Protein AF-A0AAV5Q2H0-F1 (afdb_monomer)

Mean predicted aligned error: 12.39 Å

pLDDT: mean 82.2, std 18.51, range [32.97, 98.5]

Secondary structure (DSSP, 8-state):
--------SSSSSSSSSS--S-------PPP-EEEEEESS----S---EEEE--SSSPEEEE---------------HHHHHHHHHHHHHHHHHHHHHHHHHT-EEEEEETTEEEEEETTTEEEEEEEEPPS-TT----S-TTSS-EEEEEEEEEE--TT-EEEEEE-TTS-EEEEEEE---PBPTTTSSB-EEEEEEEE-TT-SS-EEEEEEEEETTEEEEEEEEGGGGGSTTT---S-PPPEEEEEEESS--SS--GGGSEEEE-SSSEEEEE-SSSS-EEEEESS--HHHHS---HHHHHHHHHHHHHHHHHHHHHHHTT--B-TTSPBPPTT-EEEEEEEEEETTEEEEEEEEEEETTEEEEEE-TT---TT-SEEEEE--GGGTT--

Structure (mmCIF, N/CA/C/O backbone):
data_AF-A0AAV5Q2H0-F1
#
_entry.id   AF-A0AAV5Q2H0-F1
#
loop_
_atom_site.group_PDB
_atom_site.id
_atom_site.type_symbol
_atom_site.label_atom_id
_atom_site.label_alt_id
_atom_site.label_comp_id
_atom_site.label_asym_id
_atom_site.label_entity_id
_atom_site.label_seq_id
_atom_site.pdbx_PDB_ins_code
_atom_site.Cartn_x
_atom_site.Cartn_y
_atom_site.Cartn_z
_atom_site.occupancy
_atom_site.B_iso_or_equiv
_atom_site.auth_seq_id
_atom_site.auth_comp_id
_atom_site.auth_asym_id
_atom_site.auth_atom_id
_atom_site.pdbx_PDB_model_num
ATOM 1 N N . MET A 1 1 ? -82.695 -29.902 -20.146 1.00 38.31 1 MET A N 1
ATOM 2 C CA . MET A 1 1 ? -81.467 -30.359 -20.836 1.00 38.31 1 MET A CA 1
ATOM 3 C C . MET A 1 1 ? -80.341 -29.454 -20.355 1.00 38.31 1 MET A C 1
ATOM 5 O O . MET A 1 1 ? -80.233 -28.351 -20.852 1.00 38.31 1 MET A O 1
ATOM 9 N N . GLN A 1 2 ? -79.700 -29.672 -19.209 1.00 39.88 2 GLN A N 1
ATOM 10 C CA . GLN A 1 2 ? -78.881 -30.815 -18.787 1.00 39.88 2 GLN A CA 1
ATOM 11 C C . GLN A 1 2 ? -77.688 -31.047 -19.725 1.00 39.88 2 GLN A C 1
ATOM 13 O O . GLN A 1 2 ? -77.847 -31.720 -20.741 1.00 39.88 2 GLN A O 1
ATOM 18 N N . ARG A 1 3 ? -76.539 -30.446 -19.373 1.00 32.97 3 ARG A N 1
ATOM 19 C CA . ARG A 1 3 ? -75.188 -31.044 -19.364 1.00 32.97 3 ARG A CA 1
ATOM 20 C C . ARG A 1 3 ? -74.132 -30.029 -18.889 1.00 32.97 3 ARG A C 1
ATOM 22 O O . ARG A 1 3 ? -73.845 -29.056 -19.571 1.00 32.97 3 ARG A O 1
ATOM 29 N N . ASP A 1 4 ? -73.648 -30.282 -17.677 1.00 38.47 4 ASP A N 1
ATOM 30 C CA . ASP A 1 4 ? -72.245 -30.389 -17.260 1.00 38.47 4 ASP A CA 1
ATOM 31 C C . ASP A 1 4 ? -71.232 -29.308 -17.679 1.00 38.47 4 ASP A C 1
ATOM 33 O O . ASP A 1 4 ? -70.681 -29.323 -18.775 1.00 38.47 4 ASP A O 1
ATOM 37 N N . ALA A 1 5 ? -70.875 -28.461 -16.708 1.00 35.53 5 ALA A N 1
ATOM 38 C CA . ALA A 1 5 ? -69.599 -27.748 -16.648 1.00 35.53 5 ALA A CA 1
ATOM 39 C C . ALA A 1 5 ? -69.154 -27.643 -15.178 1.00 35.53 5 ALA A C 1
ATOM 41 O O . ALA A 1 5 ? -69.260 -26.601 -14.538 1.00 35.53 5 ALA A O 1
ATOM 42 N N . ALA A 1 6 ? -68.698 -28.764 -14.623 1.00 44.22 6 ALA A N 1
ATOM 43 C CA . ALA A 1 6 ? -68.029 -28.827 -13.332 1.00 44.22 6 ALA A CA 1
ATOM 44 C C . ALA A 1 6 ? -66.737 -29.627 -13.505 1.00 44.22 6 ALA A C 1
ATOM 46 O O . ALA A 1 6 ? -66.799 -30.841 -13.626 1.00 44.22 6 ALA A O 1
ATOM 47 N N . SER A 1 7 ? -65.606 -28.916 -13.551 1.00 45.00 7 SER A N 1
ATOM 48 C CA . SER A 1 7 ? -64.242 -29.345 -13.191 1.00 45.00 7 SER A CA 1
ATOM 49 C C . SER A 1 7 ? -63.236 -28.641 -14.101 1.00 45.00 7 SER A C 1
ATOM 51 O O . SER A 1 7 ? -62.989 -29.114 -15.202 1.00 45.00 7 SER A O 1
ATOM 53 N N . LEU A 1 8 ? -62.685 -27.504 -13.666 1.00 37.00 8 LEU A N 1
ATOM 54 C CA . LEU A 1 8 ? -61.387 -26.955 -14.117 1.00 37.00 8 LEU A CA 1
ATOM 55 C C . LEU A 1 8 ? -61.075 -25.656 -13.353 1.00 37.00 8 LEU A C 1
ATOM 57 O O . LEU A 1 8 ? -60.770 -24.616 -13.922 1.00 37.00 8 LEU A O 1
ATOM 61 N N . GLY A 1 9 ? -61.196 -25.700 -12.027 1.00 40.38 9 GLY A N 1
ATOM 62 C CA . GLY A 1 9 ? -61.001 -24.518 -11.190 1.00 40.38 9 GLY A CA 1
ATOM 63 C C . GLY A 1 9 ? -60.514 -24.867 -9.797 1.00 40.38 9 GLY A C 1
ATOM 64 O O . GLY A 1 9 ? -61.170 -24.479 -8.846 1.00 40.38 9 GLY A O 1
ATOM 65 N N . LEU A 1 10 ? -59.438 -25.659 -9.673 1.00 38.78 10 LEU A N 1
ATOM 66 C CA . LEU A 1 10 ? -58.724 -25.881 -8.399 1.00 38.78 10 LEU A CA 1
ATOM 67 C C . LEU A 1 10 ? -57.399 -26.657 -8.570 1.00 38.78 10 LEU A C 1
ATOM 69 O O . LEU A 1 10 ? -57.083 -27.553 -7.797 1.00 38.78 10 LEU A O 1
ATOM 73 N N . LEU A 1 11 ? -56.604 -26.325 -9.594 1.00 36.06 11 LEU A N 1
ATOM 74 C CA . LEU A 1 11 ? -55.283 -26.950 -9.806 1.00 36.06 11 LEU A CA 1
ATOM 75 C C . LEU A 1 11 ? -54.179 -25.958 -10.206 1.00 36.06 11 LEU A C 1
ATOM 77 O O . LEU A 1 11 ? -53.155 -26.347 -10.752 1.00 36.06 11 LEU A O 1
ATOM 81 N N . TRP A 1 12 ? -54.373 -24.673 -9.895 1.00 38.41 12 TRP A N 1
ATOM 82 C CA . TRP A 1 12 ? -53.403 -23.601 -10.167 1.00 38.41 12 TRP A CA 1
ATOM 83 C C . TRP A 1 12 ? -52.982 -22.800 -8.923 1.00 38.41 12 TRP A C 1
ATOM 85 O O . TRP A 1 12 ? -52.380 -21.741 -9.047 1.00 38.41 12 TRP A O 1
ATOM 95 N N . LEU A 1 13 ? -53.256 -23.310 -7.714 1.00 37.78 13 LEU A N 1
ATOM 96 C CA . LEU A 1 13 ? -52.905 -22.624 -6.458 1.00 37.78 13 LEU A CA 1
ATOM 97 C C . LEU A 1 13 ? -52.074 -23.447 -5.455 1.00 37.78 13 LEU A C 1
ATOM 99 O O . LEU A 1 13 ? -51.809 -22.965 -4.361 1.00 37.78 13 LEU A O 1
ATOM 103 N N . CYS A 1 14 ? -51.578 -24.630 -5.835 1.00 33.56 14 CYS A N 1
ATOM 104 C CA . CYS A 1 14 ? -50.672 -25.430 -4.988 1.00 33.56 14 CYS A CA 1
ATOM 105 C C . CYS A 1 14 ? -49.268 -25.655 -5.581 1.00 33.56 14 CYS A C 1
ATOM 107 O O . CYS A 1 14 ? -48.497 -26.418 -5.015 1.00 33.56 14 CYS A O 1
ATOM 109 N N . LEU A 1 15 ? -48.902 -24.979 -6.677 1.00 33.38 15 LEU A N 1
ATOM 110 C CA . LEU A 1 15 ? -47.577 -25.116 -7.314 1.00 33.38 15 LEU A CA 1
ATOM 111 C C . LEU A 1 15 ? -46.706 -23.848 -7.269 1.00 33.38 15 LEU A C 1
ATOM 113 O O . LEU A 1 15 ? -45.596 -23.857 -7.787 1.00 33.38 15 LEU A O 1
ATOM 117 N N . LEU A 1 16 ? -47.161 -22.785 -6.596 1.00 34.94 16 LEU A N 1
ATOM 118 C CA . LEU A 1 16 ? -46.382 -21.549 -6.399 1.00 34.94 16 LEU A CA 1
ATOM 119 C C . LEU A 1 16 ? -46.038 -21.242 -4.931 1.00 34.94 16 LEU A C 1
ATOM 121 O O . LEU A 1 16 ? -45.439 -20.211 -4.656 1.00 34.94 16 LEU A O 1
ATOM 125 N N . PHE A 1 17 ? -46.348 -22.141 -3.989 1.00 37.56 17 PHE A N 1
ATOM 126 C CA . PHE A 1 17 ? -46.071 -21.938 -2.555 1.00 37.56 17 PHE A CA 1
ATOM 127 C C . PHE A 1 17 ? -45.126 -22.979 -1.927 1.00 37.56 17 PHE A C 1
ATOM 129 O O . PHE A 1 17 ? -45.075 -23.114 -0.707 1.00 37.56 17 PHE A O 1
ATOM 136 N N . SER A 1 18 ? -44.342 -23.709 -2.732 1.00 33.00 18 SER A N 1
ATOM 137 C CA . SER A 1 18 ? -43.415 -24.737 -2.211 1.00 33.00 18 SER A CA 1
ATOM 138 C C . SER A 1 18 ? -41.997 -24.710 -2.798 1.00 33.00 18 SER A C 1
ATOM 140 O O . SER A 1 18 ? -41.218 -25.615 -2.526 1.00 33.00 18 SER A O 1
ATOM 142 N N . ILE A 1 19 ? -41.614 -23.656 -3.530 1.00 38.66 19 ILE A N 1
ATOM 143 C CA . ILE A 1 19 ? -40.219 -23.423 -3.965 1.00 38.66 19 ILE A CA 1
ATOM 144 C C . ILE A 1 19 ? -39.753 -22.028 -3.514 1.00 38.66 19 ILE A C 1
ATOM 146 O O . ILE A 1 19 ? -39.203 -21.240 -4.267 1.00 38.66 19 ILE A O 1
ATOM 150 N N . PHE A 1 20 ? -40.005 -21.715 -2.248 1.00 37.38 20 PHE A N 1
ATOM 151 C CA . PHE A 1 20 ? -39.123 -20.856 -1.453 1.00 37.38 20 PHE A CA 1
ATOM 152 C C . PHE A 1 20 ? -38.649 -21.682 -0.251 1.00 37.38 20 PHE A C 1
ATOM 154 O O . PHE A 1 20 ? -38.693 -21.260 0.899 1.00 37.38 20 PHE A O 1
ATOM 161 N N . SER A 1 21 ? -38.215 -22.918 -0.522 1.00 35.88 21 SER A N 1
ATOM 162 C CA . SER A 1 21 ? -37.155 -23.477 0.307 1.00 35.88 21 SER A CA 1
ATOM 163 C C . SER A 1 21 ? -35.962 -22.558 0.092 1.00 35.88 21 SER A C 1
ATOM 165 O O . SER A 1 21 ? -35.614 -22.276 -1.056 1.00 35.88 21 SER A O 1
ATOM 167 N N . MET A 1 22 ? -35.422 -22.024 1.184 1.00 39.94 22 MET A N 1
ATOM 168 C CA . MET A 1 22 ? -34.175 -21.273 1.239 1.00 39.94 22 MET A CA 1
ATOM 169 C C . MET A 1 22 ? -33.043 -22.174 0.728 1.00 39.94 22 MET A C 1
ATOM 171 O O . MET A 1 22 ? -32.268 -22.731 1.498 1.00 39.94 22 MET A O 1
ATOM 175 N N . GLY A 1 23 ? -32.999 -22.376 -0.586 1.00 37.09 23 GLY A N 1
ATOM 176 C CA . GLY A 1 23 ? -31.897 -23.002 -1.277 1.00 37.09 23 GLY A CA 1
ATOM 177 C C . GLY A 1 23 ? -30.731 -22.056 -1.118 1.00 37.09 23 GLY A C 1
ATOM 178 O O . GLY A 1 23 ? -30.707 -20.984 -1.722 1.00 37.09 23 GLY A O 1
ATOM 179 N N . THR A 1 24 ? -29.805 -22.431 -0.247 1.00 46.66 24 THR A N 1
ATOM 180 C CA . THR A 1 24 ? -28.475 -21.854 -0.175 1.00 46.66 24 THR A CA 1
ATOM 181 C C . THR A 1 24 ? -27.900 -21.895 -1.586 1.00 46.66 24 THR A C 1
ATOM 183 O O . THR A 1 24 ? -27.488 -22.947 -2.071 1.00 46.66 24 THR A O 1
ATOM 186 N N . MET A 1 25 ? -27.940 -20.762 -2.297 1.00 42.50 25 MET A N 1
ATOM 187 C CA . MET A 1 25 ? -27.210 -20.623 -3.548 1.00 42.50 25 MET A CA 1
ATOM 188 C C . MET A 1 25 ? -25.742 -20.801 -3.189 1.00 42.50 25 MET A C 1
ATOM 190 O O . MET A 1 25 ? -25.124 -19.897 -2.632 1.00 42.50 25 MET A O 1
ATOM 194 N N . ALA A 1 26 ? -25.216 -21.998 -3.440 1.00 46.41 26 ALA A N 1
ATOM 195 C CA . ALA A 1 26 ? -23.796 -22.255 -3.362 1.00 46.41 26 ALA A CA 1
ATOM 196 C C . ALA A 1 26 ? -23.140 -21.334 -4.390 1.00 46.41 26 ALA A C 1
ATOM 198 O O . ALA A 1 26 ? -23.215 -21.564 -5.597 1.00 46.41 26 ALA A O 1
ATOM 199 N N . THR A 1 27 ? -22.557 -20.237 -3.919 1.00 49.00 27 THR A N 1
ATOM 200 C CA . THR A 1 27 ? -21.659 -19.432 -4.734 1.00 49.00 27 THR A CA 1
ATOM 201 C C . THR A 1 27 ? -20.446 -20.297 -5.026 1.00 49.00 27 THR A C 1
ATOM 203 O O . THR A 1 27 ? -19.581 -20.464 -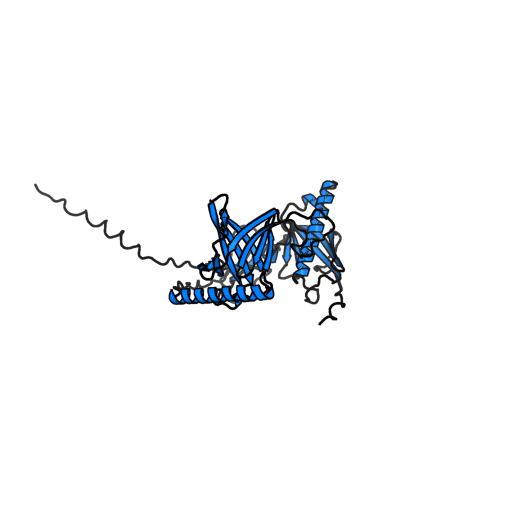4.166 1.00 49.00 27 THR A O 1
ATOM 206 N N . LEU A 1 28 ? -20.403 -20.874 -6.228 1.00 51.84 28 LEU A N 1
ATOM 207 C CA . LEU A 1 28 ? -19.180 -21.429 -6.789 1.00 51.84 28 LEU A CA 1
ATOM 208 C C . LEU A 1 28 ? -18.159 -20.295 -6.778 1.00 51.84 28 LEU A C 1
ATOM 210 O O . LEU A 1 28 ? -18.356 -19.281 -7.448 1.00 51.84 28 LEU A O 1
ATOM 214 N N . LEU A 1 29 ? -17.106 -20.412 -5.967 1.00 56.78 29 LEU A N 1
ATOM 215 C CA . LEU A 1 29 ? -16.009 -19.483 -6.140 1.00 56.78 29 LEU A CA 1
ATOM 216 C C . LEU A 1 29 ? -15.243 -19.930 -7.373 1.00 56.78 29 LEU A C 1
ATOM 218 O O . LEU A 1 29 ? -14.708 -21.035 -7.412 1.00 56.78 29 LEU A O 1
ATOM 222 N N . GLU A 1 30 ? -15.162 -19.037 -8.342 1.00 63.97 30 GLU A N 1
ATOM 223 C CA . GLU A 1 30 ? -14.378 -19.263 -9.541 1.00 63.97 30 GLU A CA 1
ATOM 224 C C . GLU A 1 30 ? -12.899 -19.499 -9.153 1.00 63.97 30 GLU A C 1
ATOM 226 O O . GLU A 1 30 ? -12.381 -18.843 -8.224 1.00 63.97 30 GLU A O 1
ATOM 231 N N . PRO A 1 31 ? -12.227 -20.483 -9.781 1.00 70.81 31 PRO A N 1
ATOM 232 C CA . PRO A 1 31 ? -10.781 -20.626 -9.673 1.00 70.81 31 PRO A CA 1
ATOM 233 C C . PRO A 1 31 ? -10.098 -19.339 -10.146 1.00 70.81 31 PRO A C 1
ATOM 235 O O . PRO A 1 31 ? -10.564 -18.662 -11.061 1.00 70.81 31 PRO A O 1
ATOM 238 N N . ILE A 1 32 ? -8.998 -18.977 -9.483 1.00 75.75 32 ILE A N 1
ATOM 239 C CA . ILE A 1 32 ? -8.187 -17.827 -9.886 1.00 75.75 32 ILE A CA 1
ATOM 240 C C . ILE A 1 32 ? -7.139 -18.354 -10.858 1.00 75.75 32 ILE A C 1
ATOM 242 O O . ILE A 1 32 ? -6.215 -19.056 -10.446 1.00 75.75 32 ILE A O 1
ATOM 246 N N . TYR A 1 33 ? -7.304 -18.020 -12.133 1.00 80.94 33 TYR A N 1
ATOM 247 C CA . TYR A 1 33 ? -6.324 -18.335 -13.163 1.00 80.94 33 TYR A CA 1
ATOM 248 C C . TYR A 1 33 ? -5.255 -17.245 -13.256 1.00 80.94 33 TYR A C 1
ATOM 250 O O . TYR A 1 33 ? -5.562 -16.059 -13.113 1.00 80.94 33 TYR A O 1
ATOM 258 N N . ASP A 1 34 ? -4.012 -17.646 -13.505 1.00 80.06 34 ASP A N 1
ATOM 259 C CA . ASP A 1 34 ? -2.889 -16.744 -13.774 1.00 80.06 34 ASP A CA 1
ATOM 260 C C . ASP A 1 34 ? -2.343 -17.049 -15.172 1.00 80.06 34 ASP A C 1
ATOM 262 O O . ASP A 1 34 ? -1.899 -18.164 -15.433 1.00 80.06 34 ASP A O 1
ATOM 266 N N . ILE A 1 35 ? -2.442 -16.104 -16.109 1.00 80.69 35 ILE A N 1
ATOM 267 C CA . ILE A 1 35 ? -2.055 -16.352 -17.504 1.00 80.69 35 ILE A CA 1
ATOM 268 C C . ILE A 1 35 ? -0.575 -16.025 -17.671 1.00 80.69 35 ILE A C 1
ATOM 270 O O . ILE A 1 35 ? -0.166 -14.873 -17.545 1.00 80.69 35 ILE A O 1
ATOM 274 N N . ARG A 1 36 ? 0.218 -17.034 -18.019 1.00 80.19 36 ARG A N 1
ATOM 275 C CA . ARG A 1 36 ? 1.644 -16.927 -18.313 1.00 80.19 36 ARG A CA 1
ATOM 276 C C . ARG A 1 36 ? 1.881 -17.179 -19.784 1.00 80.19 36 ARG A C 1
ATOM 278 O O . ARG A 1 36 ? 1.333 -18.120 -20.341 1.00 80.19 36 ARG A O 1
ATOM 285 N N . TYR A 1 37 ? 2.737 -16.381 -20.402 1.00 76.50 37 TYR A N 1
ATOM 286 C CA . TYR A 1 37 ? 3.090 -16.570 -21.803 1.00 76.50 37 TYR A CA 1
ATOM 287 C C . TYR A 1 37 ? 4.517 -17.095 -21.886 1.00 76.50 37 TYR A C 1
ATOM 289 O O . TYR A 1 37 ? 5.414 -16.525 -21.268 1.00 76.50 37 TYR A O 1
ATOM 297 N N . LEU A 1 38 ? 4.710 -18.170 -22.637 1.00 77.69 38 LEU A N 1
ATOM 298 C CA . LEU A 1 38 ? 5.975 -18.861 -22.829 1.00 77.69 38 LEU A CA 1
ATOM 299 C C . LEU A 1 38 ? 6.418 -18.746 -24.289 1.00 77.69 38 LEU A C 1
ATOM 301 O O . LEU A 1 38 ? 5.605 -18.587 -25.200 1.00 77.69 38 LEU A O 1
ATOM 305 N N . THR A 1 39 ? 7.723 -18.876 -24.515 1.00 73.81 39 THR A N 1
ATOM 306 C CA . THR A 1 39 ? 8.303 -18.972 -25.866 1.00 73.81 39 THR A CA 1
ATOM 307 C C . THR A 1 39 ? 8.063 -20.338 -26.510 1.00 73.81 39 THR A C 1
ATOM 309 O O . THR A 1 39 ? 8.035 -20.458 -27.731 1.00 73.81 39 THR A O 1
ATOM 312 N N . SER A 1 40 ? 7.878 -21.373 -25.692 1.00 77.75 40 SER A N 1
ATOM 313 C CA . SER A 1 40 ? 7.517 -22.730 -26.101 1.00 77.75 40 SER A CA 1
ATOM 314 C C . SER A 1 40 ? 6.837 -23.451 -24.938 1.00 77.75 40 SER A C 1
ATOM 316 O O . SER A 1 40 ? 7.037 -23.085 -23.777 1.00 77.75 40 SER A O 1
ATOM 318 N N . PHE A 1 41 ? 6.013 -24.458 -25.231 1.00 76.00 41 PHE A N 1
ATOM 319 C CA . PHE A 1 41 ? 5.400 -25.257 -24.176 1.00 76.00 41 PHE A CA 1
ATOM 320 C C . PHE A 1 41 ? 6.455 -26.128 -23.479 1.00 76.00 41 PHE A C 1
ATOM 322 O O . PHE A 1 41 ? 7.288 -26.727 -24.164 1.00 76.00 41 PHE A O 1
ATOM 329 N N . PRO A 1 42 ? 6.427 -26.239 -22.139 1.00 69.88 42 PRO A N 1
ATOM 330 C CA . PRO A 1 42 ? 7.220 -27.242 -21.450 1.00 69.88 42 PRO A CA 1
ATOM 331 C C . PRO A 1 42 ? 6.705 -28.634 -21.843 1.00 69.88 42 PRO A C 1
ATOM 333 O O . PRO A 1 42 ? 5.508 -28.796 -22.082 1.00 69.88 42 PRO A O 1
ATOM 336 N N . GLU A 1 43 ? 7.584 -29.641 -21.885 1.00 70.19 43 GLU A N 1
ATOM 337 C CA . GLU A 1 43 ? 7.175 -31.049 -21.996 1.00 70.19 43 GLU A CA 1
ATOM 338 C C . GLU A 1 43 ? 6.336 -31.423 -20.761 1.00 70.19 43 GLU A C 1
ATOM 340 O O . GLU A 1 43 ? 6.863 -31.825 -19.725 1.00 70.19 43 GLU A O 1
ATOM 345 N N . LEU A 1 44 ? 5.023 -31.219 -20.837 1.00 60.19 44 LEU A N 1
ATOM 346 C CA . LEU A 1 44 ? 4.064 -31.592 -19.805 1.00 60.19 44 LEU A CA 1
ATOM 347 C C . LEU A 1 44 ? 3.278 -32.827 -20.261 1.00 60.19 44 LEU A C 1
ATOM 349 O O . LEU A 1 44 ? 2.947 -32.968 -21.439 1.00 60.19 44 LEU A O 1
ATOM 353 N N . ASP A 1 45 ? 2.986 -33.712 -19.302 1.00 57.03 45 ASP A N 1
ATOM 354 C CA . ASP A 1 45 ? 2.043 -34.838 -19.434 1.00 57.03 45 ASP A CA 1
ATOM 355 C C . ASP A 1 45 ? 0.684 -34.315 -19.960 1.00 57.03 45 ASP A C 1
ATOM 357 O O . ASP A 1 45 ? 0.399 -33.132 -19.758 1.00 57.03 45 ASP A O 1
ATOM 361 N N . PRO A 1 46 ? -0.159 -35.125 -20.633 1.00 51.66 46 PRO A N 1
ATOM 362 C CA . PRO A 1 46 ? -1.194 -34.666 -21.561 1.00 51.66 46 PRO A CA 1
ATOM 363 C C . PRO A 1 46 ? -2.319 -33.887 -20.863 1.00 51.66 46 PRO A C 1
ATOM 365 O O . PRO A 1 46 ? -3.405 -34.404 -20.599 1.00 51.66 46 PRO A O 1
ATOM 368 N N . ALA A 1 47 ? -2.064 -32.614 -20.579 1.00 54.56 47 ALA A N 1
ATOM 369 C CA . ALA A 1 47 ? -3.078 -31.620 -20.311 1.00 54.56 47 ALA A CA 1
ATOM 370 C C . ALA A 1 47 ? -3.846 -31.366 -21.613 1.00 54.56 47 ALA A C 1
ATOM 372 O O . ALA A 1 47 ? -3.290 -31.431 -22.710 1.00 54.56 47 ALA A O 1
ATOM 373 N N . ILE A 1 48 ? -5.145 -31.107 -21.495 1.00 58.53 48 ILE A N 1
ATOM 374 C CA . ILE A 1 48 ? -5.996 -30.855 -22.654 1.00 58.53 48 ILE A CA 1
ATOM 375 C C . ILE A 1 48 ? -5.529 -29.554 -23.315 1.00 58.53 48 ILE A C 1
ATOM 377 O O . ILE A 1 48 ?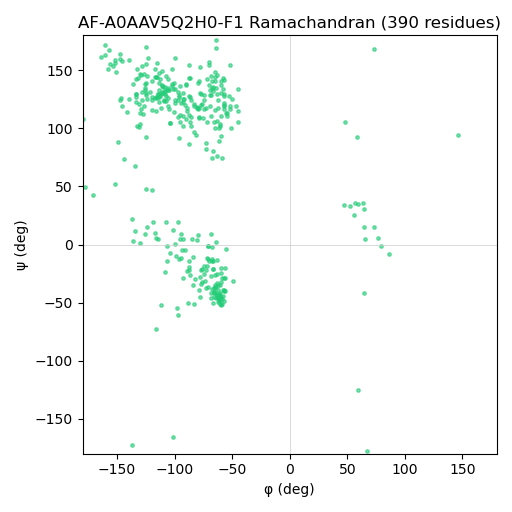 -5.586 -28.478 -22.719 1.00 58.53 48 ILE A O 1
ATOM 381 N N . GLU A 1 49 ? -5.037 -29.671 -24.544 1.00 56.94 49 GLU A N 1
ATOM 382 C CA . GLU A 1 49 ? -4.617 -28.539 -25.358 1.00 56.94 49 GLU A CA 1
ATOM 383 C C . GLU A 1 49 ? -5.858 -27.849 -25.932 1.00 56.94 49 GLU A C 1
ATOM 385 O O . GLU A 1 49 ? -6.655 -28.462 -26.647 1.00 56.94 49 GLU A O 1
ATOM 390 N N . TYR A 1 50 ? -6.041 -26.570 -25.608 1.00 59.66 50 TYR A N 1
ATOM 391 C CA . TYR A 1 50 ? -7.106 -25.756 -26.177 1.00 59.66 50 TYR A CA 1
ATOM 392 C C . TYR A 1 50 ? -6.483 -24.692 -27.079 1.00 59.66 50 TYR A C 1
ATOM 394 O O . TYR A 1 50 ? -5.742 -23.816 -26.638 1.00 59.66 50 TYR A O 1
ATOM 402 N N . THR A 1 51 ? -6.803 -24.729 -28.370 1.00 57.41 51 THR A N 1
ATOM 403 C CA . THR A 1 51 ? -6.482 -23.607 -29.257 1.00 57.41 51 THR A CA 1
ATOM 404 C C . THR A 1 51 ? -7.622 -22.597 -29.200 1.00 57.41 51 THR A C 1
ATOM 406 O O . THR A 1 51 ? -8.732 -22.878 -29.653 1.00 57.41 51 THR A O 1
ATOM 409 N N . VAL A 1 52 ? -7.360 -21.426 -28.620 1.00 56.62 52 VAL A N 1
ATOM 410 C CA . VAL A 1 52 ? -8.320 -20.319 -28.584 1.00 56.62 52 VAL A CA 1
ATOM 411 C C . VAL A 1 52 ? -8.043 -19.420 -29.787 1.00 56.62 52 VAL A C 1
ATOM 413 O O . VAL A 1 52 ? -7.010 -18.764 -29.856 1.00 56.62 52 VAL A O 1
ATOM 416 N N . TYR A 1 53 ? -8.959 -19.401 -30.756 1.00 52.59 53 TYR A N 1
ATOM 417 C CA . TYR A 1 53 ? -8.857 -18.539 -31.934 1.00 52.59 53 TYR A CA 1
ATOM 418 C C . TYR A 1 53 ? -9.661 -17.250 -31.719 1.00 52.59 53 TYR A C 1
ATOM 420 O O . TYR A 1 53 ? -10.842 -17.201 -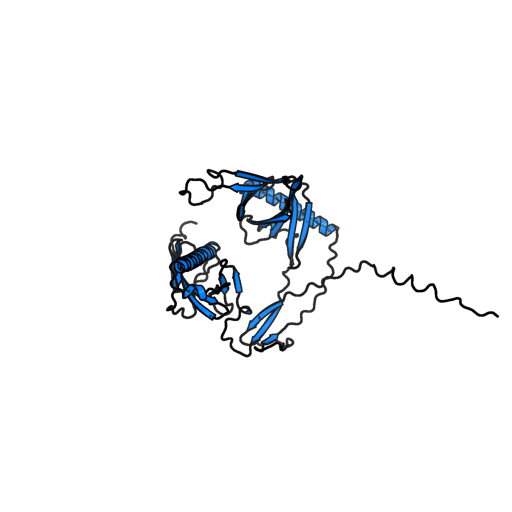32.055 1.00 52.59 53 TYR A O 1
ATOM 428 N N . GLU A 1 54 ? -9.030 -16.192 -31.208 1.00 44.50 54 GLU A N 1
ATOM 429 C CA . GLU A 1 54 ? -9.590 -14.834 -31.267 1.00 44.50 54 GLU A CA 1
ATOM 430 C C . GLU A 1 54 ? -8.547 -13.840 -31.792 1.00 44.50 54 GLU A C 1
ATOM 432 O O . GLU A 1 54 ? -7.673 -13.385 -31.063 1.00 44.50 54 GLU A O 1
ATOM 437 N N . GLY A 1 55 ? -8.666 -13.477 -33.074 1.00 52.47 55 GLY A N 1
ATOM 438 C CA . GLY A 1 55 ? -7.837 -12.445 -33.704 1.00 52.47 55 GLY A CA 1
ATOM 439 C C . GLY A 1 55 ? -6.386 -12.854 -33.990 1.00 52.47 55 GLY A C 1
ATOM 440 O O . GLY A 1 55 ? -5.908 -13.908 -33.588 1.00 52.47 55 GLY A O 1
ATOM 441 N N . ILE A 1 56 ? -5.700 -12.020 -34.774 1.00 51.00 56 ILE A N 1
ATOM 442 C CA . ILE A 1 56 ? -4.243 -12.061 -34.961 1.00 51.00 56 ILE A CA 1
ATOM 443 C C . ILE A 1 56 ? -3.663 -11.195 -33.833 1.00 51.00 56 ILE A C 1
ATOM 445 O O . ILE A 1 56 ? -4.109 -10.048 -33.716 1.00 51.00 56 ILE A O 1
ATOM 449 N N . PRO A 1 57 ? -2.705 -11.673 -33.018 1.00 57.00 57 PRO A N 1
ATOM 450 C CA . PRO A 1 57 ? -1.897 -12.893 -33.168 1.00 57.00 57 PRO A CA 1
ATOM 451 C C . PRO A 1 57 ? -2.525 -14.178 -32.590 1.00 57.00 57 PRO A C 1
ATOM 453 O O . PRO A 1 57 ? -3.334 -14.139 -31.666 1.00 57.00 57 PRO A O 1
ATOM 456 N N . GLN A 1 58 ? -2.127 -15.331 -33.146 1.00 69.69 58 GLN A N 1
ATOM 457 C CA . GLN A 1 58 ? -2.599 -16.655 -32.725 1.00 69.69 58 GLN A CA 1
ATOM 458 C C . GLN A 1 58 ? -1.859 -17.115 -31.461 1.00 69.69 58 GLN A C 1
ATOM 460 O O . GLN A 1 58 ? -0.647 -17.336 -31.491 1.00 69.69 58 GLN A O 1
ATOM 465 N N . TYR A 1 59 ? -2.601 -17.295 -30.367 1.00 73.12 59 TYR A N 1
ATOM 466 C CA . TYR A 1 59 ? -2.095 -17.902 -29.139 1.00 73.12 59 TYR A CA 1
ATOM 467 C C . TYR A 1 59 ? -2.614 -19.336 -29.003 1.00 73.12 59 TYR A C 1
ATOM 469 O O . TYR A 1 59 ? -3.805 -19.604 -29.155 1.00 73.12 59 TYR A O 1
ATOM 477 N N . GLN A 1 60 ? -1.724 -20.266 -28.677 1.00 80.00 60 GLN A N 1
ATOM 478 C CA . GLN A 1 60 ? -2.098 -21.589 -28.179 1.00 80.00 60 GLN A CA 1
ATOM 479 C C . GLN A 1 60 ? -2.021 -21.546 -26.658 1.00 80.00 60 GLN A C 1
ATOM 481 O O . GLN A 1 60 ? -1.014 -21.071 -26.145 1.00 80.00 60 GLN A O 1
ATOM 486 N N . CYS A 1 61 ? -3.041 -22.014 -25.930 1.00 82.06 61 CYS A N 1
ATOM 487 C CA . CYS A 1 61 ? -3.030 -21.983 -24.467 1.00 82.06 61 CYS A CA 1
ATOM 488 C C . CYS A 1 61 ? -3.349 -23.356 -23.855 1.00 82.06 61 CYS A C 1
ATOM 490 O O . CYS A 1 61 ? -4.343 -23.999 -24.185 1.00 82.06 61 CYS A O 1
ATOM 492 N N . LEU A 1 62 ? -2.534 -23.784 -22.898 1.00 82.44 62 LEU A N 1
ATOM 493 C CA . LEU A 1 62 ? -2.804 -24.913 -22.019 1.00 82.44 62 LEU A CA 1
ATOM 494 C C . LEU A 1 62 ? -3.607 -24.407 -20.821 1.00 82.44 62 LEU A C 1
ATOM 496 O O . LEU A 1 62 ? -3.069 -23.740 -19.935 1.00 82.44 62 LEU A O 1
ATOM 500 N N . ILE A 1 63 ? -4.904 -24.716 -20.817 1.00 82.19 63 ILE A N 1
ATOM 501 C CA . ILE A 1 63 ? -5.819 -24.397 -19.719 1.00 82.19 63 ILE A CA 1
ATOM 502 C C . ILE A 1 63 ? -6.062 -25.694 -18.942 1.00 82.19 63 ILE A C 1
ATOM 504 O O . ILE A 1 63 ? -6.796 -26.561 -19.424 1.00 82.19 63 ILE A O 1
ATOM 508 N N . PRO A 1 64 ? -5.460 -25.871 -17.757 1.00 79.44 64 PRO A N 1
ATOM 509 C CA . PRO A 1 64 ? -5.701 -27.066 -16.963 1.00 79.44 64 PRO A CA 1
ATOM 510 C C . PRO A 1 64 ? -7.169 -27.126 -16.524 1.00 79.44 64 PRO A C 1
ATOM 512 O O . PRO A 1 64 ? -7.752 -26.146 -16.049 1.00 79.44 64 PRO A O 1
ATOM 515 N N . THR A 1 65 ? -7.775 -28.304 -16.663 1.00 77.94 65 THR A N 1
ATOM 516 C CA . THR A 1 65 ? -9.104 -28.569 -16.117 1.00 77.94 65 THR A CA 1
ATOM 517 C C . THR A 1 65 ? -8.995 -28.677 -14.607 1.00 77.94 65 THR A C 1
ATOM 519 O O . THR A 1 65 ? -8.499 -29.667 -14.074 1.00 77.94 65 THR A O 1
ATOM 522 N N . VAL A 1 66 ? -9.454 -27.644 -13.914 1.00 75.25 66 VAL A N 1
ATOM 523 C CA . VAL A 1 66 ? -9.601 -27.681 -12.463 1.00 75.25 66 VAL A CA 1
ATOM 524 C C . VAL A 1 66 ? -10.935 -28.351 -12.196 1.00 75.25 66 VAL A C 1
ATOM 526 O O . VAL A 1 66 ? -11.972 -27.844 -12.629 1.00 75.25 66 VAL A O 1
ATOM 529 N N . GLU A 1 67 ? -10.935 -29.485 -11.500 1.00 73.56 67 GLU A N 1
ATOM 530 C CA . GLU A 1 67 ? -12.176 -29.949 -10.895 1.00 73.56 67 GLU A CA 1
ATOM 531 C C . GLU A 1 67 ? -12.619 -28.840 -9.945 1.00 73.56 67 GLU A C 1
ATOM 533 O O . GLU A 1 67 ? -11.940 -28.552 -8.958 1.00 73.56 67 GLU A O 1
ATOM 538 N N . CYS A 1 68 ? -13.712 -28.153 -10.291 1.00 57.56 68 CYS A N 1
ATOM 539 C CA . CYS A 1 68 ? -14.336 -27.191 -9.402 1.00 57.56 68 CYS A CA 1
ATOM 540 C C . CYS A 1 68 ? -14.729 -27.966 -8.152 1.00 57.56 68 CYS A C 1
ATOM 542 O O . CYS A 1 68 ? -15.801 -28.571 -8.113 1.00 57.56 68 CYS A O 1
ATOM 544 N N . ALA A 1 69 ? -13.848 -27.978 -7.150 1.00 55.97 69 ALA A N 1
ATOM 545 C CA . ALA A 1 69 ? -14.186 -28.465 -5.836 1.00 55.97 69 ALA A CA 1
ATOM 546 C C . ALA A 1 69 ? -15.418 -27.662 -5.445 1.00 55.97 69 ALA A C 1
ATOM 548 O O . ALA A 1 69 ? -15.351 -26.435 -5.305 1.00 55.97 69 ALA A O 1
ATOM 549 N N . SER A 1 70 ? -16.568 -28.337 -5.378 1.00 48.78 70 SER A N 1
ATOM 550 C CA . SER A 1 70 ? -17.757 -27.730 -4.820 1.00 48.78 70 SER A CA 1
ATOM 551 C C . SER A 1 70 ? -17.317 -27.272 -3.450 1.00 48.78 70 SER A C 1
ATOM 553 O O . SER A 1 70 ? -16.941 -28.098 -2.616 1.00 48.78 70 SER A O 1
ATOM 555 N N . ILE A 1 71 ? -17.276 -25.961 -3.247 1.00 51.66 71 ILE A N 1
ATOM 556 C CA . ILE A 1 71 ? -17.155 -25.429 -1.907 1.00 51.66 71 ILE A CA 1
ATOM 557 C C . ILE A 1 71 ? -18.398 -25.977 -1.250 1.00 51.66 71 ILE A C 1
ATOM 559 O O . ILE A 1 71 ? -19.506 -25.536 -1.564 1.00 51.66 71 ILE A O 1
ATOM 563 N N . GLU A 1 72 ? -18.226 -27.016 -0.434 1.00 47.06 72 GLU A N 1
ATOM 564 C CA . GLU A 1 72 ? -19.212 -27.345 0.570 1.00 47.06 72 GLU A CA 1
ATOM 565 C C . GLU A 1 72 ? -19.540 -25.994 1.172 1.00 47.06 72 GLU A C 1
ATOM 567 O O . GLU A 1 72 ? -18.622 -25.319 1.644 1.00 47.06 72 GLU A O 1
ATOM 572 N N . ASN A 1 73 ? -20.785 -25.528 0.992 1.00 49.41 73 ASN A N 1
ATOM 573 C CA . ASN A 1 73 ? -21.270 -24.335 1.665 1.00 49.41 73 ASN A CA 1
ATOM 574 C C . ASN A 1 73 ? -20.793 -24.524 3.090 1.00 49.41 73 ASN A C 1
ATOM 576 O O . ASN A 1 73 ? -21.298 -25.430 3.758 1.00 49.41 73 ASN A O 1
ATOM 580 N N . ILE A 1 74 ? -19.754 -23.784 3.491 1.00 56.06 74 ILE A N 1
ATOM 581 C CA . ILE A 1 74 ? -19.195 -23.941 4.817 1.00 56.06 74 ILE A CA 1
ATOM 582 C C . ILE A 1 74 ? -20.282 -23.306 5.659 1.00 56.06 74 ILE A C 1
ATOM 584 O O . ILE A 1 74 ? -20.310 -22.094 5.865 1.00 56.06 74 ILE A O 1
ATOM 588 N N . ASN A 1 75 ? -21.261 -24.124 6.032 1.00 66.00 75 ASN A N 1
ATOM 589 C CA . ASN A 1 75 ? -22.218 -23.862 7.074 1.00 66.00 75 ASN A CA 1
ATOM 590 C C . ASN A 1 75 ? -21.349 -23.889 8.322 1.00 66.00 75 ASN A C 1
ATOM 592 O O . ASN A 1 75 ? -21.266 -24.895 9.019 1.00 66.00 75 ASN A O 1
ATOM 596 N N . VAL A 1 76 ? -20.579 -22.811 8.495 1.00 74.94 76 VAL A N 1
ATOM 597 C CA . VAL A 1 76 ? -19.795 -22.581 9.692 1.00 74.94 76 VAL A CA 1
ATOM 598 C C . VAL A 1 76 ? -20.828 -22.620 10.797 1.00 74.94 76 VAL A C 1
ATOM 600 O O . VAL A 1 76 ? -21.801 -21.860 10.756 1.00 74.94 76 VAL A O 1
ATOM 603 N N . ASP A 1 77 ? -20.654 -23.556 11.722 1.00 89.19 77 ASP A N 1
ATOM 604 C CA . ASP A 1 77 ? -21.520 -23.668 12.881 1.00 89.19 77 ASP A CA 1
ATOM 605 C C . ASP A 1 77 ? -21.629 -22.272 13.522 1.00 89.19 77 ASP A C 1
ATOM 607 O O . ASP A 1 77 ? -20.594 -21.653 13.798 1.00 89.19 77 ASP A O 1
ATOM 611 N N . PRO A 1 78 ? -22.840 -21.722 13.734 1.00 91.31 78 PRO A N 1
ATOM 612 C CA . PRO A 1 78 ? -23.006 -20.434 14.395 1.00 91.31 78 PRO A CA 1
ATOM 613 C C . PRO A 1 78 ? -22.221 -20.321 15.710 1.00 91.31 78 PRO A C 1
ATOM 615 O O . PRO A 1 78 ? -21.746 -19.234 16.037 1.00 91.31 78 PRO A O 1
ATOM 618 N N . GLN A 1 79 ? -22.036 -21.430 16.438 1.00 93.62 79 GLN A N 1
ATOM 619 C CA . GLN A 1 79 ? -21.212 -21.457 17.650 1.00 93.62 79 GLN A CA 1
ATOM 620 C C . GLN A 1 79 ? -19.721 -21.259 17.352 1.00 93.62 79 GLN A C 1
ATOM 622 O O . GLN A 1 79 ? -19.048 -20.506 18.055 1.00 93.62 79 GLN A O 1
ATOM 627 N N . GLU A 1 80 ? -19.207 -21.884 16.293 1.00 90.75 80 GLU A N 1
ATOM 628 C CA . GLU A 1 80 ? -17.828 -21.697 15.839 1.00 90.75 80 GLU A CA 1
ATOM 629 C C . GLU A 1 80 ? -17.599 -20.261 15.353 1.00 90.75 80 GLU A C 1
ATOM 631 O O . GLU A 1 80 ? -16.579 -19.647 15.675 1.00 90.75 80 GLU A O 1
ATOM 636 N N . LEU A 1 81 ? -18.563 -19.688 14.626 1.00 89.94 81 LEU A N 1
ATOM 637 C CA . LEU A 1 81 ? -18.485 -18.302 14.170 1.00 89.94 81 LEU A CA 1
ATOM 638 C C . LEU A 1 81 ? -18.414 -17.323 15.350 1.00 89.94 81 LEU A C 1
ATOM 640 O O . LEU A 1 81 ? -17.582 -16.415 15.345 1.00 89.94 81 LEU A O 1
ATOM 644 N N . GLU A 1 82 ? -19.256 -17.516 16.364 1.00 92.50 82 GLU A N 1
ATOM 645 C CA . GLU A 1 82 ? -19.264 -16.669 17.558 1.00 92.50 82 GLU A CA 1
ATOM 646 C C . GLU A 1 82 ? -17.983 -16.838 18.387 1.00 92.50 82 GLU A C 1
ATOM 648 O O . GLU A 1 82 ? -17.400 -15.854 18.847 1.00 92.50 82 GLU A O 1
ATOM 653 N N . HIS A 1 83 ? -17.467 -18.066 18.498 1.00 93.88 83 HIS A N 1
ATOM 654 C CA . HIS A 1 83 ? -16.168 -18.324 19.119 1.00 93.88 83 HIS A CA 1
ATOM 655 C C . HIS A 1 83 ? -15.038 -17.569 18.399 1.00 93.88 83 HIS A C 1
ATOM 657 O O . HIS A 1 83 ? -14.242 -16.883 19.043 1.00 93.88 83 HIS A O 1
ATOM 663 N N . ARG A 1 84 ? -14.995 -17.618 17.060 1.00 92.62 84 ARG A N 1
ATOM 664 C CA . ARG A 1 84 ? -13.994 -16.890 16.258 1.00 92.62 84 ARG A CA 1
ATOM 665 C C . ARG A 1 84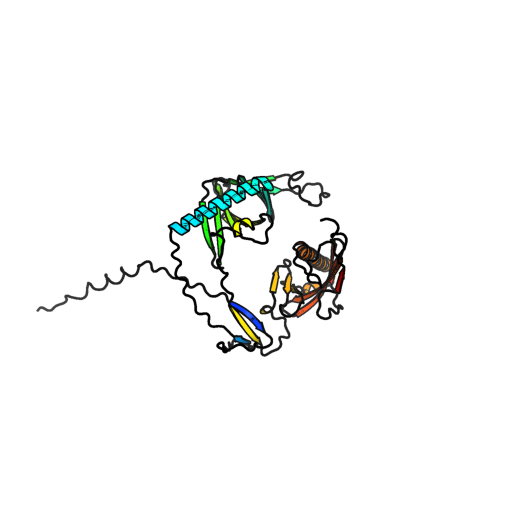 ? -14.126 -15.373 16.395 1.00 92.62 84 ARG A C 1
ATOM 667 O O . ARG A 1 84 ? -13.109 -14.682 16.433 1.00 92.62 84 ARG A O 1
ATOM 674 N N . LYS A 1 85 ? -15.350 -14.840 16.502 1.00 94.38 85 LYS A N 1
ATOM 675 C CA . LYS A 1 85 ? -15.581 -13.414 16.796 1.00 94.38 85 LYS A CA 1
ATOM 676 C C . LYS A 1 85 ? -15.023 -13.025 18.161 1.00 94.38 85 LYS A C 1
ATOM 678 O O . LYS A 1 85 ? -14.314 -12.026 18.259 1.00 94.38 85 LYS A O 1
ATOM 683 N N . SER A 1 86 ? -15.290 -13.829 19.190 1.00 95.06 86 SER A N 1
ATOM 684 C CA . SER A 1 86 ? -14.778 -13.599 20.544 1.00 95.06 86 SER A CA 1
ATOM 685 C C . SER A 1 86 ? -13.244 -13.638 20.593 1.00 95.06 86 SER A C 1
ATOM 687 O O . SER A 1 86 ? -12.613 -12.761 21.189 1.00 95.06 86 SER A O 1
ATOM 689 N N . GLU A 1 87 ? -12.627 -14.596 19.896 1.00 95.50 87 GLU A N 1
ATOM 690 C CA . GLU A 1 87 ? -11.170 -14.686 19.752 1.00 95.50 87 GLU A CA 1
ATOM 691 C C . GLU A 1 87 ? -10.596 -13.438 19.060 1.00 95.50 87 GLU A C 1
ATOM 693 O O . GLU A 1 87 ? -9.647 -12.827 19.560 1.00 95.50 87 GLU A O 1
ATOM 698 N N . ALA A 1 88 ? -11.204 -13.014 17.946 1.00 96.06 88 ALA A N 1
ATOM 699 C CA . ALA A 1 88 ? -10.795 -11.822 17.209 1.00 96.06 88 ALA A CA 1
ATOM 700 C C . ALA A 1 88 ? -10.908 -10.552 18.064 1.00 96.06 88 ALA A C 1
ATOM 702 O O . ALA A 1 88 ? -9.974 -9.749 18.097 1.00 96.06 88 ALA A O 1
ATOM 703 N N . GLN A 1 89 ? -12.007 -10.399 18.806 1.00 96.31 89 GLN A N 1
ATOM 704 C CA . GLN A 1 89 ? -12.215 -9.284 19.727 1.00 96.31 89 GLN A CA 1
ATOM 705 C C . GLN A 1 89 ? -11.138 -9.254 20.821 1.00 96.31 89 GLN A C 1
ATOM 707 O O . GLN A 1 89 ? -10.544 -8.208 21.083 1.00 96.31 89 GLN A O 1
ATOM 712 N N . SER A 1 90 ? -10.833 -10.406 21.427 1.00 96.31 90 SER A N 1
ATOM 713 C CA . SER A 1 90 ? -9.766 -10.523 22.427 1.00 96.31 90 SER A CA 1
ATOM 714 C C . SER A 1 90 ? -8.396 -10.150 21.849 1.00 96.31 90 SER A C 1
ATOM 716 O O . SER A 1 90 ? -7.617 -9.433 22.485 1.00 96.31 90 SER A O 1
ATOM 718 N N . LEU A 1 91 ? -8.097 -10.588 20.622 1.00 97.00 91 LEU A N 1
ATOM 719 C CA . LEU A 1 91 ? -6.840 -10.268 19.951 1.00 97.00 91 LEU A CA 1
ATOM 720 C C . LEU A 1 91 ? -6.711 -8.768 19.644 1.00 97.00 91 LEU A C 1
ATOM 722 O O . LEU A 1 91 ? -5.634 -8.212 19.864 1.00 97.00 91 LEU A O 1
ATOM 726 N N . ILE A 1 92 ? -7.794 -8.119 19.200 1.00 97.62 92 ILE A N 1
ATOM 727 C CA . ILE A 1 92 ? -7.853 -6.672 18.935 1.00 97.62 92 ILE A CA 1
ATOM 728 C C . ILE A 1 92 ? -7.689 -5.864 20.228 1.00 97.62 92 ILE A C 1
ATOM 730 O O . ILE A 1 92 ? -6.938 -4.891 20.246 1.00 97.62 92 ILE A O 1
ATOM 734 N N . HIS A 1 93 ? -8.320 -6.268 21.334 1.00 97.06 93 HIS A N 1
ATOM 735 C CA . HIS A 1 93 ? -8.110 -5.597 22.620 1.00 97.06 93 HIS A CA 1
ATOM 736 C C . HIS A 1 93 ? -6.647 -5.686 23.073 1.00 97.06 93 HIS A C 1
ATOM 738 O O . HIS A 1 93 ? -6.034 -4.659 23.358 1.00 97.06 93 HIS A O 1
ATOM 744 N N . ARG A 1 94 ? -6.041 -6.883 23.035 1.00 97.25 94 ARG A N 1
ATOM 745 C CA . ARG A 1 94 ? -4.619 -7.052 23.390 1.00 97.25 94 ARG A CA 1
ATOM 746 C C . ARG A 1 94 ? -3.683 -6.271 22.470 1.00 97.25 94 ARG A C 1
ATOM 748 O O . ARG A 1 94 ? -2.668 -5.765 22.938 1.00 97.25 94 ARG A O 1
ATOM 755 N N . PHE A 1 95 ? -4.023 -6.163 21.186 1.00 97.62 95 PHE A N 1
ATOM 756 C CA . PHE A 1 95 ? -3.308 -5.322 20.228 1.00 97.62 95 PHE A CA 1
ATOM 757 C C . PHE A 1 95 ? -3.309 -3.856 20.679 1.00 97.62 95 PHE A C 1
ATOM 759 O O . PHE A 1 95 ? -2.248 -3.241 20.778 1.00 97.62 95 PHE A O 1
ATOM 766 N N . HIS A 1 96 ? -4.483 -3.308 21.004 1.00 97.81 96 HIS A N 1
ATOM 767 C CA . HIS A 1 96 ? -4.593 -1.928 21.475 1.00 97.81 96 HIS A CA 1
ATOM 768 C C . HIS A 1 96 ? -3.852 -1.711 22.797 1.00 97.81 96 HIS A C 1
ATOM 770 O O . HIS A 1 96 ? -3.116 -0.737 22.902 1.00 97.81 96 HIS A O 1
ATOM 776 N N . ASP A 1 97 ? -3.967 -2.620 23.767 1.00 97.44 97 ASP A N 1
ATOM 777 C CA . ASP A 1 97 ? -3.263 -2.512 25.054 1.00 97.44 97 ASP A CA 1
ATOM 778 C C . ASP A 1 97 ? -1.738 -2.548 24.880 1.00 97.44 97 ASP A C 1
ATOM 780 O O . ASP A 1 97 ? -1.009 -1.714 25.431 1.00 97.44 97 ASP A O 1
ATOM 784 N N . HIS A 1 98 ? -1.243 -3.489 24.068 1.00 97.06 98 HIS A N 1
ATOM 785 C CA . HIS A 1 98 ? 0.178 -3.613 23.771 1.00 97.06 98 HIS A CA 1
ATOM 786 C C . HIS A 1 98 ? 0.716 -2.334 23.124 1.00 97.06 98 HIS A C 1
ATOM 788 O O . HIS A 1 98 ? 1.685 -1.750 23.619 1.00 97.06 98 HIS A O 1
ATOM 794 N N . TYR A 1 99 ? 0.068 -1.846 22.063 1.00 97.12 99 TYR A N 1
ATOM 795 C CA . TYR A 1 99 ? 0.559 -0.675 21.340 1.00 97.12 99 TYR A CA 1
ATOM 796 C C . TYR A 1 99 ? 0.277 0.652 22.037 1.00 97.12 99 TYR A C 1
ATOM 798 O O . TYR A 1 99 ? 1.037 1.596 21.837 1.00 97.12 99 TYR A O 1
ATOM 806 N N . ALA A 1 100 ? -0.713 0.728 22.928 1.00 96.75 100 ALA A N 1
ATOM 807 C CA . ALA A 1 100 ? -0.902 1.879 23.807 1.00 96.75 100 ALA A CA 1
ATOM 808 C C . ALA A 1 100 ? 0.287 2.077 24.763 1.00 96.75 100 ALA A C 1
ATOM 810 O O . ALA A 1 100 ? 0.624 3.216 25.084 1.00 96.75 100 ALA A O 1
ATOM 811 N N . SER A 1 101 ? 0.934 0.989 25.201 1.00 95.19 101 SER A N 1
ATOM 812 C CA . SER A 1 101 ? 2.081 1.049 26.120 1.00 95.19 101 SER A CA 1
ATOM 813 C C . SER A 1 101 ? 3.440 1.238 25.434 1.00 95.19 101 SER A C 1
ATOM 815 O O . SER A 1 101 ? 4.350 1.787 26.051 1.00 95.19 101 SER A O 1
ATOM 817 N N . THR A 1 102 ? 3.584 0.809 24.176 1.00 94.31 102 THR A N 1
ATOM 818 C CA . THR A 1 102 ? 4.874 0.813 23.461 1.00 94.31 102 THR A CA 1
ATOM 819 C C . THR A 1 102 ? 5.042 2.019 22.539 1.00 94.31 102 THR A C 1
ATOM 821 O O . THR A 1 102 ? 6.018 2.752 22.661 1.00 94.31 102 THR A O 1
ATOM 824 N N . ILE A 1 103 ? 4.090 2.244 21.629 1.00 91.38 103 ILE A N 1
ATOM 825 C CA . ILE A 1 103 ? 4.153 3.301 20.601 1.00 91.38 103 ILE A CA 1
ATOM 826 C C . ILE A 1 103 ? 3.156 4.433 20.908 1.00 91.38 103 ILE A C 1
ATOM 828 O O . ILE A 1 103 ? 3.352 5.577 20.502 1.00 91.38 103 ILE A O 1
ATOM 832 N N . ASN A 1 104 ? 2.098 4.133 21.670 1.00 93.12 104 ASN A N 1
ATOM 833 C CA . ASN A 1 104 ? 0.977 4.991 22.066 1.00 93.12 104 ASN A CA 1
ATOM 834 C C . ASN A 1 104 ? 0.082 5.473 20.903 1.00 93.12 104 ASN A C 1
ATOM 836 O O . ASN A 1 104 ? -1.145 5.442 21.036 1.00 93.12 104 ASN A O 1
ATOM 840 N N . MET A 1 105 ? 0.643 5.873 19.756 1.00 95.19 105 MET A N 1
ATOM 841 C CA . MET A 1 105 ? -0.136 6.313 18.593 1.00 95.19 105 MET A CA 1
ATOM 842 C C . MET A 1 105 ? 0.554 6.080 17.244 1.00 95.19 105 MET A C 1
ATOM 844 O O . MET A 1 105 ? 1.776 6.068 17.157 1.00 95.19 105 MET A O 1
ATOM 848 N N . ILE A 1 106 ? -0.240 5.986 16.177 1.00 95.00 106 ILE A N 1
ATOM 849 C CA . ILE A 1 106 ? 0.226 6.020 14.781 1.00 95.00 106 ILE A CA 1
ATOM 850 C C . ILE A 1 106 ? -0.496 7.122 14.004 1.00 95.00 106 ILE A C 1
ATOM 852 O O . ILE A 1 106 ? -1.607 7.521 14.364 1.00 95.00 106 ILE A O 1
ATOM 856 N N . THR A 1 107 ? 0.135 7.619 12.938 1.00 94.31 107 THR A N 1
ATOM 857 C CA . THR A 1 107 ? -0.408 8.712 12.121 1.00 94.31 107 THR A CA 1
ATOM 858 C C . THR A 1 107 ? -0.423 8.376 10.632 1.00 94.31 107 THR A C 1
ATOM 860 O O . THR A 1 107 ? 0.370 7.560 10.163 1.00 94.31 107 THR A O 1
ATOM 863 N N . LEU A 1 108 ? -1.338 9.001 9.891 1.00 93.94 108 LEU A N 1
ATOM 864 C CA . LEU A 1 108 ? -1.400 8.958 8.430 1.00 93.94 108 LEU A CA 1
ATOM 865 C C . LEU A 1 108 ? -1.763 10.343 7.903 1.00 93.94 108 LEU A C 1
ATOM 867 O O . LEU A 1 108 ? -2.805 10.885 8.260 1.00 93.94 108 LEU A O 1
ATOM 871 N N . GLN A 1 109 ? -0.949 10.888 7.006 1.00 91.38 109 GLN A N 1
ATOM 872 C CA . GLN A 1 109 ? -1.300 12.083 6.246 1.00 91.38 109 GLN A CA 1
ATOM 873 C C . GLN A 1 109 ? -1.864 11.677 4.883 1.00 91.38 109 GLN A C 1
ATOM 875 O O . GLN A 1 109 ? -1.222 10.939 4.134 1.00 91.38 109 GLN A O 1
ATOM 880 N N . THR A 1 110 ? -3.053 12.171 4.541 1.00 90.44 110 THR A N 1
ATOM 881 C CA . THR A 1 110 ? -3.642 11.994 3.209 1.00 90.44 110 THR A CA 1
ATOM 882 C C . THR A 1 110 ? -4.367 13.264 2.768 1.00 90.44 110 THR A C 1
ATOM 884 O O . THR A 1 110 ? -5.362 13.692 3.355 1.00 90.44 110 THR A O 1
ATOM 887 N N . GLY A 1 111 ? -3.835 13.894 1.718 1.00 91.06 111 GLY A N 1
ATOM 888 C CA . GLY A 1 111 ? -4.333 15.171 1.214 1.00 91.06 111 GLY A CA 1
ATOM 889 C C . GLY A 1 111 ? -4.273 16.272 2.277 1.00 91.06 111 GLY A C 1
ATOM 890 O O . GLY A 1 111 ? -3.218 16.537 2.846 1.00 91.06 111 GLY A O 1
ATOM 891 N N . TYR A 1 112 ? -5.421 16.903 2.522 1.00 91.75 112 TYR A N 1
ATOM 892 C CA . TYR A 1 112 ? -5.593 17.996 3.486 1.00 91.75 112 TYR A CA 1
ATOM 893 C C . TYR A 1 112 ? -5.540 17.533 4.955 1.00 91.75 112 TYR A C 1
ATOM 895 O O . TYR A 1 112 ? -5.266 18.333 5.851 1.00 91.75 112 TYR A O 1
ATOM 903 N N . TRP A 1 113 ? -5.791 16.247 5.217 1.00 95.81 113 TRP A N 1
ATOM 904 C CA . TRP A 1 113 ? -6.031 15.729 6.560 1.00 95.81 113 TRP A CA 1
ATOM 905 C C . TRP A 1 113 ? -4.865 14.906 7.104 1.00 95.81 113 TRP A C 1
ATOM 907 O O . TRP A 1 113 ? -4.218 14.136 6.391 1.00 95.81 113 TRP A O 1
ATOM 917 N N . HIS A 1 114 ? -4.665 15.025 8.413 1.00 94.81 114 HIS A N 1
ATOM 918 C CA . HIS A 1 114 ? -3.837 14.139 9.215 1.00 94.81 114 HIS A CA 1
ATOM 919 C C . HIS A 1 114 ? -4.740 13.313 10.124 1.00 94.81 114 HIS A C 1
ATOM 921 O O . HIS A 1 114 ? -5.600 13.846 10.824 1.00 94.81 114 HIS A O 1
ATOM 927 N N . TYR A 1 115 ? -4.525 12.009 10.132 1.00 97.19 115 TYR A N 1
ATOM 928 C CA . TYR A 1 115 ? -5.255 11.061 10.953 1.00 97.19 115 TYR A CA 1
ATOM 929 C C . TYR A 1 115 ? -4.353 10.545 12.058 1.00 97.19 115 TYR A C 1
ATOM 931 O O . TYR A 1 115 ? -3.193 10.216 11.809 1.00 97.19 115 TYR A O 1
ATOM 939 N N . ILE A 1 116 ? -4.886 10.472 13.273 1.00 96.75 116 ILE A N 1
ATOM 940 C CA . ILE A 1 116 ? -4.149 10.053 14.463 1.00 96.75 116 ILE A CA 1
ATOM 941 C C . ILE A 1 116 ? -4.957 8.973 15.161 1.00 96.75 116 ILE A C 1
ATOM 943 O O . ILE A 1 116 ? -6.059 9.231 15.652 1.00 96.75 116 ILE A O 1
ATOM 947 N N . LEU A 1 117 ? -4.389 7.774 15.234 1.00 97.75 117 LEU A N 1
ATOM 948 C CA . LEU A 1 117 ? -4.924 6.674 16.019 1.00 97.75 117 LEU A CA 1
ATOM 949 C C . LEU A 1 117 ? -4.162 6.570 17.331 1.00 97.75 117 LEU A C 1
ATOM 951 O O . LEU A 1 117 ? -2.986 6.223 17.336 1.00 97.75 117 LEU A O 1
ATOM 955 N N . GLN A 1 118 ? -4.851 6.835 18.438 1.00 97.44 118 GLN A N 1
ATOM 956 C CA . GLN A 1 118 ? -4.365 6.550 19.782 1.00 97.44 118 GLN A CA 1
ATOM 957 C C . GLN A 1 118 ? -4.919 5.191 20.208 1.00 97.44 118 GLN A C 1
ATOM 959 O O . GLN A 1 118 ? -6.132 5.050 20.399 1.00 97.44 118 GLN A O 1
ATOM 964 N N . PHE A 1 119 ? -4.045 4.193 20.337 1.00 97.44 119 PHE A N 1
ATOM 965 C CA . PHE A 1 119 ? -4.458 2.808 20.576 1.00 97.44 119 PHE A CA 1
ATOM 966 C C . PHE A 1 119 ? -5.318 2.686 21.840 1.00 97.44 119 PHE A C 1
ATOM 968 O O . PHE A 1 119 ? -4.985 3.235 22.891 1.00 97.44 119 PHE A O 1
ATOM 975 N N . GLY A 1 120 ? -6.473 2.026 21.707 1.00 96.00 120 GLY A N 1
ATOM 976 C CA . GLY A 1 120 ? -7.455 1.830 22.779 1.00 96.00 120 GLY A CA 1
ATOM 977 C C . GLY A 1 120 ? -8.132 3.103 23.302 1.00 96.00 120 GLY A C 1
ATOM 978 O O . GLY A 1 120 ? -8.886 3.035 24.270 1.00 96.00 120 GLY A O 1
ATOM 979 N N . ARG A 1 121 ? -7.880 4.277 22.704 1.00 97.31 121 ARG A N 1
ATOM 980 C CA . ARG A 1 121 ? -8.389 5.568 23.199 1.00 97.31 121 ARG A CA 1
ATOM 981 C C . ARG A 1 121 ? -9.336 6.225 22.213 1.00 97.31 121 ARG A C 1
ATOM 983 O O . ARG A 1 121 ? -10.545 6.257 22.445 1.00 97.31 121 ARG A O 1
ATOM 990 N N . SER A 1 122 ? -8.810 6.751 21.116 1.00 97.88 122 SER A N 1
ATOM 991 C CA . SER A 1 122 ? -9.594 7.523 20.156 1.00 97.88 122 SER A CA 1
ATOM 992 C C . SER A 1 122 ? -8.923 7.599 18.794 1.00 97.88 122 SER A C 1
ATOM 994 O O . SER A 1 122 ? -7.725 7.356 18.638 1.00 97.88 122 SER A O 1
ATOM 996 N N . PHE A 1 123 ? -9.727 7.974 17.806 1.00 98.31 123 PHE A N 1
ATOM 997 C CA . PHE A 1 123 ? -9.270 8.268 16.459 1.00 98.31 123 PHE A CA 1
ATOM 998 C C . PHE A 1 123 ? -9.643 9.700 16.098 1.00 98.31 123 PHE A C 1
ATOM 1000 O O . PHE A 1 123 ? -10.775 10.130 16.336 1.00 98.31 123 PHE A O 1
ATOM 1007 N N . HIS A 1 124 ? -8.681 10.451 15.575 1.00 98.06 124 HIS A N 1
ATOM 1008 C CA . HIS A 1 124 ? -8.821 11.873 15.291 1.00 98.06 124 HIS A CA 1
ATOM 1009 C C . HIS A 1 124 ? -8.458 12.182 13.845 1.00 98.06 124 HIS A C 1
ATOM 1011 O O . HIS A 1 124 ? -7.545 11.581 13.285 1.00 98.06 124 HIS A O 1
ATOM 1017 N N . GLN A 1 125 ? -9.150 13.168 13.288 1.00 97.31 125 GLN A N 1
ATOM 1018 C CA . GLN A 1 125 ? -8.814 13.831 12.037 1.00 97.31 125 GLN A CA 1
ATOM 1019 C C . GLN A 1 125 ? -8.483 15.285 12.355 1.00 97.31 125 GLN A C 1
ATOM 1021 O O . GLN A 1 125 ? -9.290 15.974 12.978 1.00 97.31 125 GLN A O 1
ATOM 1026 N N . ILE A 1 126 ? -7.315 15.755 11.931 1.00 96.38 126 ILE A N 1
ATOM 1027 C CA . ILE A 1 126 ? -6.870 17.129 12.150 1.00 96.38 126 ILE A CA 1
ATOM 1028 C C . ILE A 1 126 ? -6.330 17.750 10.864 1.00 96.38 126 ILE A C 1
ATOM 1030 O O . ILE A 1 126 ? -5.789 17.052 10.004 1.00 96.38 126 ILE A O 1
ATOM 1034 N N . HIS A 1 127 ? -6.454 19.066 10.744 1.00 93.06 127 HIS A N 1
ATOM 1035 C CA . HIS A 1 127 ? -5.732 19.843 9.745 1.00 93.06 127 HIS A CA 1
ATOM 1036 C C . HIS A 1 127 ? -4.599 20.615 10.425 1.00 93.06 127 HIS A C 1
ATOM 1038 O O . HIS A 1 127 ? -4.801 21.224 11.479 1.00 93.06 127 HIS A O 1
ATOM 1044 N N . LEU A 1 128 ? -3.414 20.551 9.819 1.00 88.69 128 LEU A N 1
ATOM 1045 C CA . LEU A 1 128 ? -2.220 21.267 10.249 1.00 88.69 128 LEU A CA 1
ATOM 1046 C C . LEU A 1 128 ? -1.884 22.295 9.175 1.00 88.69 128 LEU A C 1
ATOM 1048 O O . LEU A 1 128 ? -1.675 21.918 8.019 1.00 88.69 128 LEU A O 1
ATOM 1052 N N . GLU A 1 129 ? -1.810 23.566 9.556 1.00 83.88 129 GLU A N 1
ATOM 1053 C CA . GLU A 1 129 ? -1.241 24.580 8.674 1.00 83.88 129 GLU A CA 1
ATOM 1054 C C . GLU A 1 129 ? 0.292 24.512 8.727 1.00 83.88 129 GLU A C 1
ATOM 1056 O O . GLU A 1 129 ? 0.864 24.310 9.807 1.00 83.88 129 GLU A O 1
ATOM 1061 N N . PRO A 1 130 ? 0.981 24.650 7.579 1.00 73.44 130 PRO A N 1
ATOM 1062 C CA . PRO A 1 130 ? 2.432 24.740 7.568 1.00 73.44 130 PRO A CA 1
ATOM 1063 C C . PRO A 1 130 ? 2.863 25.949 8.401 1.00 73.44 130 PRO A C 1
ATOM 1065 O O . PRO A 1 130 ? 2.344 27.052 8.237 1.00 73.44 130 PRO A O 1
ATOM 1068 N N . SER A 1 131 ? 3.814 25.735 9.309 1.00 68.00 131 SER A N 1
ATOM 1069 C CA . SER A 1 131 ? 4.388 26.831 10.085 1.00 68.00 131 SER A CA 1
ATOM 1070 C C . SER A 1 131 ? 5.027 27.852 9.138 1.00 68.00 131 SER A C 1
ATOM 1072 O O . SER A 1 131 ? 5.690 27.478 8.170 1.00 68.00 131 SER A O 1
ATOM 1074 N N . ASN A 1 132 ? 4.875 29.146 9.434 1.00 67.19 132 ASN A N 1
ATOM 1075 C CA . ASN A 1 132 ? 5.467 30.244 8.656 1.00 67.19 132 ASN A CA 1
ATOM 1076 C C . ASN A 1 132 ? 7.013 30.258 8.675 1.00 67.19 132 ASN A C 1
ATOM 1078 O O . ASN A 1 132 ? 7.614 31.162 8.099 1.00 67.19 132 ASN A O 1
ATOM 1082 N N . ASN A 1 133 ? 7.661 29.289 9.332 1.00 64.44 133 ASN A N 1
ATOM 1083 C CA . ASN A 1 133 ? 9.105 29.088 9.295 1.00 64.44 133 ASN A CA 1
ATOM 1084 C C . ASN A 1 133 ? 9.485 28.085 8.185 1.00 64.44 133 ASN A C 1
ATOM 1086 O O . ASN A 1 133 ? 9.372 26.876 8.390 1.00 64.44 133 ASN A O 1
ATOM 1090 N N . PRO A 1 134 ? 9.986 28.551 7.023 1.00 55.12 134 PRO A N 1
ATOM 1091 C CA . PRO A 1 134 ? 10.329 27.694 5.882 1.00 55.12 134 PRO A CA 1
ATOM 1092 C C . PRO A 1 134 ? 11.576 26.814 6.097 1.00 55.12 134 PRO A C 1
ATOM 1094 O O . PRO A 1 134 ? 11.953 26.061 5.205 1.00 55.12 134 PRO A O 1
ATOM 1097 N N . THR A 1 135 ? 12.246 26.909 7.247 1.00 54.09 135 THR A N 1
ATOM 1098 C CA . THR A 1 135 ? 13.509 26.210 7.541 1.00 54.09 135 THR A CA 1
ATOM 1099 C C . THR A 1 135 ? 13.349 24.840 8.199 1.00 54.09 135 THR A C 1
ATOM 1101 O O . THR A 1 135 ? 14.341 24.131 8.355 1.00 54.09 135 THR A O 1
ATOM 1104 N N . SER A 1 136 ? 12.133 24.422 8.545 1.00 46.19 136 SER A N 1
ATOM 1105 C CA . SER A 1 136 ? 11.893 23.113 9.158 1.00 46.19 136 SER A CA 1
ATOM 1106 C C . SER A 1 136 ? 11.690 22.056 8.073 1.00 46.19 136 SER A C 1
ATOM 1108 O O . SER A 1 136 ? 10.566 21.776 7.657 1.00 46.19 136 SER A O 1
ATOM 1110 N N . GLN A 1 137 ? 12.786 21.468 7.587 1.00 42.72 137 GLN A N 1
ATOM 1111 C CA . GLN A 1 137 ? 12.693 20.209 6.851 1.00 42.72 137 GLN A CA 1
ATOM 1112 C C . GLN A 1 137 ? 12.018 19.167 7.752 1.00 42.72 137 GLN A C 1
ATOM 1114 O O . GLN A 1 137 ? 12.372 18.999 8.917 1.00 42.72 137 GLN A O 1
ATOM 1119 N N . VAL A 1 138 ? 10.980 18.543 7.200 1.00 42.56 138 VAL A N 1
ATOM 1120 C CA . VAL A 1 138 ? 10.017 17.679 7.883 1.00 42.56 138 VAL A CA 1
ATOM 1121 C C . VAL A 1 138 ? 10.674 16.345 8.239 1.00 42.56 138 VAL A C 1
ATOM 1123 O O . VAL A 1 138 ? 10.522 15.347 7.540 1.00 42.56 138 VAL A O 1
ATOM 1126 N N . GLU A 1 139 ? 11.405 16.324 9.345 1.00 42.41 139 GLU A N 1
ATOM 1127 C CA . GLU A 1 139 ? 11.591 15.121 10.152 1.00 42.41 139 GLU A CA 1
ATOM 1128 C C . GLU A 1 139 ? 10.627 15.212 11.340 1.00 42.41 139 GLU A C 1
ATOM 1130 O O . GLU A 1 139 ? 10.445 16.278 11.919 1.00 42.41 139 GLU A O 1
ATOM 1135 N N . LEU A 1 140 ? 9.916 14.123 11.638 1.00 49.31 140 LEU A N 1
ATOM 1136 C CA . LEU A 1 140 ? 8.760 14.092 12.540 1.00 49.31 140 LEU A CA 1
ATOM 1137 C C . LEU A 1 140 ? 9.167 14.345 14.013 1.00 49.31 140 LEU A C 1
ATOM 1139 O O . LEU A 1 140 ? 9.685 13.440 14.666 1.00 49.31 140 LEU A O 1
ATOM 1143 N N . PRO A 1 141 ? 8.797 15.509 14.585 1.00 47.62 141 PRO A N 1
ATOM 1144 C CA . PRO A 1 141 ? 8.003 15.524 15.811 1.00 47.62 141 PRO A CA 1
ATOM 1145 C C . PRO A 1 141 ? 6.740 16.369 15.564 1.00 47.62 141 PRO A C 1
ATOM 1147 O O . PRO A 1 141 ? 6.737 17.586 15.728 1.00 47.62 141 PRO A O 1
ATOM 1150 N N . ILE A 1 142 ? 5.657 15.696 15.155 1.00 53.25 142 ILE A N 1
ATOM 1151 C CA . ILE A 1 142 ? 4.451 16.206 14.450 1.00 53.25 142 ILE A CA 1
ATOM 1152 C C . ILE A 1 142 ? 3.693 17.375 15.133 1.00 53.25 142 ILE A C 1
ATOM 1154 O O . ILE A 1 142 ? 2.759 17.914 14.551 1.00 53.25 142 ILE A O 1
ATOM 1158 N N . PHE A 1 143 ? 4.072 17.841 16.325 1.00 55.81 143 PHE A N 1
ATOM 1159 C CA . PHE A 1 143 ? 3.255 18.801 17.085 1.00 55.81 143 PHE A CA 1
ATOM 1160 C C . PHE A 1 143 ? 3.994 19.969 17.732 1.00 55.81 143 PHE A C 1
ATOM 1162 O O . PHE A 1 143 ? 3.349 20.728 18.449 1.00 55.81 143 PHE A O 1
ATOM 1169 N N . GLN A 1 144 ? 5.308 20.130 17.548 1.00 56.06 144 GLN A N 1
ATOM 1170 C CA . GLN A 1 144 ? 6.001 21.180 18.308 1.00 56.06 144 GLN A CA 1
ATOM 1171 C C . GLN A 1 144 ? 5.662 22.593 17.808 1.00 56.06 144 GLN A C 1
ATOM 1173 O O . GLN A 1 144 ? 5.418 23.461 18.639 1.00 56.06 144 GLN A O 1
ATOM 1178 N N . ASP A 1 145 ? 5.504 22.781 16.490 1.00 61.59 145 ASP A N 1
ATOM 1179 C CA . ASP A 1 145 ? 5.287 24.116 15.901 1.00 61.59 145 ASP A CA 1
ATOM 1180 C C . ASP A 1 145 ? 4.096 24.213 14.926 1.00 61.59 145 ASP A C 1
ATOM 1182 O O . ASP A 1 145 ? 3.861 25.271 14.339 1.00 61.59 145 ASP A O 1
ATOM 1186 N N . ALA A 1 146 ? 3.347 23.126 14.711 1.00 67.88 146 ALA A N 1
ATOM 1187 C CA . ALA A 1 146 ? 2.211 23.126 13.789 1.00 67.88 146 ALA A CA 1
ATOM 1188 C C . ALA A 1 146 ? 0.932 23.602 14.495 1.00 67.88 146 ALA A C 1
ATOM 1190 O O . ALA A 1 146 ? 0.529 23.045 15.520 1.00 67.88 146 ALA A O 1
ATOM 1191 N N . GLN A 1 147 ? 0.258 24.606 13.927 1.00 81.06 147 GLN A N 1
ATOM 1192 C CA . GLN A 1 147 ? -1.030 25.061 14.442 1.00 81.06 147 GLN A CA 1
ATOM 1193 C C . GLN A 1 147 ? -2.142 24.134 13.939 1.00 81.06 147 GLN A C 1
ATOM 1195 O O . GLN A 1 147 ? -2.402 24.030 12.739 1.00 81.06 147 GLN A O 1
ATOM 1200 N N . VAL A 1 148 ? -2.821 23.470 14.876 1.00 86.94 148 VAL A N 1
ATOM 1201 C CA . VAL A 1 148 ? -4.035 22.700 14.587 1.00 86.94 148 VAL A CA 1
ATOM 1202 C C . VAL A 1 148 ? -5.184 23.682 14.385 1.00 86.94 148 VAL A C 1
ATOM 1204 O O . VAL A 1 148 ? -5.647 24.299 15.345 1.00 86.94 148 VAL A O 1
ATOM 1207 N N . THR A 1 149 ? -5.655 23.837 13.152 1.00 90.06 149 THR A N 1
ATOM 1208 C CA . THR A 1 149 ? -6.768 24.750 12.835 1.00 90.06 149 THR A CA 1
ATOM 1209 C C . THR A 1 149 ? -8.122 24.055 12.866 1.00 90.06 149 THR A C 1
ATOM 1211 O O . THR A 1 149 ? -9.130 24.678 13.194 1.00 90.06 149 THR A O 1
ATOM 1214 N N . GLN A 1 150 ? -8.153 22.753 12.579 1.00 93.12 150 GLN A N 1
ATOM 1215 C CA . GLN A 1 150 ? -9.356 21.928 12.654 1.00 93.12 150 GLN A CA 1
ATOM 1216 C C . GLN A 1 150 ? -9.031 20.594 13.317 1.00 93.12 150 GLN A C 1
ATOM 1218 O O . GLN A 1 150 ? -7.995 19.992 13.036 1.00 93.12 150 GLN A O 1
ATOM 1223 N N . SER A 1 151 ? -9.918 20.129 14.196 1.00 95.62 151 SER A N 1
ATOM 1224 C CA . SER A 1 151 ? -9.774 18.854 14.894 1.00 95.62 151 SER A CA 1
ATOM 1225 C C . SER A 1 151 ? -11.137 18.232 15.141 1.00 95.62 151 SER A C 1
ATOM 1227 O O . SER A 1 151 ? -12.008 18.847 15.755 1.00 95.62 151 SER A O 1
ATOM 1229 N N . TYR A 1 152 ? -11.298 17.000 14.674 1.00 97.50 152 TYR A N 1
ATOM 1230 C CA . TYR A 1 152 ? -12.503 16.207 14.832 1.00 97.50 152 TYR A CA 1
ATOM 1231 C C . TYR A 1 152 ? -12.147 14.877 15.478 1.00 97.50 152 TYR A C 1
ATOM 1233 O O . TYR A 1 152 ? -11.264 14.153 15.011 1.00 97.50 152 TYR A O 1
ATOM 1241 N N . ARG A 1 153 ? -12.860 14.519 16.547 1.00 98.19 153 ARG A N 1
ATOM 1242 C CA . ARG A 1 153 ? -12.810 13.150 17.072 1.00 98.19 153 ARG A CA 1
ATOM 1243 C C . ARG A 1 153 ? -13.734 12.277 16.231 1.00 98.19 153 ARG A C 1
ATOM 1245 O O . ARG A 1 153 ? -14.939 12.504 16.216 1.00 98.19 153 ARG A O 1
ATOM 1252 N N . LEU A 1 154 ? -13.186 11.274 15.562 1.00 98.06 154 LEU A N 1
ATOM 1253 C CA . LEU A 1 154 ? -13.949 10.384 14.689 1.00 98.06 154 LEU A CA 1
ATOM 1254 C C . LEU A 1 154 ? -14.613 9.242 15.460 1.00 98.06 154 LEU A C 1
ATOM 1256 O O . LEU A 1 154 ? -15.729 8.859 15.131 1.00 98.06 154 LEU A O 1
ATOM 1260 N N . CYS A 1 155 ? -13.965 8.736 16.511 1.00 97.88 155 CYS A N 1
ATOM 1261 C CA . CYS A 1 155 ? -14.546 7.740 17.411 1.00 97.88 155 CYS A CA 1
ATOM 1262 C C . CYS A 1 155 ? -13.809 7.683 18.761 1.00 97.88 155 CYS A C 1
ATOM 1264 O O . CYS A 1 155 ? -12.742 8.288 18.941 1.00 97.88 155 CYS A O 1
ATOM 1266 N N . LYS A 1 156 ? -14.376 6.931 19.712 1.00 97.88 156 LYS A N 1
ATOM 1267 C CA . LYS A 1 156 ? -13.741 6.573 20.987 1.00 97.88 156 LYS A CA 1
ATOM 1268 C C . LYS A 1 156 ? -13.938 5.081 21.254 1.00 97.88 156 LYS A C 1
ATOM 1270 O O . LYS A 1 156 ? -15.080 4.635 21.326 1.00 97.88 156 LYS A O 1
ATOM 1275 N N . PHE A 1 157 ? -12.840 4.350 21.436 1.00 96.62 157 PHE A N 1
ATOM 1276 C CA . PHE A 1 157 ? -12.875 2.900 21.646 1.00 96.62 157 PHE A CA 1
ATOM 1277 C C . PHE A 1 157 ? -13.611 2.526 22.934 1.00 96.62 157 PHE A C 1
ATOM 1279 O O . PHE A 1 157 ? -13.562 3.252 23.937 1.00 96.62 157 PHE A O 1
ATOM 1286 N N . SER A 1 158 ? -14.302 1.389 22.901 1.00 94.44 158 SER A N 1
ATOM 1287 C CA . SER A 1 158 ? -14.981 0.828 24.061 1.00 94.44 158 SER A CA 1
ATOM 1288 C C . SER A 1 158 ? -14.955 -0.699 24.048 1.00 94.44 158 SER A C 1
ATOM 1290 O O . SER A 1 158 ? -14.842 -1.328 23.006 1.00 94.44 158 SER A O 1
ATOM 1292 N N . ASN A 1 159 ? -15.126 -1.319 25.215 1.00 89.50 159 ASN A N 1
ATOM 1293 C CA . ASN A 1 159 ? -15.117 -2.784 25.312 1.00 89.50 159 ASN A CA 1
ATOM 1294 C C . ASN A 1 159 ? -16.326 -3.452 24.622 1.00 89.50 159 ASN A C 1
ATOM 1296 O O . ASN A 1 159 ? -16.327 -4.668 24.453 1.00 89.50 159 ASN A O 1
ATOM 1300 N N . ASN A 1 160 ? -17.347 -2.671 24.246 1.00 90.81 160 ASN A N 1
ATOM 1301 C CA . ASN A 1 160 ? -18.606 -3.148 23.667 1.00 90.81 160 ASN A CA 1
ATOM 1302 C C . ASN A 1 160 ? -18.715 -2.835 22.165 1.00 90.81 160 ASN A C 1
ATOM 1304 O O . ASN A 1 160 ? -19.823 -2.771 21.635 1.00 90.81 160 ASN A O 1
ATOM 1308 N N . ASP A 1 161 ? -17.592 -2.563 21.501 1.00 92.44 161 ASP A N 1
ATOM 1309 C CA . ASP A 1 161 ? -17.580 -2.288 20.067 1.00 92.44 161 ASP A CA 1
ATOM 1310 C C . ASP A 1 161 ? -17.965 -3.556 19.277 1.00 92.44 161 ASP A C 1
ATOM 1312 O O . ASP A 1 161 ? -17.585 -4.673 19.636 1.00 92.44 161 ASP A O 1
ATOM 1316 N N . GLU A 1 162 ? -18.745 -3.384 18.210 1.00 94.25 162 GLU A N 1
ATOM 1317 C CA . GLU A 1 162 ? -19.283 -4.493 17.416 1.00 94.25 162 GLU A CA 1
ATOM 1318 C C . GLU A 1 162 ? -18.203 -5.066 16.492 1.00 94.25 162 GLU A C 1
ATOM 1320 O O . GLU A 1 162 ? -17.552 -4.313 15.762 1.00 94.25 162 GLU A O 1
ATOM 1325 N N . ILE A 1 163 ? -18.032 -6.394 16.517 1.00 95.56 163 ILE A N 1
ATOM 1326 C CA . ILE A 1 163 ? -17.059 -7.120 15.697 1.00 95.56 163 ILE A CA 1
ATOM 1327 C C . ILE A 1 163 ? -17.763 -7.985 14.647 1.00 95.56 163 ILE A C 1
ATOM 1329 O O . ILE A 1 163 ? -18.621 -8.816 14.961 1.00 95.56 163 ILE A O 1
ATOM 1333 N N . GLU A 1 164 ? -17.330 -7.851 13.398 1.00 95.06 164 GLU A N 1
ATOM 1334 C CA . GLU A 1 164 ? -17.780 -8.664 12.272 1.00 95.06 164 GLU A CA 1
ATOM 1335 C C . GLU A 1 164 ? -16.580 -9.301 11.559 1.00 95.06 164 GLU A C 1
ATOM 1337 O O . GLU A 1 164 ? -15.576 -8.643 11.293 1.00 95.06 164 GLU A O 1
ATOM 1342 N N . LEU A 1 165 ? -16.675 -10.595 11.239 1.00 92.25 165 LEU A N 1
ATOM 1343 C CA . LEU A 1 165 ? -15.666 -11.286 10.435 1.00 92.25 165 LEU A CA 1
ATOM 1344 C C . LEU A 1 165 ? -16.067 -11.210 8.965 1.00 92.25 165 LEU A C 1
ATOM 1346 O O . LEU A 1 165 ? -17.159 -11.650 8.605 1.00 92.25 165 LEU A O 1
ATOM 1350 N N . VAL A 1 166 ? -15.177 -10.704 8.115 1.00 89.88 166 VAL A N 1
ATOM 1351 C CA . VAL A 1 166 ? -15.465 -10.484 6.699 1.00 89.88 166 VAL A CA 1
ATOM 1352 C C . VAL A 1 166 ? -14.571 -11.355 5.827 1.00 89.88 166 VAL A C 1
ATOM 1354 O O . VAL A 1 166 ? -13.343 -11.331 5.918 1.00 89.88 166 VAL A O 1
ATOM 1357 N N . ASN A 1 167 ? -15.211 -12.105 4.929 1.00 86.25 167 ASN A N 1
ATOM 1358 C CA . ASN A 1 167 ? -14.555 -12.820 3.840 1.00 86.25 167 ASN A CA 1
ATOM 1359 C C . ASN A 1 167 ? -14.796 -12.044 2.542 1.00 86.25 167 ASN A C 1
ATOM 1361 O O . ASN A 1 167 ? -15.892 -12.085 1.981 1.00 86.25 167 ASN A O 1
ATOM 1365 N N . ALA A 1 168 ? -13.788 -11.327 2.052 1.00 83.56 168 ALA A N 1
ATOM 1366 C CA . ALA A 1 168 ? -13.895 -10.661 0.762 1.00 83.56 168 ALA A CA 1
ATOM 1367 C C . ALA A 1 168 ? -13.900 -11.671 -0.391 1.00 83.56 168 ALA A C 1
ATOM 1369 O O . ALA A 1 168 ? -13.315 -12.752 -0.318 1.00 83.56 168 ALA A O 1
ATOM 1370 N N . LYS A 1 169 ? -14.510 -11.273 -1.515 1.00 74.44 169 LYS A N 1
ATOM 1371 C CA . LYS A 1 169 ? -14.605 -12.095 -2.736 1.00 74.44 169 LYS A CA 1
ATOM 1372 C C . LYS A 1 169 ? -13.243 -12.547 -3.278 1.00 74.44 169 LYS A C 1
ATOM 1374 O O . LYS A 1 169 ? -13.143 -13.609 -3.879 1.00 74.44 169 LYS A O 1
ATOM 1379 N N . ASN A 1 170 ? -12.194 -11.762 -3.037 1.00 71.69 170 ASN A N 1
ATOM 1380 C CA . ASN A 1 170 ? -10.817 -12.079 -3.426 1.00 71.69 170 ASN A CA 1
ATOM 1381 C C . ASN A 1 170 ? -10.113 -13.064 -2.469 1.00 71.69 170 ASN A C 1
ATOM 1383 O O . ASN A 1 170 ? -8.905 -13.248 -2.574 1.00 71.69 170 ASN A O 1
ATOM 1387 N N . GLY A 1 171 ? -10.834 -13.659 -1.514 1.00 77.25 171 GLY A N 1
ATOM 1388 C CA . GLY A 1 171 ? -10.282 -14.586 -0.527 1.00 77.25 171 GLY A CA 1
ATOM 1389 C C . GLY A 1 171 ? -9.552 -13.915 0.639 1.00 77.25 171 GLY A C 1
ATOM 1390 O O . GLY A 1 171 ? -9.104 -14.615 1.544 1.00 77.25 171 GLY A O 1
ATOM 1391 N N . ARG A 1 172 ? -9.441 -12.576 0.667 1.00 82.12 172 ARG A N 1
ATOM 1392 C CA . ARG A 1 172 ? -8.912 -11.872 1.843 1.00 82.12 172 ARG A CA 1
ATOM 1393 C C . ARG A 1 172 ? -9.890 -12.006 3.006 1.00 82.12 172 ARG A C 1
ATOM 1395 O O . ARG A 1 172 ? -11.086 -11.766 2.843 1.00 82.12 172 ARG A O 1
ATOM 1402 N N . ARG A 1 173 ? -9.355 -12.317 4.185 1.00 88.94 173 ARG A N 1
ATOM 1403 C CA . ARG A 1 173 ? -10.078 -12.260 5.455 1.00 88.94 173 ARG A CA 1
ATOM 1404 C C . ARG A 1 173 ? -9.618 -11.060 6.262 1.00 88.94 173 ARG A C 1
ATOM 1406 O O . ARG A 1 173 ? -8.418 -10.795 6.353 1.00 88.94 173 ARG A O 1
ATOM 1413 N N . PHE A 1 174 ? -10.571 -10.338 6.823 1.00 93.50 174 PHE A N 1
ATOM 1414 C CA . PHE A 1 174 ? -10.319 -9.243 7.745 1.00 93.50 174 PHE A CA 1
ATOM 1415 C C . PHE A 1 174 ? -11.446 -9.161 8.768 1.00 93.50 174 PHE A C 1
ATOM 1417 O O . PHE A 1 174 ? -12.515 -9.749 8.593 1.00 93.50 174 PHE A O 1
ATOM 1424 N N . THR A 1 175 ? -11.184 -8.435 9.844 1.00 96.81 175 THR A N 1
ATOM 1425 C CA . THR A 1 175 ? -12.150 -8.231 10.920 1.00 96.81 175 THR A CA 1
ATOM 1426 C C . THR A 1 175 ? -12.528 -6.764 10.960 1.00 96.81 175 THR A C 1
ATOM 1428 O O . THR A 1 175 ? -11.646 -5.907 11.014 1.00 96.81 175 THR A O 1
ATOM 1431 N N . ASN A 1 176 ? -13.827 -6.495 10.964 1.00 97.69 176 ASN A N 1
ATOM 1432 C CA . ASN A 1 176 ? -14.387 -5.167 11.135 1.00 97.69 176 ASN A CA 1
ATOM 1433 C C . ASN A 1 176 ? -14.685 -4.917 12.607 1.00 97.69 176 ASN A C 1
ATOM 1435 O O . ASN A 1 176 ? -15.357 -5.726 13.240 1.00 97.69 176 ASN A O 1
ATOM 1439 N N . GLN A 1 177 ? -14.232 -3.782 13.131 1.00 97.75 177 GLN A N 1
ATOM 1440 C CA . GLN A 1 177 ? -14.683 -3.240 14.409 1.00 97.75 177 GLN A CA 1
ATOM 1441 C C . GLN A 1 177 ? -15.387 -1.915 14.172 1.00 97.75 177 GLN A C 1
ATOM 1443 O O . GLN A 1 177 ? -14.761 -0.936 13.759 1.00 97.75 177 GLN A O 1
ATOM 1448 N N . ARG A 1 178 ? -16.684 -1.863 14.462 1.00 97.75 178 ARG A N 1
ATOM 1449 C CA . ARG A 1 178 ? -17.455 -0.627 14.374 1.00 97.75 178 ARG A CA 1
ATOM 1450 C C . ARG A 1 178 ? -17.390 0.116 15.704 1.00 97.75 178 ARG A C 1
ATOM 1452 O O . ARG A 1 178 ? -17.908 -0.349 16.716 1.00 97.75 178 ARG A O 1
ATOM 1459 N N . VAL A 1 179 ? -16.765 1.289 15.687 1.00 97.88 179 VAL A N 1
ATOM 1460 C CA . VAL A 1 179 ? -16.516 2.123 16.865 1.00 97.88 179 VAL A CA 1
ATOM 1461 C C . VAL A 1 179 ? -17.335 3.405 16.769 1.00 97.88 179 VAL A C 1
ATOM 1463 O O . VAL A 1 179 ? -17.293 4.135 15.775 1.00 97.88 179 VAL A O 1
ATOM 1466 N N . LEU A 1 180 ? -18.089 3.678 17.830 1.00 96.69 180 LEU A N 1
ATOM 1467 C CA . LEU A 1 180 ? -19.027 4.797 17.919 1.00 96.69 180 LEU A CA 1
ATOM 1468 C C . LEU A 1 180 ? -18.432 5.970 18.726 1.00 96.69 180 LEU A C 1
ATOM 1470 O O . LEU A 1 180 ? -17.231 6.016 19.018 1.00 96.69 180 LEU A O 1
ATOM 1474 N N . LYS A 1 181 ? -19.294 6.917 19.125 1.00 96.50 181 LYS A N 1
ATOM 1475 C CA . LYS A 1 181 ? -18.978 8.040 20.031 1.00 96.50 181 LYS A CA 1
ATOM 1476 C C . LYS A 1 181 ? -17.941 9.015 19.461 1.00 96.50 181 LYS A C 1
ATOM 1478 O O . LYS A 1 181 ? -17.090 9.555 20.185 1.00 96.50 181 LYS A O 1
ATOM 1483 N N . GLY A 1 182 ? -18.004 9.234 18.150 1.00 97.06 182 GLY A N 1
ATOM 1484 C CA . GLY A 1 182 ? -17.359 10.370 17.512 1.00 97.06 182 GLY A CA 1
ATOM 1485 C C . GLY A 1 182 ? -17.952 11.698 17.979 1.00 97.06 182 GLY A C 1
ATOM 1486 O O . GLY A 1 182 ? -18.871 11.758 18.788 1.00 97.06 182 GLY A O 1
ATOM 1487 N N . GLN A 1 183 ? -17.371 12.793 17.518 1.00 98.06 183 GLN A N 1
ATOM 1488 C CA . GLN A 1 183 ? -17.953 14.120 17.664 1.00 98.06 183 GLN A CA 1
ATOM 1489 C C . GLN A 1 183 ? -19.164 14.255 16.736 1.00 98.06 183 GLN A C 1
ATOM 1491 O O . GLN A 1 183 ? -19.104 13.781 15.596 1.00 98.06 183 GLN A O 1
ATOM 1496 N N . GLU A 1 184 ? -20.211 14.941 17.200 1.00 98.19 184 GLU A N 1
ATOM 1497 C CA . GLU A 1 184 ? -21.409 15.244 16.410 1.00 98.19 184 GLU A CA 1
ATOM 1498 C C . GLU A 1 184 ? -21.034 15.915 15.081 1.00 98.19 184 GLU A C 1
ATOM 1500 O O . GLU A 1 184 ? -20.234 16.857 15.020 1.00 98.19 184 GLU A O 1
ATOM 1505 N N . CYS A 1 185 ? -21.553 15.353 13.997 1.00 97.75 185 CYS A N 1
ATOM 1506 C CA . CYS A 1 185 ? -21.408 15.858 12.647 1.00 97.75 185 CYS A CA 1
ATOM 1507 C C . CYS A 1 185 ? -22.288 17.090 12.459 1.00 97.75 185 CYS A C 1
ATOM 1509 O O . CYS A 1 185 ? -23.496 17.023 12.628 1.00 97.75 185 CYS A O 1
ATOM 1511 N N . ASP A 1 186 ? -21.689 18.192 12.040 1.00 96.88 186 ASP A N 1
ATOM 1512 C CA . ASP A 1 186 ? -22.356 19.452 11.720 1.00 96.88 186 ASP A CA 1
ATOM 1513 C C . ASP A 1 186 ? -23.332 19.336 10.539 1.00 96.88 186 ASP A C 1
ATOM 1515 O O . ASP A 1 186 ? -24.290 20.099 10.450 1.00 96.88 186 ASP A O 1
ATOM 1519 N N . ILE A 1 187 ? -23.116 18.364 9.647 1.00 96.12 187 ILE A N 1
ATOM 1520 C CA . ILE A 1 187 ? -23.965 18.141 8.470 1.00 96.12 187 ILE A CA 1
ATOM 1521 C C . ILE A 1 187 ? -25.140 17.211 8.792 1.00 96.12 187 ILE A C 1
ATOM 1523 O O . ILE A 1 187 ? -26.284 17.515 8.459 1.00 96.12 187 ILE A O 1
ATOM 1527 N N . THR A 1 188 ? -24.872 16.054 9.404 1.00 97.38 188 THR A N 1
ATOM 1528 C CA . THR A 1 188 ? -25.896 15.020 9.636 1.00 97.38 188 THR A CA 1
ATOM 1529 C C . THR A 1 188 ? -26.546 15.109 11.014 1.00 97.38 188 THR A C 1
ATOM 1531 O O . THR A 1 188 ? -27.553 14.442 11.242 1.00 97.38 188 THR A O 1
ATOM 1534 N N . MET A 1 189 ? -25.985 15.908 11.930 1.00 97.94 189 MET A N 1
ATOM 1535 C CA . MET A 1 189 ? -26.364 15.981 13.347 1.00 97.94 189 MET A CA 1
ATOM 1536 C C . MET A 1 189 ? -26.297 14.621 14.064 1.00 97.94 189 MET A C 1
ATOM 1538 O O . MET A 1 189 ? -27.012 14.378 15.033 1.00 97.94 189 MET A O 1
ATOM 1542 N N . GLN A 1 190 ? -25.464 13.703 13.566 1.00 97.75 190 GLN A N 1
ATOM 1543 C CA . GLN A 1 190 ? -25.217 12.389 14.159 1.00 97.75 190 GLN A CA 1
ATOM 1544 C C . GLN A 1 190 ? -23.755 12.271 14.584 1.00 97.75 190 GLN A C 1
ATOM 1546 O O . GLN A 1 190 ? -22.872 12.879 13.975 1.00 97.75 190 GLN A O 1
ATOM 1551 N N . ASP A 1 191 ? -23.482 11.469 15.611 1.00 98.19 191 ASP A N 1
ATOM 1552 C CA . ASP A 1 191 ? -22.109 11.149 16.000 1.00 98.19 191 ASP A CA 1
ATOM 1553 C C . ASP A 1 191 ? -21.359 10.512 14.828 1.00 98.19 191 ASP A C 1
ATOM 1555 O O . ASP A 1 191 ? -21.857 9.587 14.183 1.00 98.19 191 ASP A O 1
ATOM 1559 N N . ARG A 1 192 ? -20.129 10.976 14.586 1.00 98.38 192 ARG A N 1
ATOM 1560 C CA . ARG A 1 192 ? -19.221 10.314 13.643 1.00 98.38 192 ARG A CA 1
ATOM 1561 C C . ARG A 1 192 ? -19.007 8.851 14.046 1.00 98.38 192 ARG A C 1
ATOM 1563 O O . ARG A 1 192 ? -18.890 8.527 15.233 1.00 98.38 192 ARG A O 1
ATOM 1570 N N . VAL A 1 193 ? -18.943 7.976 13.045 1.00 97.94 193 VAL A N 1
ATOM 1571 C CA . VAL A 1 193 ? -18.746 6.531 13.220 1.00 97.94 193 VAL A CA 1
ATOM 1572 C C . VAL A 1 193 ? -17.552 6.077 12.401 1.00 97.94 193 VAL A C 1
ATOM 1574 O O . VAL A 1 193 ? -17.373 6.497 11.261 1.00 97.94 193 VAL A O 1
ATOM 1577 N N . THR A 1 194 ? -16.728 5.206 12.978 1.00 98.50 194 THR A N 1
ATOM 1578 C CA . THR A 1 194 ? -15.557 4.652 12.295 1.00 98.50 194 THR A CA 1
ATOM 1579 C C . THR A 1 194 ? -15.606 3.133 12.320 1.00 98.50 194 THR A C 1
ATOM 1581 O O . THR A 1 194 ? -15.797 2.537 13.375 1.00 98.50 194 THR A O 1
ATOM 1584 N N . THR A 1 195 ? -15.409 2.504 11.166 1.00 98.50 195 THR A N 1
ATOM 1585 C CA . THR A 1 195 ? -15.228 1.056 11.040 1.00 98.50 195 THR A CA 1
ATOM 1586 C C . THR A 1 195 ? -13.760 0.767 10.763 1.00 98.50 195 THR A C 1
ATOM 1588 O O . THR A 1 195 ? -13.217 1.231 9.761 1.00 98.50 195 THR A O 1
ATOM 1591 N N . PHE A 1 196 ? -13.108 0.026 11.654 1.00 98.50 196 PHE A N 1
ATOM 1592 C CA . PHE A 1 196 ? -11.725 -0.407 11.480 1.00 98.50 196 PHE A CA 1
ATOM 1593 C C . PHE A 1 196 ? -11.681 -1.780 10.822 1.00 98.50 196 PHE A C 1
ATOM 1595 O O . PHE A 1 196 ? -12.220 -2.732 11.375 1.00 98.50 196 PHE A O 1
ATOM 1602 N N . GLU A 1 197 ? -11.008 -1.880 9.681 1.00 98.12 197 GLU A N 1
ATOM 1603 C CA . GLU A 1 197 ? -10.683 -3.129 9.000 1.00 98.12 197 GLU A CA 1
ATOM 1604 C C . GLU A 1 197 ? -9.274 -3.563 9.419 1.00 98.12 197 GLU A C 1
ATOM 1606 O O . GLU A 1 197 ? -8.265 -2.997 8.986 1.00 98.12 197 GLU A O 1
ATOM 1611 N N . TYR A 1 198 ? -9.188 -4.577 10.272 1.00 98.19 198 TYR A N 1
ATOM 1612 C CA . TYR A 1 198 ? -7.915 -5.156 10.688 1.00 98.19 198 TYR A CA 1
ATOM 1613 C C . TYR A 1 198 ? -7.479 -6.217 9.683 1.00 98.19 198 TYR A C 1
ATOM 1615 O O . TYR A 1 198 ? -8.216 -7.172 9.447 1.00 98.19 198 TYR A O 1
ATOM 1623 N N . THR A 1 199 ? -6.280 -6.089 9.116 1.00 96.25 199 THR A N 1
ATOM 1624 C CA . THR A 1 199 ? -5.710 -7.043 8.152 1.00 96.25 199 THR A CA 1
ATOM 1625 C C . THR A 1 199 ? -4.343 -7.552 8.625 1.00 96.25 199 THR A C 1
ATOM 1627 O O . THR A 1 199 ? -3.512 -6.787 9.116 1.00 96.25 199 THR A O 1
ATOM 1630 N N . CYS A 1 200 ? -4.082 -8.850 8.446 1.00 95.50 200 CYS A N 1
ATOM 1631 C CA . CYS A 1 200 ? -2.757 -9.432 8.666 1.00 95.50 200 CYS A CA 1
ATOM 1632 C C . CYS A 1 200 ? -1.758 -8.942 7.605 1.00 95.50 200 CYS A C 1
ATOM 1634 O O . CYS A 1 200 ? -1.996 -9.070 6.403 1.00 95.50 200 CYS A O 1
ATOM 1636 N N . ASN A 1 201 ? -0.608 -8.437 8.053 1.00 93.56 201 ASN A N 1
ATOM 1637 C CA . ASN A 1 201 ? 0.546 -8.171 7.200 1.00 93.56 201 ASN A CA 1
ATOM 1638 C C . ASN A 1 201 ? 1.812 -8.736 7.868 1.00 93.56 201 ASN A C 1
ATOM 1640 O O . ASN A 1 201 ? 2.357 -8.094 8.765 1.00 93.56 201 ASN A O 1
ATOM 1644 N N . PRO A 1 202 ? 2.323 -9.906 7.436 1.00 92.94 202 PRO A N 1
ATOM 1645 C CA . PRO A 1 202 ? 3.462 -10.554 8.089 1.00 92.94 202 PRO A CA 1
ATOM 1646 C C . PRO A 1 202 ? 4.772 -9.769 7.938 1.00 92.94 202 PRO A C 1
ATOM 1648 O O . PRO A 1 202 ? 5.733 -10.050 8.643 1.00 92.94 202 PRO A O 1
ATOM 1651 N N . LYS A 1 203 ? 4.820 -8.791 7.023 1.00 89.31 203 LYS A N 1
ATOM 1652 C CA . LYS A 1 203 ? 5.990 -7.937 6.774 1.00 89.31 203 LYS A CA 1
ATOM 1653 C C . LYS A 1 203 ? 5.954 -6.631 7.575 1.00 89.31 203 LYS A C 1
ATOM 1655 O O . LYS A 1 203 ? 6.887 -5.845 7.470 1.00 89.31 203 LYS A O 1
ATOM 1660 N N . ALA A 1 204 ? 4.876 -6.361 8.312 1.00 91.12 204 ALA A N 1
ATOM 1661 C CA . ALA A 1 204 ? 4.753 -5.161 9.130 1.00 91.12 204 ALA A CA 1
ATOM 1662 C C . ALA A 1 204 ? 5.392 -5.398 10.506 1.00 91.12 204 ALA A C 1
ATOM 1664 O O . ALA A 1 204 ? 4.850 -6.151 11.311 1.00 91.12 204 ALA A O 1
ATOM 1665 N N . GLU A 1 205 ? 6.532 -4.759 10.772 1.00 90.56 205 GLU A N 1
ATOM 1666 C CA . GLU A 1 205 ? 7.212 -4.817 12.079 1.00 90.56 205 GLU A CA 1
ATOM 1667 C C . GLU A 1 205 ? 6.442 -4.051 13.166 1.00 90.56 205 GLU A C 1
ATOM 1669 O O . GLU A 1 205 ? 6.353 -4.490 14.311 1.00 90.56 205 GLU A O 1
ATOM 1674 N N . ILE A 1 206 ? 5.839 -2.923 12.781 1.00 93.94 206 ILE A N 1
ATOM 1675 C CA . ILE A 1 206 ? 4.937 -2.111 13.602 1.00 93.94 206 ILE A CA 1
ATOM 1676 C C . ILE A 1 206 ? 3.586 -1.949 12.889 1.00 93.94 206 ILE A C 1
ATOM 1678 O O . ILE A 1 206 ? 3.520 -2.125 11.670 1.00 93.94 206 ILE A O 1
ATOM 1682 N N . PRO A 1 207 ? 2.499 -1.603 13.601 1.00 96.94 207 PRO A N 1
ATOM 1683 C CA . PRO A 1 207 ? 1.198 -1.401 12.980 1.00 96.94 207 PRO A CA 1
ATOM 1684 C C . PRO A 1 207 ? 1.200 -0.215 12.017 1.00 96.94 207 PRO A C 1
ATOM 1686 O O . PRO A 1 207 ? 1.776 0.834 12.306 1.00 96.94 207 PRO A O 1
ATOM 1689 N N . ILE A 1 208 ? 0.503 -0.366 10.895 1.00 95.50 208 ILE A N 1
ATOM 1690 C CA . ILE A 1 208 ? 0.437 0.632 9.827 1.00 95.50 208 ILE A CA 1
ATOM 1691 C C . ILE A 1 208 ? -1.014 1.071 9.645 1.00 95.50 208 ILE A C 1
ATOM 1693 O O . ILE A 1 208 ? -1.901 0.249 9.413 1.00 95.50 208 ILE A O 1
ATOM 1697 N N . LEU A 1 209 ? -1.246 2.384 9.697 1.00 96.88 209 LEU A N 1
ATOM 1698 C CA . LEU A 1 209 ? -2.505 2.998 9.286 1.00 96.88 209 LEU A CA 1
ATOM 1699 C C . LEU A 1 209 ? -2.481 3.136 7.760 1.00 96.88 209 LEU A C 1
ATOM 1701 O O . LEU A 1 209 ? -1.899 4.076 7.223 1.00 96.88 209 LEU A O 1
ATOM 1705 N N . LYS A 1 210 ? -3.035 2.152 7.052 1.00 95.38 210 LYS A N 1
ATOM 1706 C CA . LYS A 1 210 ? -2.855 2.012 5.602 1.00 95.38 210 LYS A CA 1
ATOM 1707 C C . LYS A 1 210 ? -3.725 2.968 4.804 1.00 95.38 210 LYS A C 1
ATOM 1709 O O . LYS A 1 210 ? -3.259 3.556 3.828 1.00 95.38 210 LYS A O 1
ATOM 1714 N N . SER A 1 211 ? -4.995 3.093 5.175 1.00 96.88 211 SER A N 1
ATOM 1715 C CA . SER A 1 211 ? -5.909 4.010 4.503 1.00 96.88 211 SER A CA 1
ATOM 1716 C C . SER A 1 211 ? -7.029 4.474 5.422 1.00 96.88 211 SER A C 1
ATOM 1718 O O . SER A 1 211 ? -7.402 3.782 6.367 1.00 96.88 211 SER A O 1
ATOM 1720 N N . VAL A 1 212 ? -7.554 5.661 5.125 1.00 97.94 212 VAL A N 1
ATOM 1721 C CA . VAL A 1 212 ? -8.743 6.228 5.758 1.00 97.94 212 VAL A CA 1
ATOM 1722 C C . VAL A 1 212 ? -9.628 6.767 4.646 1.00 97.94 212 VAL A C 1
ATOM 1724 O O . VAL A 1 212 ? -9.155 7.516 3.789 1.00 97.94 212 VAL A O 1
ATOM 1727 N N . LYS A 1 213 ? -10.891 6.349 4.625 1.00 97.31 213 LYS A N 1
ATOM 1728 C CA . LYS A 1 213 ? -11.867 6.749 3.609 1.00 97.31 213 LYS A CA 1
ATOM 1729 C C . LYS A 1 213 ? -13.172 7.144 4.276 1.00 97.31 213 LYS A C 1
ATOM 1731 O O . LYS A 1 213 ? -13.720 6.377 5.060 1.00 97.31 213 LYS A O 1
ATOM 1736 N N . GLU A 1 214 ? -13.686 8.310 3.921 1.00 97.44 214 GLU A N 1
ATOM 1737 C CA . GLU A 1 214 ? -15.053 8.708 4.246 1.00 97.44 214 GLU A CA 1
ATOM 1738 C C . GLU A 1 214 ? -15.975 8.161 3.152 1.00 97.44 214 GLU A C 1
ATOM 1740 O O . GLU A 1 214 ? -15.988 8.658 2.027 1.00 97.44 214 GLU A O 1
ATOM 1745 N N . TRP A 1 215 ? -16.668 7.060 3.440 1.00 94.88 215 TRP A N 1
ATOM 1746 C CA . TRP A 1 215 ? -17.503 6.370 2.446 1.00 94.88 215 TRP A CA 1
ATOM 1747 C C . TRP A 1 215 ? -18.939 6.915 2.420 1.00 94.88 215 TRP A C 1
ATOM 1749 O O . TRP A 1 215 ? -19.628 6.806 1.405 1.00 94.88 215 TRP A O 1
ATOM 1759 N N . ARG A 1 216 ? -19.369 7.530 3.527 1.00 96.81 216 ARG A N 1
ATOM 1760 C CA . ARG A 1 216 ? -20.550 8.390 3.663 1.00 96.81 216 ARG A CA 1
ATOM 1761 C C . ARG A 1 216 ? -20.188 9.567 4.554 1.00 96.81 216 ARG A C 1
ATOM 1763 O O . ARG A 1 216 ? -19.260 9.464 5.348 1.00 96.81 216 ARG A O 1
ATOM 1770 N N . THR A 1 217 ? -20.940 10.660 4.451 1.00 97.19 217 THR A N 1
ATOM 1771 C CA . THR A 1 217 ? -20.729 11.847 5.287 1.00 97.19 217 THR A CA 1
ATOM 1772 C C . THR A 1 217 ? -20.682 11.467 6.767 1.00 97.19 217 THR A C 1
ATOM 1774 O O . THR A 1 217 ? -21.661 10.947 7.299 1.00 97.19 217 THR A O 1
ATOM 1777 N N . CYS A 1 218 ? -19.553 11.745 7.421 1.00 97.56 218 CYS A N 1
ATOM 1778 C CA . CYS A 1 218 ? -19.280 11.439 8.825 1.00 97.56 218 CYS A CA 1
ATOM 1779 C C . CYS A 1 218 ? -19.225 9.937 9.193 1.00 97.56 218 CYS A C 1
ATOM 1781 O O . CYS A 1 218 ? -19.206 9.599 10.381 1.00 97.56 218 CYS A O 1
ATOM 1783 N N . GLU A 1 219 ? -19.113 9.043 8.204 1.00 98.25 219 GLU A N 1
ATOM 1784 C CA . GLU A 1 219 ? -18.827 7.618 8.393 1.00 98.25 219 GLU A CA 1
ATOM 1785 C C . GLU A 1 219 ? -17.517 7.220 7.697 1.00 98.25 219 GLU A C 1
ATOM 1787 O O . GLU A 1 219 ? -17.339 7.372 6.484 1.00 98.25 219 GLU A O 1
ATOM 1792 N N . TYR A 1 220 ? -16.600 6.646 8.472 1.00 98.44 220 TYR A N 1
ATOM 1793 C CA . TYR A 1 220 ? -15.234 6.370 8.037 1.00 98.44 220 TYR A CA 1
ATOM 1794 C C . TYR A 1 220 ? -14.949 4.869 8.014 1.00 98.44 220 TYR A C 1
ATOM 1796 O O . TYR A 1 220 ? -15.406 4.128 8.883 1.00 98.44 220 TYR A O 1
ATOM 1804 N N . ILE A 1 221 ? -14.154 4.432 7.040 1.00 98.25 221 ILE A N 1
ATOM 1805 C CA . ILE A 1 221 ? -13.526 3.109 6.993 1.00 98.25 221 ILE A CA 1
ATOM 1806 C C . ILE A 1 221 ? -12.018 3.310 7.094 1.00 98.25 221 ILE A C 1
ATOM 1808 O O . ILE A 1 221 ? -11.441 4.129 6.372 1.00 98.25 221 ILE A O 1
ATOM 1812 N N . VAL A 1 222 ? -11.392 2.575 8.005 1.00 98.31 222 VAL A N 1
ATOM 1813 C CA . VAL A 1 222 ? -9.973 2.694 8.331 1.00 98.31 222 VAL A CA 1
ATOM 1814 C C . VAL A 1 222 ? -9.315 1.329 8.222 1.00 98.31 222 VAL A C 1
ATOM 1816 O O . VAL A 1 222 ? -9.672 0.425 8.964 1.00 98.31 222 VAL A O 1
ATOM 1819 N N . GLU A 1 223 ? -8.325 1.179 7.345 1.00 98.00 223 GLU A N 1
ATOM 1820 C CA . GLU A 1 223 ? -7.581 -0.078 7.195 1.00 98.00 223 GLU A CA 1
ATOM 1821 C C . GLU A 1 223 ? -6.314 -0.040 8.060 1.00 98.00 223 GLU A C 1
ATOM 1823 O O . GLU A 1 223 ? -5.456 0.835 7.887 1.00 98.00 223 GLU A O 1
ATOM 1828 N N . ILE A 1 224 ? -6.190 -0.998 8.981 1.00 98.12 224 ILE A N 1
ATOM 1829 C CA . ILE A 1 224 ? -5.010 -1.194 9.831 1.00 98.12 224 ILE A CA 1
ATOM 1830 C C . ILE A 1 224 ? -4.348 -2.515 9.456 1.00 98.12 224 ILE A C 1
ATOM 1832 O O . ILE A 1 224 ? -4.978 -3.572 9.478 1.00 98.12 224 ILE A O 1
ATOM 1836 N N . GLU A 1 225 ? -3.051 -2.461 9.172 1.00 97.31 225 GLU A N 1
ATOM 1837 C CA . GLU A 1 225 ? -2.234 -3.642 8.906 1.00 97.31 225 GLU A CA 1
ATOM 1838 C C . GLU A 1 225 ? -1.243 -3.899 10.042 1.00 97.31 225 GLU A C 1
ATOM 1840 O O . GLU A 1 225 ? -0.586 -2.979 10.526 1.00 97.31 225 GLU A O 1
ATOM 1845 N N . SER A 1 226 ? -1.110 -5.158 10.463 1.00 97.50 226 SER A N 1
ATOM 1846 C CA . SER A 1 226 ? -0.100 -5.575 11.443 1.00 97.50 226 SER A CA 1
ATOM 1847 C C . SER A 1 226 ? 0.190 -7.073 11.332 1.00 97.50 226 SER A C 1
ATOM 1849 O O . SER A 1 226 ? -0.694 -7.859 10.979 1.00 97.50 226 SER A O 1
ATOM 1851 N N . ASN A 1 227 ? 1.415 -7.484 11.671 1.00 96.50 227 ASN A N 1
ATOM 1852 C CA . ASN A 1 227 ? 1.766 -8.896 11.832 1.00 96.50 227 ASN A CA 1
ATOM 1853 C C . ASN A 1 227 ? 1.042 -9.552 13.026 1.00 96.50 227 ASN A C 1
ATOM 1855 O O . ASN A 1 227 ? 0.869 -10.769 13.037 1.00 96.50 227 ASN A O 1
ATOM 1859 N N . TRP A 1 228 ? 0.560 -8.758 13.989 1.00 97.25 228 TRP A N 1
ATOM 1860 C CA . TRP A 1 228 ? -0.144 -9.217 15.188 1.00 97.25 228 TRP A CA 1
ATOM 1861 C C . TRP A 1 228 ? -1.373 -10.067 14.854 1.00 97.25 228 TRP A C 1
ATOM 1863 O O . TRP A 1 228 ? -1.631 -11.095 15.476 1.00 97.25 228 TRP A O 1
ATOM 1873 N N . PHE A 1 229 ? -2.115 -9.662 13.824 1.00 96.94 229 PHE A N 1
ATOM 1874 C CA . PHE A 1 229 ? -3.343 -10.339 13.414 1.00 96.94 229 PHE A CA 1
ATOM 1875 C C . PHE A 1 229 ? -3.088 -11.665 12.695 1.00 96.94 229 PHE A C 1
ATOM 1877 O O . PHE A 1 229 ? -3.979 -12.504 12.641 1.00 96.94 229 PHE A O 1
ATOM 1884 N N . CYS A 1 230 ? -1.873 -11.898 12.191 1.00 94.44 230 CYS A N 1
ATOM 1885 C CA . CYS A 1 230 ? -1.530 -13.110 11.443 1.00 94.44 230 CYS A CA 1
ATOM 1886 C C . CYS A 1 230 ? -1.560 -14.390 12.288 1.00 94.44 230 CYS A C 1
ATOM 1888 O O . CYS A 1 230 ? -1.542 -15.484 11.735 1.00 94.44 230 CYS A O 1
ATOM 1890 N N . GLN A 1 231 ? -1.591 -14.263 13.615 1.00 92.69 231 GLN A N 1
ATOM 1891 C CA . GLN A 1 231 ? -1.663 -15.393 14.541 1.00 92.69 231 GLN A CA 1
ATOM 1892 C C . GLN A 1 231 ? -3.107 -15.833 14.830 1.00 92.69 231 GLN A C 1
ATOM 1894 O O . GLN A 1 231 ? -3.311 -16.899 15.403 1.00 92.69 231 GLN A O 1
ATOM 1899 N N . GLY A 1 232 ? -4.104 -15.010 14.482 1.00 93.44 232 GLY A N 1
ATOM 1900 C CA . GLY A 1 232 ? -5.504 -15.263 14.813 1.00 93.44 232 GLY A CA 1
ATOM 1901 C C . GLY A 1 232 ? -6.232 -16.066 13.740 1.00 93.44 232 GLY A C 1
ATOM 1902 O O . GLY A 1 232 ? -6.137 -15.764 12.549 1.00 93.44 232 GLY A O 1
ATOM 1903 N N . SER A 1 233 ? -7.060 -17.022 14.168 1.00 90.81 233 SER A N 1
ATOM 1904 C CA . SER A 1 233 ? -7.866 -17.863 13.269 1.00 90.81 233 SER A CA 1
ATOM 1905 C C . SER A 1 233 ? -8.835 -17.057 12.385 1.00 90.81 233 SER A C 1
ATOM 1907 O O . SER A 1 233 ? -9.240 -17.497 11.307 1.00 90.81 233 SER A O 1
ATOM 1909 N N . ALA A 1 234 ? -9.220 -15.852 12.814 1.00 90.50 234 ALA A N 1
ATOM 1910 C CA . ALA A 1 234 ? -10.075 -14.940 12.056 1.00 90.50 234 ALA A CA 1
ATOM 1911 C C . ALA A 1 234 ? -9.400 -14.368 10.792 1.00 90.50 234 ALA A C 1
ATOM 1913 O O . ALA A 1 234 ? -10.093 -14.078 9.818 1.00 90.50 234 ALA A O 1
ATOM 1914 N N . TRP A 1 235 ? -8.067 -14.265 10.775 1.00 93.06 235 TRP A N 1
ATOM 1915 C CA . TRP A 1 235 ? -7.288 -13.749 9.640 1.00 93.06 235 TRP A CA 1
ATOM 1916 C C . TRP A 1 235 ? -6.585 -14.836 8.838 1.00 93.06 235 TRP A C 1
ATOM 1918 O O . TRP A 1 235 ? -6.038 -14.541 7.775 1.00 93.06 235 TRP A O 1
ATOM 1928 N N . ASP A 1 236 ? -6.616 -16.081 9.311 1.00 85.50 236 ASP A N 1
ATOM 1929 C CA . ASP A 1 236 ? -6.144 -17.215 8.533 1.00 85.50 236 ASP A CA 1
ATOM 1930 C C . ASP A 1 236 ? -7.011 -17.358 7.277 1.00 85.50 236 ASP A C 1
ATOM 1932 O O . ASP A 1 236 ? -8.168 -17.777 7.343 1.00 85.50 236 ASP A O 1
ATOM 1936 N N . THR A 1 237 ? -6.467 -16.988 6.117 1.00 70.56 237 THR A N 1
ATOM 1937 C CA . THR A 1 237 ? -7.130 -17.124 4.810 1.00 70.56 237 THR A CA 1
ATOM 1938 C C . THR A 1 237 ? -7.319 -18.582 4.389 1.00 70.56 237 THR A C 1
ATOM 1940 O O . THR A 1 237 ? -7.901 -18.838 3.337 1.00 70.56 237 THR A O 1
ATOM 1943 N N . GLY A 1 238 ? -6.847 -19.539 5.195 1.00 67.38 238 GLY A N 1
ATOM 1944 C CA . GLY A 1 238 ? -6.590 -20.895 4.749 1.00 67.38 238 GLY A CA 1
ATOM 1945 C C . GLY A 1 238 ? -5.430 -20.909 3.756 1.00 67.38 238 GLY A C 1
ATOM 1946 O O . GLY A 1 238 ? -4.840 -19.868 3.432 1.00 67.38 238 GLY A O 1
ATOM 1947 N N . LYS A 1 239 ? -5.116 -22.098 3.229 1.00 59.41 239 LYS A N 1
ATOM 1948 C CA . LYS A 1 239 ? -4.240 -22.217 2.058 1.00 59.41 239 LYS A CA 1
ATOM 1949 C C . LYS A 1 239 ? -4.814 -21.292 0.985 1.00 59.41 239 LYS A C 1
ATOM 1951 O O . LYS A 1 239 ? -5.965 -21.479 0.588 1.00 59.41 239 LYS A O 1
ATOM 1956 N N . GLN A 1 240 ? -4.053 -20.264 0.591 1.00 57.84 240 GLN A N 1
ATOM 1957 C CA . GLN A 1 240 ? -4.433 -19.395 -0.522 1.00 57.84 240 GLN A CA 1
ATOM 1958 C C . GLN A 1 240 ? -4.911 -20.292 -1.655 1.00 57.84 240 GLN A C 1
ATOM 1960 O O . GLN A 1 240 ? -4.263 -21.309 -1.915 1.00 57.84 240 GLN A O 1
ATOM 1965 N N . LYS A 1 241 ? -6.050 -19.953 -2.274 1.00 62.16 241 LYS A N 1
ATOM 1966 C CA . LYS A 1 241 ? -6.504 -20.675 -3.462 1.00 62.16 241 LYS A CA 1
ATOM 1967 C C . LYS A 1 241 ? -5.309 -20.814 -4.383 1.00 62.16 241 LYS A C 1
ATOM 1969 O O . LYS A 1 241 ? -4.705 -19.802 -4.745 1.00 62.16 241 LYS A O 1
ATOM 1974 N N . GLU A 1 242 ? -4.950 -22.055 -4.665 1.00 67.38 242 GLU A N 1
ATOM 1975 C CA . GLU A 1 242 ? -3.837 -22.350 -5.540 1.00 67.38 242 GLU A CA 1
ATOM 1976 C C . GLU A 1 242 ? -4.150 -21.664 -6.867 1.00 67.38 242 GLU A C 1
ATOM 1978 O O . GLU A 1 242 ? -5.209 -21.888 -7.461 1.00 67.38 242 GLU A O 1
ATOM 1983 N N . LYS A 1 243 ? -3.308 -20.696 -7.237 1.00 77.44 243 LYS A N 1
ATOM 1984 C CA . LYS A 1 243 ? -3.431 -20.051 -8.534 1.00 77.44 243 LYS A CA 1
ATOM 1985 C C . LYS A 1 243 ? -3.187 -21.124 -9.571 1.00 77.44 243 LYS A C 1
ATOM 1987 O O . LYS A 1 243 ? -2.198 -21.847 -9.490 1.00 77.44 243 LYS A O 1
ATOM 1992 N N . VAL A 1 244 ? -4.093 -21.210 -10.526 1.00 82.75 244 VAL A N 1
ATOM 1993 C CA . VAL A 1 244 ? -3.975 -22.183 -11.594 1.00 82.75 244 VAL A CA 1
ATOM 1994 C C . VAL A 1 244 ? -3.352 -21.476 -12.784 1.00 82.75 244 VAL A C 1
ATOM 1996 O O . VAL A 1 244 ? -3.968 -20.593 -13.380 1.00 82.75 244 VAL A O 1
ATOM 1999 N N . ASP A 1 245 ? -2.109 -21.829 -13.092 1.00 82.88 245 ASP A N 1
ATOM 2000 C CA . ASP A 1 245 ? -1.393 -21.231 -14.212 1.00 82.88 245 ASP A CA 1
ATOM 2001 C C . ASP A 1 245 ? -2.017 -21.697 -15.546 1.00 82.88 245 ASP A C 1
ATOM 2003 O O . ASP A 1 245 ? -2.196 -22.892 -15.784 1.00 82.88 245 ASP A O 1
ATOM 2007 N N . ILE A 1 246 ? -2.348 -20.744 -16.418 1.00 82.69 246 ILE A N 1
ATOM 2008 C CA . ILE A 1 246 ? -2.668 -20.965 -17.832 1.00 82.69 246 ILE A CA 1
ATOM 2009 C C . ILE A 1 246 ? -1.417 -20.610 -18.623 1.00 82.69 246 ILE A C 1
ATOM 2011 O O . ILE A 1 246 ? -0.961 -19.472 -18.551 1.00 82.69 246 ILE A O 1
ATOM 2015 N N . PHE A 1 247 ? -0.873 -21.544 -19.396 1.00 83.69 247 PHE A N 1
ATOM 2016 C CA . PHE A 1 247 ? 0.319 -21.283 -20.207 1.00 83.69 247 PHE A CA 1
ATOM 2017 C C . PHE A 1 247 ? -0.081 -21.003 -21.647 1.00 83.69 247 PHE A C 1
ATOM 2019 O O . PHE A 1 247 ? -0.728 -21.842 -22.253 1.00 83.69 247 PHE A O 1
ATOM 2026 N N . CYS A 1 248 ? 0.319 -19.871 -22.211 1.00 81.62 248 CYS A N 1
ATOM 2027 C CA . CYS A 1 248 ? 0.049 -19.498 -23.594 1.00 81.62 248 CYS A CA 1
ATOM 2028 C C . CYS A 1 248 ? 1.348 -19.357 -24.395 1.00 81.62 248 CYS A C 1
ATOM 2030 O O . CYS A 1 248 ? 2.344 -18.879 -23.869 1.00 81.62 248 CYS A O 1
ATOM 2032 N N . VAL A 1 249 ? 1.352 -19.725 -25.672 1.00 82.38 249 VAL A N 1
ATOM 2033 C CA . VAL A 1 249 ? 2.477 -19.542 -26.600 1.00 82.38 249 VAL A CA 1
ATOM 2034 C C . VAL A 1 249 ? 1.971 -18.786 -27.823 1.00 82.38 249 VAL A C 1
ATOM 2036 O O . VAL A 1 249 ? 0.916 -19.114 -28.364 1.00 82.38 249 VAL A O 1
ATOM 2039 N N . SER A 1 250 ? 2.706 -17.755 -28.240 1.00 77.12 250 SER A N 1
ATOM 2040 C CA . SER A 1 250 ? 2.442 -17.011 -29.479 1.00 77.12 250 SER A CA 1
ATOM 2041 C C . SER A 1 250 ? 3.210 -17.642 -30.635 1.00 77.12 250 SER A C 1
ATOM 2043 O O . SER A 1 250 ? 4.392 -17.948 -30.488 1.00 77.12 250 SER A O 1
ATOM 2045 N N . SER A 1 251 ? 2.576 -17.782 -31.801 1.00 69.19 251 SER A N 1
ATOM 2046 C CA . SER A 1 251 ? 3.266 -18.217 -33.026 1.00 69.19 251 SER A CA 1
ATOM 2047 C C . SER A 1 251 ? 4.199 -17.147 -33.610 1.00 69.19 251 SER A C 1
ATOM 2049 O O . SER A 1 251 ? 5.070 -17.463 -34.418 1.00 69.19 251 SER A O 1
ATOM 2051 N N . GLU A 1 252 ? 4.018 -15.883 -33.222 1.00 67.06 252 GLU A N 1
ATOM 2052 C CA . GLU A 1 252 ? 4.836 -14.753 -33.664 1.00 67.06 252 GLU A CA 1
ATOM 2053 C C . GLU A 1 252 ? 5.685 -14.231 -32.498 1.00 67.06 252 GLU A C 1
ATOM 2055 O O . GLU A 1 252 ? 5.165 -14.004 -31.399 1.00 67.06 252 GLU A O 1
ATOM 2060 N N . LEU A 1 253 ? 6.989 -14.036 -32.738 1.00 56.28 253 LEU A N 1
ATOM 2061 C CA . LEU A 1 253 ? 7.870 -13.312 -31.820 1.00 56.28 253 LEU A CA 1
ATOM 2062 C C . LEU A 1 253 ? 7.348 -11.877 -31.719 1.00 56.28 253 LEU A C 1
ATOM 2064 O O . LEU A 1 253 ? 7.302 -11.181 -32.737 1.00 56.28 253 LEU A O 1
ATOM 2068 N N . PRO A 1 254 ? 6.917 -11.425 -30.537 1.00 54.34 254 PRO A N 1
ATOM 2069 C CA . PRO A 1 254 ? 6.306 -10.122 -30.440 1.00 54.34 254 PRO A CA 1
ATOM 2070 C C . PRO A 1 254 ? 7.394 -9.052 -30.583 1.00 54.34 254 PRO A C 1
ATOM 2072 O O . PRO A 1 254 ? 8.293 -8.939 -29.757 1.00 54.34 254 PRO A O 1
ATOM 2075 N N . GLU A 1 255 ? 7.292 -8.237 -31.633 1.00 62.28 255 GLU A N 1
ATOM 2076 C CA . GLU A 1 255 ? 8.100 -7.019 -31.816 1.00 62.28 255 GLU A CA 1
ATOM 2077 C C . GLU A 1 255 ? 7.814 -5.978 -30.708 1.00 62.28 255 GLU A C 1
ATOM 2079 O O . GLU A 1 255 ? 8.561 -5.023 -30.521 1.00 62.28 255 GLU A O 1
ATOM 2084 N N . LYS A 1 256 ? 6.732 -6.179 -29.940 1.00 68.50 256 LYS A N 1
ATOM 2085 C CA . LYS A 1 256 ? 6.292 -5.341 -28.821 1.00 68.50 256 LYS A CA 1
ATOM 2086 C C . LYS A 1 256 ? 6.357 -6.098 -27.504 1.00 68.50 256 LYS A C 1
ATOM 2088 O O . LYS A 1 256 ? 5.996 -7.268 -27.429 1.00 68.50 256 LYS A O 1
ATOM 2093 N N . LEU A 1 257 ? 6.715 -5.396 -26.437 1.00 70.88 257 LEU A N 1
ATOM 2094 C CA . LEU A 1 257 ? 6.685 -5.947 -25.086 1.00 70.88 257 LEU A CA 1
ATOM 2095 C C . LEU A 1 257 ? 5.271 -6.460 -24.722 1.00 70.88 257 LEU A C 1
ATOM 2097 O O . LEU A 1 257 ? 4.315 -5.682 -24.682 1.00 70.88 257 LEU A O 1
ATOM 2101 N N . GLN A 1 258 ? 5.129 -7.758 -24.426 1.00 73.19 258 GLN A N 1
ATOM 2102 C CA . GLN A 1 258 ? 3.855 -8.332 -23.981 1.00 73.19 258 GLN A CA 1
ATOM 2103 C C . GLN A 1 258 ? 3.623 -8.025 -22.495 1.00 73.19 258 GLN A C 1
ATOM 2105 O O . GLN A 1 258 ? 4.267 -8.591 -21.614 1.00 73.19 258 GLN A O 1
ATOM 2110 N N . LEU A 1 259 ? 2.662 -7.140 -22.207 1.00 71.31 259 LEU A N 1
ATOM 2111 C CA . LEU A 1 259 ? 2.332 -6.704 -20.840 1.00 71.31 259 LEU A CA 1
ATOM 2112 C C . LEU A 1 259 ? 1.891 -7.845 -19.909 1.00 71.31 259 LEU A C 1
ATOM 2114 O O . LEU A 1 259 ? 1.943 -7.707 -18.691 1.00 71.31 259 LEU A O 1
ATOM 2118 N N . SER A 1 260 ? 1.449 -8.966 -20.466 1.00 71.31 260 SER A N 1
ATOM 2119 C CA . SER A 1 260 ? 1.044 -10.144 -19.707 1.00 71.31 260 SER A CA 1
ATOM 2120 C C . SER A 1 260 ? 2.212 -10.958 -19.153 1.00 71.31 260 SER A C 1
ATOM 2122 O O . SER A 1 260 ? 2.031 -11.716 -18.206 1.00 71.31 260 SER A O 1
ATOM 2124 N N . GLN A 1 261 ? 3.406 -10.818 -19.728 1.00 78.31 261 GLN A N 1
ATOM 2125 C CA . GLN A 1 261 ? 4.594 -11.534 -19.268 1.00 78.31 261 GLN A CA 1
ATOM 2126 C C . GLN A 1 261 ? 5.275 -10.836 -18.107 1.00 78.31 261 GLN A C 1
ATOM 2128 O O . GLN A 1 261 ? 6.171 -11.411 -17.516 1.00 78.31 261 GLN A O 1
ATOM 2133 N N . ILE A 1 262 ? 4.896 -9.608 -17.774 1.00 85.06 262 ILE A N 1
ATOM 2134 C CA . ILE A 1 262 ? 5.690 -8.745 -16.905 1.00 85.06 262 ILE A CA 1
ATOM 2135 C C . ILE A 1 262 ? 4.952 -8.499 -15.593 1.00 85.06 262 ILE A C 1
ATOM 2137 O O . ILE A 1 262 ? 3.743 -8.278 -15.548 1.00 85.06 262 ILE A O 1
ATOM 2141 N N . SER A 1 263 ? 5.697 -8.516 -14.495 1.00 86.56 263 SER A N 1
ATOM 2142 C CA . SER A 1 263 ? 5.169 -8.105 -13.200 1.00 86.56 263 SER A CA 1
ATOM 2143 C C . SER A 1 263 ? 5.257 -6.592 -13.105 1.00 86.56 263 SER A C 1
ATOM 2145 O O . SER A 1 263 ? 6.351 -6.039 -13.207 1.00 86.56 263 SER A O 1
ATOM 2147 N N . VAL A 1 264 ? 4.122 -5.922 -12.914 1.00 90.25 264 VAL A N 1
ATOM 2148 C CA . VAL A 1 264 ? 4.061 -4.464 -12.784 1.00 90.25 264 VAL A CA 1
ATOM 2149 C C . VAL A 1 264 ? 3.691 -4.059 -11.364 1.00 90.25 264 VAL A C 1
ATOM 2151 O O . VAL A 1 264 ? 2.772 -4.605 -10.753 1.00 90.25 264 VAL A O 1
ATOM 2154 N N . ILE A 1 265 ? 4.384 -3.054 -10.841 1.00 88.19 265 ILE A N 1
ATOM 2155 C CA . ILE A 1 265 ? 4.013 -2.370 -9.604 1.00 88.19 265 ILE A CA 1
ATOM 2156 C C . ILE A 1 265 ? 3.879 -0.867 -9.870 1.00 88.19 265 ILE A C 1
ATOM 2158 O O . ILE A 1 265 ? 4.638 -0.316 -10.670 1.00 88.19 265 ILE A O 1
ATOM 2162 N N . PRO A 1 266 ? 2.944 -0.165 -9.206 1.00 90.44 266 PRO A N 1
ATOM 2163 C CA . PRO A 1 266 ? 2.875 1.288 -9.308 1.00 90.44 266 PRO A CA 1
ATOM 2164 C C . PRO A 1 266 ? 4.203 1.920 -8.879 1.00 90.44 266 PRO A C 1
ATOM 2166 O O . PRO A 1 266 ? 4.643 1.713 -7.743 1.00 90.44 266 PRO A O 1
ATOM 2169 N N . PHE A 1 267 ? 4.833 2.683 -9.776 1.00 92.19 267 PHE A N 1
ATOM 2170 C CA . PHE A 1 267 ? 6.083 3.383 -9.487 1.00 92.19 267 PHE A CA 1
ATOM 2171 C C . PHE A 1 267 ? 5.798 4.821 -9.101 1.00 92.19 267 PHE A C 1
ATOM 2173 O O . PHE A 1 267 ? 6.043 5.203 -7.965 1.00 92.19 267 PHE A O 1
ATOM 2180 N N . SER A 1 268 ? 5.193 5.576 -10.015 1.00 90.38 268 SER A N 1
ATOM 2181 C CA . SER A 1 268 ? 4.720 6.943 -9.813 1.00 90.38 268 SER A CA 1
ATOM 2182 C C . SER A 1 268 ? 3.332 7.101 -10.450 1.00 90.38 268 SER A C 1
ATOM 2184 O O . SER A 1 268 ? 2.728 6.129 -10.899 1.00 90.38 268 SER A O 1
ATOM 2186 N N . ARG A 1 269 ? 2.789 8.323 -10.501 1.00 86.06 269 ARG A N 1
ATOM 2187 C CA . ARG A 1 269 ? 1.528 8.580 -11.225 1.00 86.06 269 ARG A CA 1
ATOM 2188 C C . ARG A 1 269 ? 1.650 8.364 -12.739 1.00 86.06 269 ARG A C 1
ATOM 2190 O O . ARG A 1 269 ? 0.641 8.105 -13.381 1.00 86.06 269 ARG A O 1
ATOM 2197 N N . GLN A 1 270 ? 2.857 8.511 -13.282 1.00 91.88 270 GLN A N 1
ATOM 2198 C CA . GLN A 1 270 ? 3.130 8.496 -14.724 1.00 91.88 270 GLN A CA 1
ATOM 2199 C C . GLN A 1 270 ? 3.820 7.211 -15.183 1.00 91.88 270 GLN A C 1
ATOM 2201 O O . GLN A 1 270 ? 3.876 6.948 -16.377 1.00 91.88 270 GLN A O 1
ATOM 2206 N N . PHE A 1 271 ? 4.340 6.411 -14.247 1.00 95.00 271 PHE A N 1
ATOM 2207 C CA . PHE A 1 271 ? 5.094 5.208 -14.572 1.00 95.00 271 PHE A CA 1
ATOM 2208 C C . PHE A 1 271 ? 4.655 4.011 -13.734 1.00 95.00 271 PHE A C 1
ATOM 2210 O O . PHE A 1 271 ? 4.407 4.120 -12.527 1.00 95.00 271 PHE A O 1
ATOM 2217 N N . LEU A 1 272 ? 4.645 2.844 -14.368 1.00 93.88 272 LEU A N 1
ATOM 2218 C CA . LEU A 1 272 ? 4.660 1.549 -13.697 1.00 93.88 272 LEU A CA 1
ATOM 2219 C C . LEU A 1 272 ? 6.084 0.997 -13.746 1.00 93.88 272 LEU A C 1
ATOM 2221 O O . LEU A 1 272 ? 6.755 1.111 -14.765 1.00 93.88 272 LEU A O 1
ATOM 2225 N N . PHE A 1 273 ? 6.540 0.396 -12.654 1.00 94.69 273 PHE A N 1
ATOM 2226 C CA . PHE A 1 273 ? 7.810 -0.314 -12.614 1.00 94.69 273 PHE A CA 1
ATOM 2227 C C . PHE A 1 273 ? 7.538 -1.762 -12.971 1.00 94.69 273 PHE A C 1
ATOM 2229 O O . PHE A 1 273 ? 6.750 -2.429 -12.297 1.00 94.69 273 PHE A O 1
ATOM 2236 N N . ALA A 1 274 ? 8.163 -2.224 -14.038 1.00 94.19 274 ALA A N 1
ATOM 2237 C CA . ALA A 1 274 ? 7.944 -3.540 -14.585 1.00 94.19 274 ALA A CA 1
ATOM 2238 C C . ALA A 1 274 ? 9.197 -4.401 -14.430 1.00 94.19 274 ALA A C 1
ATOM 2240 O O . ALA A 1 274 ? 10.327 -3.914 -14.445 1.00 94.19 274 ALA A O 1
ATOM 2241 N N . THR A 1 275 ? 8.994 -5.699 -14.250 1.00 91.25 275 THR A N 1
ATOM 2242 C CA . THR A 1 275 ? 10.059 -6.699 -14.197 1.00 91.25 275 THR A CA 1
ATOM 2243 C C . THR A 1 275 ? 9.661 -7.870 -15.074 1.00 91.25 275 THR A C 1
ATOM 2245 O O . THR A 1 275 ? 8.549 -8.390 -14.949 1.00 91.25 275 THR A O 1
ATOM 2248 N N . HIS A 1 276 ? 10.563 -8.281 -15.958 1.00 87.38 276 HIS A N 1
ATOM 2249 C CA . HIS A 1 276 ? 10.373 -9.497 -16.733 1.00 87.38 276 HIS A CA 1
ATOM 2250 C C . HIS A 1 276 ? 10.718 -10.724 -15.861 1.00 87.38 276 HIS A C 1
ATOM 2252 O O . HIS A 1 276 ? 11.653 -10.667 -15.068 1.00 87.38 276 HIS A O 1
ATOM 2258 N N . PRO A 1 277 ? 9.982 -11.840 -15.940 1.00 78.25 277 PRO A N 1
ATOM 2259 C CA . PRO A 1 277 ? 10.251 -13.030 -15.136 1.00 78.25 277 PRO A CA 1
ATOM 2260 C C . PRO A 1 277 ? 11.434 -13.832 -15.680 1.00 78.25 277 PRO A C 1
ATOM 2262 O O . PRO A 1 277 ? 12.177 -14.426 -14.905 1.00 78.25 277 PRO A O 1
ATOM 2265 N N . GLU A 1 278 ? 11.618 -13.851 -17.002 1.00 80.56 278 GLU A N 1
ATOM 2266 C CA . GLU A 1 278 ? 12.691 -14.624 -17.646 1.00 80.56 278 GLU A CA 1
ATOM 2267 C C . GLU A 1 278 ? 14.005 -13.846 -17.758 1.00 80.56 278 GLU A C 1
ATOM 2269 O O . GLU A 1 278 ? 15.069 -14.445 -17.895 1.00 80.56 278 GLU A O 1
ATOM 2274 N N . THR A 1 279 ? 13.947 -12.512 -17.705 1.00 82.94 279 THR A N 1
ATOM 2275 C CA . THR A 1 279 ? 15.140 -11.669 -17.784 1.00 82.94 279 THR A CA 1
ATOM 2276 C C . THR A 1 279 ? 15.238 -10.857 -16.502 1.00 82.94 279 THR A C 1
ATOM 2278 O O . THR A 1 279 ? 14.226 -10.365 -16.017 1.00 82.94 279 THR A O 1
ATOM 2281 N N . PRO A 1 280 ? 16.436 -10.652 -15.936 1.00 80.31 280 PRO A N 1
ATOM 2282 C CA . PRO A 1 280 ? 16.601 -9.797 -14.761 1.00 80.31 280 PRO A CA 1
ATOM 2283 C C . PRO A 1 280 ? 16.354 -8.310 -15.076 1.00 80.31 280 PRO A C 1
ATOM 2285 O O . PRO A 1 280 ? 16.657 -7.456 -14.246 1.00 80.31 280 PRO A O 1
ATOM 2288 N N . MET A 1 281 ? 15.853 -7.994 -16.276 1.00 90.31 281 MET A N 1
ATOM 2289 C CA . MET A 1 281 ? 15.656 -6.639 -16.746 1.00 90.31 281 MET A CA 1
ATOM 2290 C C . MET A 1 281 ? 14.397 -6.028 -16.128 1.00 90.31 281 MET A C 1
ATOM 2292 O O . MET A 1 281 ? 13.297 -6.589 -16.148 1.00 90.31 281 MET A O 1
ATOM 2296 N N . GLN A 1 282 ? 14.586 -4.830 -15.604 1.00 95.00 282 GLN A N 1
ATOM 2297 C CA . GLN A 1 282 ? 13.561 -3.946 -15.083 1.00 95.00 282 GLN A CA 1
ATOM 2298 C C . GLN A 1 282 ? 13.427 -2.744 -16.011 1.00 95.00 282 GLN A C 1
ATOM 2300 O O . GLN A 1 282 ? 14.390 -2.339 -16.656 1.00 95.00 282 GLN A O 1
ATOM 2305 N N . PHE A 1 283 ? 12.239 -2.171 -16.107 1.00 96.00 283 PHE A N 1
ATOM 2306 C CA . PHE A 1 283 ? 11.988 -1.022 -16.975 1.00 96.00 283 PHE A CA 1
ATOM 2307 C C . PHE A 1 283 ? 10.764 -0.256 -16.483 1.00 96.00 283 PHE A C 1
ATOM 2309 O O . PHE A 1 283 ? 10.020 -0.722 -15.613 1.00 96.00 283 PHE A O 1
ATOM 2316 N N . LEU A 1 284 ? 10.569 0.944 -17.015 1.00 96.62 284 LEU A N 1
ATOM 2317 C CA . LEU A 1 284 ? 9.411 1.774 -16.723 1.00 96.62 284 LEU A CA 1
ATOM 2318 C C . LEU A 1 284 ? 8.418 1.704 -17.882 1.00 96.62 284 LEU A C 1
ATOM 2320 O O . LEU A 1 284 ? 8.798 1.764 -19.046 1.00 96.62 284 LEU A O 1
ATOM 2324 N N . LEU A 1 285 ? 7.134 1.601 -17.554 1.00 94.94 285 LEU A N 1
ATOM 2325 C CA . LEU A 1 285 ? 6.041 1.750 -18.510 1.00 94.94 285 LEU A CA 1
ATOM 2326 C C . LEU A 1 285 ? 5.381 3.104 -18.294 1.00 94.94 285 LEU A C 1
ATOM 2328 O O . LEU A 1 285 ? 4.813 3.333 -17.223 1.00 94.94 285 LEU A O 1
ATOM 2332 N N . ALA A 1 286 ? 5.437 3.980 -19.291 1.00 94.44 286 ALA A N 1
ATOM 2333 C CA . ALA A 1 286 ? 4.713 5.243 -19.276 1.00 94.44 286 ALA A CA 1
ATOM 2334 C C . ALA A 1 286 ? 3.197 4.992 -19.386 1.00 94.44 286 ALA A C 1
ATOM 2336 O O . ALA A 1 286 ? 2.744 4.198 -20.211 1.00 94.44 286 ALA A O 1
ATOM 2337 N N . THR A 1 287 ? 2.407 5.647 -18.531 1.00 88.69 287 THR A N 1
ATOM 2338 C CA . THR A 1 287 ? 0.934 5.518 -18.503 1.00 88.69 287 THR A CA 1
ATOM 2339 C C . THR A 1 287 ? 0.205 6.653 -19.225 1.00 88.69 287 THR A C 1
ATOM 2341 O O . THR A 1 287 ? -1.009 6.588 -19.413 1.00 88.69 287 THR A O 1
ATOM 2344 N N . ASN A 1 288 ? 0.925 7.703 -19.604 1.00 83.56 288 ASN A N 1
ATOM 2345 C CA . ASN A 1 288 ? 0.453 8.879 -20.330 1.00 83.56 288 ASN A CA 1
ATOM 2346 C C . ASN A 1 288 ? 1.291 9.082 -21.599 1.00 83.56 288 ASN A C 1
ATOM 2348 O O . ASN A 1 288 ? 2.322 8.431 -21.707 1.00 83.56 288 ASN A O 1
ATOM 2352 N N . SER A 1 289 ? 0.866 9.994 -22.493 1.00 83.81 289 SER A N 1
ATOM 2353 C CA . SER A 1 289 ? 1.585 10.376 -23.720 1.00 83.81 289 SER A CA 1
ATOM 2354 C C . SER A 1 289 ? 2.942 11.029 -23.413 1.00 83.81 289 SER A C 1
ATOM 2356 O O . SER A 1 289 ? 3.100 12.249 -23.415 1.00 83.81 289 SER A O 1
ATOM 2358 N N . PHE A 1 290 ? 3.916 10.205 -23.040 1.00 84.00 290 PHE A N 1
ATOM 2359 C CA . PHE A 1 290 ? 5.224 10.618 -22.548 1.00 84.00 290 PHE A CA 1
ATOM 2360 C C . PHE A 1 290 ? 6.144 11.022 -23.698 1.00 84.00 290 PHE A C 1
ATOM 2362 O O . PHE A 1 290 ? 6.838 12.032 -23.586 1.00 84.00 290 PHE A O 1
ATOM 2369 N N . SER A 1 291 ? 6.095 10.300 -24.822 1.00 85.81 291 SER A N 1
ATOM 2370 C CA . SER A 1 291 ? 6.884 10.628 -26.018 1.00 85.81 291 SER A CA 1
ATOM 2371 C C . SER A 1 291 ? 6.615 12.041 -26.538 1.00 85.81 291 SER A C 1
ATOM 2373 O O . SER A 1 291 ? 7.555 12.752 -26.882 1.00 85.81 291 SER A O 1
ATOM 2375 N N . GLU A 1 292 ? 5.359 12.497 -26.515 1.00 85.88 292 GLU A N 1
ATOM 2376 C CA . GLU A 1 292 ? 4.977 13.851 -26.945 1.00 85.88 292 GLU A CA 1
ATOM 2377 C C . GLU A 1 292 ? 5.696 14.949 -26.147 1.00 85.88 292 GLU A C 1
ATOM 2379 O O . GLU A 1 292 ? 5.944 16.027 -26.677 1.00 85.88 292 GLU A O 1
ATOM 2384 N N . LYS A 1 293 ? 6.066 14.671 -24.891 1.00 83.75 293 LYS A N 1
ATOM 2385 C CA . LYS A 1 293 ? 6.696 15.637 -23.981 1.00 83.75 293 LYS A CA 1
ATOM 2386 C C . LYS A 1 293 ? 8.218 15.689 -24.095 1.00 83.75 293 LYS A C 1
ATOM 2388 O O . LYS A 1 293 ? 8.818 16.656 -23.642 1.00 83.75 293 LYS A O 1
ATOM 2393 N N . LEU A 1 294 ? 8.851 14.658 -24.658 1.00 82.88 294 LEU A N 1
ATOM 2394 C CA . LEU A 1 294 ? 10.314 14.566 -24.740 1.00 82.88 294 LEU A CA 1
ATOM 2395 C C . LEU A 1 294 ? 10.912 15.352 -25.913 1.00 82.88 294 LEU A C 1
ATOM 2397 O O . LEU A 1 294 ? 12.043 15.819 -25.819 1.00 82.88 294 LEU A O 1
ATOM 2401 N N . TYR A 1 295 ? 10.174 15.503 -27.014 1.00 78.62 295 TYR A N 1
ATOM 2402 C CA . TYR A 1 295 ? 10.724 16.028 -28.272 1.00 78.62 295 TYR A CA 1
ATOM 2403 C C . TYR A 1 295 ? 10.522 17.531 -28.494 1.00 78.62 295 TYR A C 1
ATOM 2405 O O . TYR A 1 295 ? 10.877 18.043 -29.559 1.00 78.62 295 TYR A O 1
ATOM 2413 N N . VAL A 1 296 ? 9.968 18.260 -27.525 1.00 70.19 296 VAL A N 1
ATOM 2414 C CA . VAL A 1 296 ? 9.597 19.668 -27.710 1.00 70.19 296 VAL A CA 1
ATOM 2415 C C . VAL A 1 296 ? 10.473 20.575 -26.835 1.00 70.19 296 VAL A C 1
ATOM 2417 O O . VAL A 1 296 ? 10.770 20.277 -25.683 1.00 70.19 296 VAL A O 1
ATOM 2420 N N . GLN A 1 297 ? 10.998 21.642 -27.447 1.00 75.75 297 GLN A N 1
ATOM 2421 C CA . GLN A 1 297 ? 12.108 22.453 -26.924 1.00 75.75 297 GLN A CA 1
ATOM 2422 C C . GLN A 1 297 ? 11.664 23.733 -26.190 1.00 75.75 297 GLN A C 1
ATOM 2424 O O . GLN A 1 297 ? 12.459 24.669 -26.075 1.00 75.75 297 GLN A O 1
ATOM 2429 N N . SER A 1 298 ? 10.412 23.851 -25.737 1.00 84.62 298 SER A N 1
ATOM 2430 C CA . SER A 1 298 ? 9.991 25.063 -25.022 1.00 84.62 298 SER A CA 1
ATOM 2431 C C . SER A 1 298 ? 10.474 25.071 -23.563 1.00 84.62 298 SER A C 1
ATOM 2433 O O . SER A 1 298 ? 10.663 24.028 -22.938 1.00 84.62 298 SER A O 1
ATOM 2435 N N . GLU A 1 299 ? 10.662 26.261 -22.983 1.00 82.69 299 GLU A N 1
ATOM 2436 C CA . GLU A 1 299 ? 11.066 26.405 -21.572 1.00 82.69 299 GLU A CA 1
ATOM 2437 C C . GLU A 1 299 ? 10.056 25.777 -20.592 1.00 82.69 299 GLU A C 1
ATOM 2439 O O . GLU A 1 299 ? 10.443 25.253 -19.545 1.00 82.69 299 GLU A O 1
ATOM 2444 N N . GLU A 1 300 ? 8.764 25.801 -20.931 1.00 81.12 300 GLU A N 1
ATOM 2445 C CA . GLU A 1 300 ? 7.704 25.188 -20.124 1.00 81.12 300 GLU A CA 1
ATOM 2446 C C . GLU A 1 300 ? 7.853 23.658 -20.077 1.00 81.12 300 GLU A C 1
ATOM 2448 O O . GLU A 1 300 ? 7.694 23.044 -19.020 1.00 81.12 300 GLU A O 1
ATOM 2453 N N . GLU A 1 301 ? 8.270 23.047 -21.184 1.00 79.94 301 GLU A N 1
ATOM 2454 C CA . GLU A 1 301 ? 8.475 21.600 -21.298 1.00 79.94 301 GLU A CA 1
ATOM 2455 C C . GLU A 1 301 ? 9.763 21.137 -20.614 1.00 79.94 301 GLU A C 1
ATOM 2457 O O . GLU A 1 301 ? 9.767 20.076 -19.989 1.00 79.94 301 GLU A O 1
ATOM 2462 N N . ILE A 1 302 ? 10.820 21.961 -20.597 1.00 84.12 302 ILE A N 1
ATOM 2463 C CA . ILE A 1 302 ? 12.016 21.695 -19.775 1.00 84.12 302 ILE A CA 1
ATOM 2464 C C . ILE A 1 302 ? 11.618 21.555 -18.296 1.00 84.12 302 ILE A C 1
ATOM 2466 O O . ILE A 1 302 ? 12.103 20.661 -17.596 1.00 84.12 302 ILE A O 1
ATOM 2470 N N . SER A 1 303 ? 10.688 22.391 -17.814 1.00 87.56 303 SER A N 1
ATOM 2471 C CA . SER A 1 303 ? 10.152 22.268 -16.452 1.00 87.56 303 SER A CA 1
ATOM 2472 C C . SER A 1 303 ? 9.368 20.966 -16.246 1.00 87.56 303 SER A C 1
ATOM 2474 O O . SER A 1 303 ? 9.434 20.380 -15.164 1.00 87.56 303 SER A O 1
ATOM 2476 N N . GLU A 1 304 ? 8.629 20.487 -17.251 1.00 88.62 304 GLU A N 1
ATOM 2477 C CA . GLU A 1 304 ? 7.924 19.202 -17.168 1.00 88.62 304 GLU A CA 1
ATOM 2478 C C . GLU A 1 304 ? 8.881 18.008 -17.139 1.00 88.62 304 GLU A C 1
ATOM 2480 O O . GLU A 1 304 ? 8.728 17.133 -16.285 1.00 88.62 304 GLU A O 1
ATOM 2485 N N . VAL A 1 305 ? 9.889 17.992 -18.014 1.00 90.44 305 VAL A N 1
ATOM 2486 C CA . VAL A 1 305 ? 10.932 16.956 -18.048 1.00 90.44 305 VAL A CA 1
ATOM 2487 C C . VAL A 1 305 ? 11.658 16.882 -16.706 1.00 90.44 305 VAL A C 1
ATOM 2489 O O . VAL A 1 305 ? 11.819 15.798 -16.142 1.00 90.44 305 VAL A O 1
ATOM 2492 N N . GLN A 1 306 ? 12.008 18.033 -16.133 1.00 91.75 306 GLN A N 1
ATOM 2493 C CA . GLN A 1 306 ? 12.633 18.096 -14.816 1.00 91.75 306 GLN A CA 1
ATOM 2494 C C . GLN A 1 306 ? 11.732 17.497 -13.721 1.00 91.75 306 GLN A C 1
ATOM 2496 O O . GLN A 1 306 ? 12.194 16.680 -12.924 1.00 91.75 306 GLN A O 1
ATOM 2501 N N . LYS A 1 307 ? 10.429 17.819 -13.713 1.00 91.00 307 LYS A N 1
ATOM 2502 C CA . LYS A 1 307 ? 9.459 17.222 -12.770 1.00 91.00 307 LYS A CA 1
ATOM 2503 C C . LYS A 1 307 ? 9.362 15.703 -12.927 1.00 91.00 307 LYS A C 1
ATOM 2505 O O . LYS A 1 307 ? 9.166 14.997 -11.937 1.00 91.00 307 LYS A O 1
ATOM 2510 N N . ILE A 1 308 ? 9.486 15.195 -14.153 1.00 92.56 308 ILE A N 1
ATOM 2511 C CA . ILE A 1 308 ? 9.485 13.758 -14.436 1.00 92.56 308 ILE A CA 1
ATOM 2512 C C . ILE A 1 308 ? 10.727 13.094 -13.831 1.00 92.56 308 ILE A C 1
ATOM 2514 O O . ILE A 1 308 ? 10.586 12.128 -13.079 1.00 92.56 308 ILE A O 1
ATOM 2518 N N . LEU A 1 309 ? 11.921 13.634 -14.085 1.00 95.31 309 LEU A N 1
ATOM 2519 C CA . LEU A 1 309 ? 13.184 13.112 -13.548 1.00 95.31 309 LEU A CA 1
ATOM 2520 C C . LEU A 1 309 ? 13.236 13.171 -12.012 1.00 95.31 309 LEU A C 1
ATOM 2522 O O . LEU A 1 309 ? 13.678 12.218 -11.362 1.00 95.31 309 LEU A O 1
ATOM 2526 N N . GLU A 1 310 ? 12.721 14.242 -11.408 1.00 93.00 310 GLU A N 1
ATOM 2527 C CA . GLU A 1 310 ? 12.553 14.358 -9.953 1.00 93.00 310 GLU A CA 1
ATOM 2528 C C . GLU A 1 310 ? 11.581 13.304 -9.414 1.00 93.00 310 GLU A C 1
ATOM 2530 O O . GLU A 1 310 ? 11.858 12.641 -8.410 1.00 93.00 310 GLU A O 1
ATOM 2535 N N . GLY A 1 311 ? 10.464 13.091 -10.115 1.00 92.94 311 GLY A N 1
ATOM 2536 C CA . GLY A 1 311 ? 9.500 12.044 -9.808 1.00 92.94 311 GLY A CA 1
ATOM 2537 C C . GLY A 1 311 ? 10.120 10.647 -9.857 1.00 92.94 311 GLY A C 1
ATOM 2538 O O . GLY A 1 311 ? 9.898 9.859 -8.934 1.00 92.94 311 GLY A O 1
ATOM 2539 N N . ILE A 1 312 ? 10.914 10.345 -10.887 1.00 96.12 312 ILE A N 1
ATOM 2540 C CA . ILE A 1 312 ? 11.635 9.072 -11.019 1.00 96.12 312 ILE A CA 1
ATOM 2541 C C . ILE A 1 312 ? 12.632 8.907 -9.867 1.00 96.12 312 ILE A C 1
ATOM 2543 O O . ILE A 1 312 ? 12.598 7.887 -9.177 1.00 96.12 312 ILE A O 1
ATOM 2547 N N . SER A 1 313 ? 13.446 9.930 -9.598 1.00 96.38 313 SER A N 1
ATOM 2548 C CA . SER A 1 313 ? 14.447 9.923 -8.522 1.00 96.38 313 SER A CA 1
ATOM 2549 C C . SER A 1 313 ? 13.813 9.652 -7.154 1.00 96.38 313 SER A C 1
ATOM 2551 O O . SER A 1 313 ? 14.244 8.759 -6.422 1.00 96.38 313 SER A O 1
ATOM 2553 N N . PHE A 1 314 ? 12.733 10.366 -6.825 1.00 94.62 314 PHE A N 1
ATOM 2554 C CA . PHE A 1 314 ? 12.013 10.210 -5.561 1.00 94.62 314 PHE A CA 1
ATOM 2555 C C . PHE A 1 314 ? 11.425 8.800 -5.388 1.00 94.62 314 PHE A C 1
ATOM 2557 O O . PHE A 1 314 ? 11.555 8.183 -4.325 1.00 94.62 314 PHE A O 1
ATOM 2564 N N . HIS A 1 315 ? 10.777 8.261 -6.425 1.00 95.44 315 HIS A N 1
ATOM 2565 C CA . HIS A 1 315 ? 10.154 6.938 -6.339 1.00 95.44 315 HIS A CA 1
ATOM 2566 C C . HIS A 1 315 ? 11.188 5.805 -6.358 1.00 95.44 315 HIS A C 1
ATOM 2568 O O . HIS A 1 315 ? 10.992 4.806 -5.661 1.00 95.44 315 HIS A O 1
ATOM 2574 N N . PHE A 1 316 ? 12.323 5.982 -7.041 1.00 95.94 316 PHE A N 1
ATOM 2575 C CA . PHE A 1 316 ? 13.450 5.054 -6.966 1.00 95.94 316 PHE A CA 1
ATOM 2576 C C . PHE A 1 316 ? 14.042 5.010 -5.554 1.00 95.94 316 PHE A C 1
ATOM 2578 O O . PHE A 1 316 ? 14.192 3.935 -4.973 1.00 95.94 316 PHE A O 1
ATOM 2585 N N . GLN A 1 317 ? 14.264 6.172 -4.933 1.00 93.94 317 GLN A N 1
ATOM 2586 C CA . GLN A 1 317 ? 14.726 6.248 -3.546 1.00 93.94 317 GLN A CA 1
ATOM 2587 C C . GLN A 1 317 ? 13.756 5.540 -2.583 1.00 93.94 317 GLN A C 1
ATOM 2589 O O . GLN A 1 317 ? 14.175 4.841 -1.659 1.00 93.94 317 GLN A O 1
ATOM 2594 N N . LYS A 1 318 ? 12.441 5.663 -2.810 1.00 91.6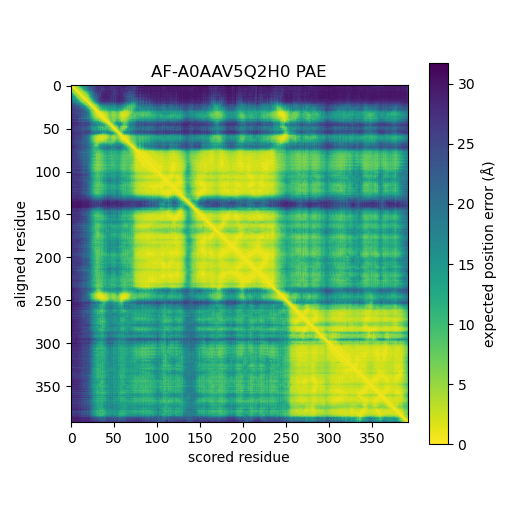9 318 LYS A N 1
ATOM 2595 C CA . LYS A 1 318 ? 11.411 4.946 -2.040 1.00 91.69 318 LYS A CA 1
ATOM 2596 C C . LYS A 1 318 ? 11.483 3.429 -2.237 1.00 91.69 318 LYS A C 1
ATOM 2598 O O . LYS A 1 318 ? 11.201 2.691 -1.293 1.00 91.69 318 LYS A O 1
ATOM 2603 N N . LEU A 1 319 ? 11.835 2.962 -3.434 1.00 92.25 319 LEU A N 1
ATOM 2604 C CA . LEU A 1 319 ? 12.031 1.544 -3.743 1.00 92.25 319 LEU A CA 1
ATOM 2605 C C . LEU A 1 319 ? 13.238 0.986 -2.968 1.00 92.25 319 LEU A C 1
ATOM 2607 O O . LEU A 1 319 ? 13.101 -0.044 -2.302 1.00 92.25 319 LEU A O 1
ATOM 2611 N N . VAL A 1 320 ? 14.359 1.717 -2.955 1.00 93.94 320 VAL A N 1
ATOM 2612 C CA . VAL A 1 320 ? 15.561 1.390 -2.162 1.00 93.94 320 VAL A CA 1
ATOM 2613 C C . VAL A 1 320 ? 15.244 1.366 -0.663 1.00 93.94 320 VAL A C 1
ATOM 2615 O O . VAL A 1 320 ? 15.460 0.353 -0.008 1.00 93.94 320 VAL A O 1
ATOM 2618 N N . ARG A 1 321 ? 14.610 2.417 -0.122 1.00 87.75 321 ARG A N 1
ATOM 2619 C CA . ARG A 1 321 ? 14.221 2.497 1.305 1.00 87.75 321 ARG A CA 1
ATOM 2620 C C . ARG A 1 321 ? 13.318 1.355 1.771 1.00 87.75 321 ARG A C 1
ATOM 2622 O O . ARG A 1 321 ? 13.324 1.005 2.943 1.00 87.75 321 ARG A O 1
ATOM 2629 N N . LYS A 1 322 ? 12.514 0.787 0.870 1.00 87.62 322 LYS A N 1
ATOM 2630 C CA . LYS A 1 322 ? 11.633 -0.354 1.160 1.00 87.62 322 LYS A CA 1
ATOM 2631 C C . LYS A 1 322 ? 12.332 -1.713 1.034 1.00 87.62 322 LYS A C 1
ATOM 2633 O O . LYS A 1 322 ? 11.646 -2.736 1.091 1.00 87.62 322 LYS A O 1
ATOM 2638 N N . GLY A 1 323 ? 13.641 -1.728 0.779 1.00 89.56 323 GLY A N 1
ATOM 2639 C CA . GLY A 1 323 ? 14.419 -2.940 0.543 1.00 89.56 323 GLY A CA 1
ATOM 2640 C C . GLY A 1 323 ? 13.907 -3.750 -0.648 1.00 89.56 323 GLY A C 1
ATOM 2641 O O . GLY A 1 323 ? 13.862 -4.976 -0.594 1.00 89.56 323 GLY A O 1
ATOM 2642 N N . LYS A 1 324 ? 13.404 -3.072 -1.690 1.00 90.62 324 LYS A N 1
ATOM 2643 C CA . LYS A 1 324 ? 12.846 -3.724 -2.889 1.00 90.62 324 LYS A CA 1
ATOM 2644 C C . LYS A 1 324 ? 13.838 -3.844 -4.036 1.00 90.62 324 LYS A C 1
ATOM 2646 O O . LYS A 1 324 ? 13.550 -4.574 -4.978 1.00 90.62 324 LYS A O 1
ATOM 2651 N N . LEU A 1 325 ? 14.968 -3.146 -3.957 1.00 93.31 325 LEU A N 1
ATOM 2652 C CA . LEU A 1 325 ? 16.045 -3.265 -4.928 1.00 93.31 325 LEU A CA 1
ATOM 2653 C C . LEU A 1 325 ? 17.090 -4.241 -4.393 1.00 93.31 325 LEU A C 1
ATOM 2655 O O . LEU A 1 325 ? 17.551 -4.097 -3.259 1.00 93.31 325 LEU A O 1
ATOM 2659 N N . LEU A 1 326 ? 17.448 -5.220 -5.217 1.00 93.00 326 LEU A N 1
ATOM 2660 C CA . LEU A 1 326 ? 18.480 -6.204 -4.917 1.00 93.00 326 LEU A CA 1
ATOM 2661 C C . LEU A 1 326 ? 19.702 -5.921 -5.783 1.00 93.00 326 LEU A C 1
ATOM 2663 O O . LEU A 1 326 ? 19.561 -5.719 -6.987 1.00 93.00 326 LEU A O 1
ATOM 2667 N N . SER A 1 327 ? 20.879 -5.908 -5.168 1.00 94.81 327 SER A N 1
ATOM 2668 C CA . SER A 1 327 ? 22.165 -5.687 -5.825 1.00 94.81 327 SER A CA 1
ATOM 2669 C C . SER A 1 327 ? 22.479 -6.812 -6.825 1.00 94.81 327 SER A C 1
ATOM 2671 O O . SER A 1 327 ? 21.850 -7.876 -6.780 1.00 94.81 327 SER A O 1
ATOM 2673 N N . PRO A 1 328 ? 23.511 -6.668 -7.681 1.00 93.31 328 PRO A N 1
ATOM 2674 C CA . PRO A 1 328 ? 23.984 -7.765 -8.533 1.00 93.31 328 PRO A CA 1
ATOM 2675 C C . PRO A 1 328 ? 24.378 -9.034 -7.760 1.00 93.31 328 PRO A C 1
ATOM 2677 O O . PRO A 1 328 ? 24.447 -10.113 -8.342 1.00 93.31 328 PRO A O 1
ATOM 2680 N N . LYS A 1 329 ? 24.649 -8.909 -6.453 1.00 94.19 329 LYS A N 1
ATOM 2681 C CA . LYS A 1 329 ? 24.977 -10.014 -5.542 1.00 94.19 329 LYS A CA 1
ATOM 2682 C C . LYS A 1 329 ? 23.759 -10.552 -4.783 1.00 94.19 329 LYS A C 1
ATOM 2684 O O . LYS A 1 329 ? 23.926 -11.372 -3.888 1.00 94.19 329 LYS A O 1
ATOM 2689 N N . ASN A 1 330 ? 22.550 -10.118 -5.146 1.00 92.56 330 ASN A N 1
ATOM 2690 C CA . ASN A 1 330 ? 21.293 -10.489 -4.498 1.00 92.56 330 ASN A CA 1
ATOM 2691 C C . ASN A 1 330 ? 21.181 -10.014 -3.032 1.00 92.56 330 ASN A C 1
ATOM 2693 O O . ASN A 1 330 ? 20.523 -10.647 -2.208 1.00 92.56 330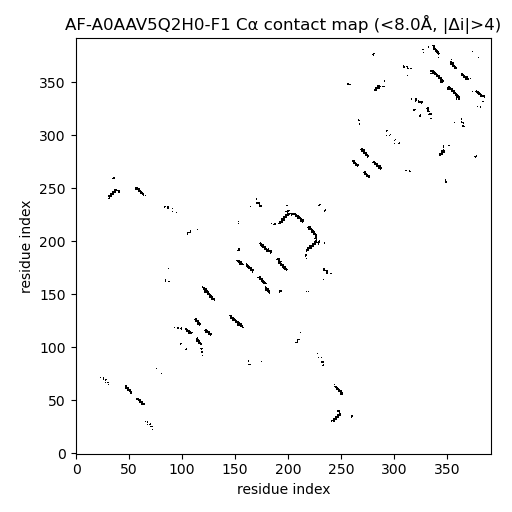 ASN A O 1
ATOM 2697 N N . GLU A 1 331 ? 21.823 -8.892 -2.705 1.00 93.31 331 GLU A N 1
ATOM 2698 C CA . GLU A 1 331 ? 21.768 -8.258 -1.382 1.00 93.31 331 GLU A CA 1
ATOM 2699 C C . GLU A 1 331 ? 20.827 -7.052 -1.416 1.00 93.31 331 GLU A C 1
ATOM 2701 O O . GLU A 1 331 ? 20.672 -6.411 -2.453 1.00 93.31 331 GLU A O 1
ATOM 2706 N N . VAL A 1 332 ? 20.196 -6.708 -0.293 1.00 92.56 332 VAL A N 1
ATOM 2707 C CA . VAL A 1 332 ? 19.311 -5.535 -0.232 1.00 92.56 332 VAL A CA 1
ATOM 2708 C C . VAL A 1 332 ? 20.137 -4.256 -0.349 1.00 92.56 332 VAL A C 1
ATOM 2710 O O . VAL A 1 332 ? 20.963 -3.975 0.519 1.00 92.56 332 VAL A O 1
ATOM 2713 N N . VAL A 1 333 ? 19.869 -3.471 -1.394 1.00 94.75 333 VAL A N 1
ATOM 2714 C CA . VAL A 1 333 ? 20.510 -2.169 -1.617 1.00 94.75 333 VAL A CA 1
ATOM 2715 C C . VAL A 1 333 ? 20.083 -1.199 -0.527 1.00 94.75 333 VAL A C 1
ATOM 2717 O O . VAL A 1 333 ? 18.893 -1.056 -0.238 1.00 94.75 333 VAL A O 1
ATOM 2720 N N . GLN A 1 334 ? 21.055 -0.508 0.052 1.00 93.56 334 GLN A N 1
ATOM 2721 C CA . GLN A 1 334 ? 20.841 0.476 1.097 1.00 93.56 334 GLN A CA 1
ATOM 2722 C C . GLN A 1 334 ? 20.867 1.896 0.535 1.00 93.56 334 GLN A C 1
ATOM 2724 O O . GLN A 1 334 ? 21.406 2.168 -0.534 1.00 93.56 334 GLN A O 1
ATOM 2729 N N . THR A 1 335 ? 20.302 2.851 1.275 1.00 91.44 335 THR A N 1
ATOM 2730 C CA . THR A 1 335 ? 20.239 4.250 0.818 1.00 91.44 335 THR A CA 1
ATOM 2731 C C . THR A 1 335 ? 21.601 4.932 0.719 1.00 91.44 335 THR A C 1
ATOM 2733 O O . THR A 1 335 ? 21.711 5.944 0.044 1.00 91.44 335 THR A O 1
ATOM 2736 N N . TRP A 1 336 ? 22.616 4.428 1.413 1.00 92.00 336 TRP A N 1
ATOM 2737 C CA . TRP A 1 336 ? 23.964 5.005 1.460 1.00 92.00 336 TRP A CA 1
ATOM 2738 C C . TRP A 1 336 ? 24.959 4.308 0.527 1.00 92.00 336 TRP A C 1
ATOM 2740 O O . TRP A 1 336 ? 26.135 4.674 0.533 1.00 92.00 336 TRP A O 1
ATOM 2750 N N . ASP A 1 337 ? 24.512 3.296 -0.220 1.00 95.31 337 ASP A N 1
ATOM 2751 C CA . ASP A 1 337 ? 25.313 2.682 -1.276 1.00 95.31 337 ASP A CA 1
ATOM 2752 C C . ASP A 1 337 ? 25.469 3.655 -2.448 1.00 95.31 337 ASP A C 1
ATOM 2754 O O . ASP A 1 337 ? 24.645 4.557 -2.637 1.00 95.31 337 ASP A O 1
ATOM 2758 N N . THR A 1 338 ? 26.514 3.449 -3.247 1.00 97.06 338 THR A N 1
ATOM 2759 C CA . THR A 1 338 ? 26.769 4.241 -4.450 1.00 97.06 338 THR A CA 1
ATOM 2760 C C . THR A 1 338 ? 26.508 3.376 -5.679 1.00 97.06 338 THR A C 1
ATOM 2762 O O . THR A 1 338 ? 27.068 2.290 -5.825 1.00 97.06 338 THR A O 1
ATOM 2765 N N . LEU A 1 339 ? 25.627 3.815 -6.578 1.00 97.81 339 LEU A N 1
ATOM 2766 C CA . LEU A 1 339 ? 25.246 3.031 -7.754 1.00 97.81 339 LEU A CA 1
ATOM 2767 C C . LEU A 1 339 ? 24.813 3.879 -8.945 1.00 97.81 339 LEU A C 1
ATOM 2769 O O . LEU A 1 339 ? 24.367 5.017 -8.795 1.00 97.81 339 LEU A O 1
ATOM 2773 N N . LYS A 1 340 ? 24.896 3.258 -10.125 1.00 97.94 340 LYS A N 1
ATOM 2774 C CA . LYS A 1 340 ? 24.280 3.715 -11.370 1.00 97.94 340 LYS A CA 1
ATOM 2775 C C . LYS A 1 340 ? 23.380 2.616 -11.920 1.00 97.94 340 LYS A C 1
ATOM 2777 O O . LYS A 1 340 ? 23.823 1.481 -12.122 1.00 97.94 340 LYS A O 1
ATOM 2782 N N . TYR A 1 341 ? 22.123 2.967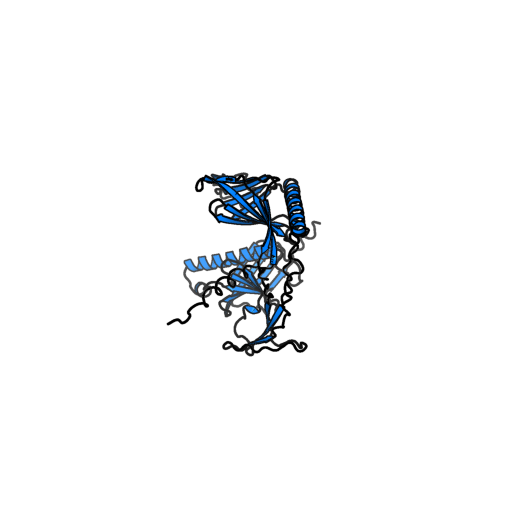 -12.150 1.00 97.75 341 TYR A N 1
ATOM 2783 C CA . TYR A 1 341 ? 21.062 2.049 -12.535 1.00 97.75 341 TYR A CA 1
ATOM 2784 C C . TYR A 1 341 ? 20.305 2.579 -13.744 1.00 97.75 341 TYR A C 1
ATOM 2786 O O . TYR A 1 341 ? 19.735 3.662 -13.685 1.00 97.75 341 TYR A O 1
ATOM 2794 N N . ALA A 1 342 ? 20.285 1.818 -14.826 1.00 97.75 342 ALA A N 1
ATOM 2795 C CA . ALA A 1 342 ? 19.575 2.162 -16.043 1.00 97.75 342 ALA A CA 1
ATOM 2796 C C . ALA A 1 342 ? 18.190 1.519 -16.072 1.00 97.75 342 ALA A C 1
ATOM 2798 O O . ALA A 1 342 ? 18.036 0.342 -15.742 1.00 97.75 342 ALA A O 1
ATOM 2799 N N . LEU A 1 343 ? 17.186 2.281 -16.485 1.00 97.25 343 LEU A N 1
ATOM 2800 C CA . LEU A 1 343 ? 15.817 1.831 -16.696 1.00 97.25 343 LEU A CA 1
ATOM 2801 C C . LEU A 1 343 ? 15.353 2.302 -18.079 1.00 97.25 343 LEU A C 1
ATOM 2803 O O . LEU A 1 343 ? 15.153 3.507 -18.250 1.00 97.25 343 LEU A O 1
ATOM 2807 N N . PRO A 1 344 ? 15.120 1.386 -19.033 1.00 96.38 344 PRO A N 1
ATOM 2808 C CA . PRO A 1 344 ? 14.468 1.751 -20.276 1.00 96.38 344 PRO A CA 1
ATOM 2809 C C . PRO A 1 344 ? 13.039 2.203 -19.988 1.00 96.38 344 PRO A C 1
ATOM 2811 O O . PRO A 1 344 ? 12.368 1.650 -19.107 1.00 96.38 344 PRO A O 1
ATOM 2814 N N . ILE A 1 345 ? 12.555 3.184 -20.742 1.00 95.38 345 ILE A N 1
ATOM 2815 C CA . ILE A 1 345 ? 11.162 3.619 -20.706 1.00 95.38 345 ILE A CA 1
ATOM 2816 C C . ILE A 1 345 ? 10.460 3.125 -21.963 1.00 95.38 345 ILE A C 1
ATOM 2818 O O . ILE A 1 345 ? 10.878 3.416 -23.082 1.00 95.38 345 ILE A O 1
ATOM 2822 N N . TYR A 1 346 ? 9.349 2.422 -21.764 1.00 93.50 346 TYR A N 1
ATOM 2823 C CA . TYR A 1 346 ? 8.460 1.994 -22.832 1.00 93.50 346 TYR A CA 1
ATOM 2824 C C . TYR A 1 346 ? 7.117 2.711 -22.751 1.00 93.50 346 TYR A C 1
ATOM 2826 O O . TYR A 1 346 ? 6.545 2.887 -21.675 1.00 93.50 346 TYR A O 1
ATOM 2834 N N . GLU A 1 347 ? 6.565 3.037 -23.909 1.00 91.44 347 GLU A N 1
ATOM 2835 C CA . GLU A 1 347 ? 5.211 3.543 -24.079 1.00 91.44 347 GLU A CA 1
ATOM 2836 C C . GLU A 1 347 ? 4.505 2.695 -25.136 1.00 91.44 347 GLU A C 1
ATOM 2838 O O . GLU A 1 347 ? 5.008 2.512 -26.242 1.00 91.44 347 GLU A O 1
ATOM 2843 N N . ASN A 1 348 ? 3.348 2.119 -24.795 1.00 86.06 348 ASN A N 1
ATOM 2844 C CA . ASN A 1 348 ? 2.612 1.210 -25.688 1.00 86.06 348 ASN A CA 1
ATOM 2845 C C . ASN A 1 348 ? 3.474 0.055 -26.251 1.00 86.06 348 ASN A C 1
ATOM 2847 O O . ASN A 1 348 ? 3.277 -0.399 -27.380 1.00 86.06 348 ASN A O 1
ATOM 2851 N N . GLY A 1 349 ? 4.442 -0.411 -25.452 1.00 83.94 349 GLY A N 1
ATOM 2852 C CA . GLY A 1 349 ? 5.382 -1.475 -25.814 1.00 83.94 349 GLY A CA 1
ATOM 2853 C C . GLY A 1 349 ? 6.513 -1.047 -26.754 1.00 83.94 349 GLY A C 1
ATOM 2854 O O . GLY A 1 349 ? 7.280 -1.909 -27.171 1.00 83.94 349 GLY A O 1
ATOM 2855 N N . VAL A 1 350 ? 6.624 0.245 -27.073 1.00 87.50 350 VAL A N 1
ATOM 2856 C CA . VAL A 1 350 ? 7.698 0.834 -27.884 1.00 87.50 350 VAL A CA 1
ATOM 2857 C C . VAL A 1 350 ? 8.697 1.519 -26.960 1.00 87.50 350 VAL A C 1
ATOM 2859 O O . VAL A 1 350 ? 8.293 2.229 -26.042 1.00 87.50 350 VAL A O 1
ATOM 2862 N N . TRP A 1 351 ? 9.989 1.280 -27.176 1.00 91.75 351 TRP A N 1
ATOM 2863 C CA . TRP A 1 351 ? 11.057 1.959 -26.441 1.00 91.75 351 TRP A CA 1
ATOM 2864 C C . TRP A 1 351 ? 11.082 3.448 -26.800 1.00 91.75 351 TRP A C 1
ATOM 2866 O O . TRP A 1 351 ? 10.959 3.798 -27.973 1.00 91.75 351 TRP A O 1
ATOM 2876 N N . ILE A 1 352 ? 11.215 4.306 -25.789 1.00 93.94 352 ILE A N 1
ATOM 2877 C CA . ILE A 1 352 ? 11.204 5.764 -25.945 1.00 93.94 352 ILE A CA 1
ATOM 2878 C C . ILE A 1 352 ? 12.574 6.376 -25.649 1.00 93.94 352 ILE A C 1
ATOM 2880 O O . ILE A 1 352 ? 13.057 7.178 -26.437 1.00 93.94 352 ILE A O 1
ATOM 2884 N N . THR A 1 353 ? 13.152 6.044 -24.495 1.00 95.44 353 THR A N 1
ATOM 2885 C CA . THR A 1 353 ? 14.420 6.592 -23.988 1.00 95.44 353 THR A CA 1
ATOM 2886 C C . THR A 1 353 ? 14.938 5.699 -22.864 1.00 95.44 353 THR A C 1
ATOM 2888 O O . THR A 1 353 ? 14.154 4.966 -22.246 1.00 95.44 353 THR A O 1
ATOM 2891 N N . ASP A 1 354 ? 16.223 5.802 -22.541 1.00 96.31 354 ASP A N 1
ATOM 2892 C CA . ASP A 1 354 ? 16.799 5.186 -21.350 1.00 96.31 354 ASP A CA 1
ATOM 2893 C C . ASP A 1 354 ? 17.006 6.218 -20.243 1.00 96.31 354 ASP A C 1
ATOM 2895 O O . ASP A 1 354 ? 17.461 7.338 -20.461 1.00 96.31 354 ASP A O 1
ATOM 2899 N N . THR A 1 355 ? 16.651 5.847 -19.013 1.00 97.44 355 THR A N 1
ATOM 2900 C CA . THR A 1 355 ? 16.874 6.686 -17.831 1.00 97.44 355 THR A CA 1
ATOM 2901 C C . THR A 1 355 ? 17.989 6.116 -16.980 1.00 97.44 355 THR A C 1
ATOM 2903 O O . THR A 1 355 ? 17.881 4.995 -16.485 1.00 97.44 355 THR A O 1
ATOM 2906 N N . VAL A 1 356 ? 19.018 6.914 -16.720 1.00 98.06 356 VAL A N 1
ATOM 2907 C CA . VAL A 1 356 ? 20.092 6.590 -15.783 1.00 98.06 356 VAL A CA 1
ATOM 2908 C C . VAL A 1 356 ? 19.802 7.241 -14.441 1.00 98.06 356 VAL A C 1
ATOM 2910 O O . VAL A 1 356 ? 19.632 8.455 -14.328 1.00 98.06 356 VAL A O 1
ATOM 2913 N N . ILE A 1 357 ? 19.765 6.413 -13.405 1.00 98.25 357 ILE A N 1
ATOM 2914 C CA . ILE A 1 357 ? 19.559 6.810 -12.020 1.00 98.25 357 ILE A CA 1
ATOM 2915 C C . ILE A 1 357 ? 20.864 6.620 -11.261 1.00 98.25 357 ILE A C 1
ATOM 2917 O O . ILE A 1 357 ? 21.415 5.522 -11.203 1.00 98.25 357 ILE A O 1
ATOM 2921 N N . GLU A 1 358 ? 21.335 7.689 -10.640 1.00 98.25 358 GLU A N 1
ATOM 2922 C CA . GLU A 1 358 ? 22.506 7.696 -9.777 1.00 98.25 358 GLU A CA 1
ATOM 2923 C C . GLU A 1 358 ? 22.046 7.843 -8.329 1.00 98.25 358 GLU A C 1
ATOM 2925 O O . GLU A 1 358 ? 21.282 8.754 -8.000 1.00 98.25 358 GLU A O 1
ATOM 2930 N N . LEU A 1 359 ? 22.498 6.946 -7.458 1.00 97.25 359 LEU A N 1
ATOM 2931 C CA . LEU A 1 359 ? 22.349 7.081 -6.013 1.00 97.25 359 LEU A CA 1
ATOM 2932 C C . LEU A 1 359 ? 23.750 7.181 -5.420 1.00 97.25 359 LEU A C 1
ATOM 2934 O O . LEU A 1 359 ? 24.584 6.321 -5.684 1.00 97.25 359 LEU A O 1
ATOM 2938 N N . ASP A 1 360 ? 23.993 8.228 -4.640 1.00 95.81 360 ASP A N 1
ATOM 2939 C CA . ASP A 1 360 ? 25.260 8.442 -3.946 1.00 95.81 360 ASP A CA 1
ATOM 2940 C C . ASP A 1 360 ? 25.001 9.124 -2.599 1.00 95.81 360 ASP A C 1
ATOM 2942 O O . ASP A 1 360 ? 24.404 10.204 -2.535 1.00 95.81 360 ASP A O 1
ATOM 2946 N N . GLY A 1 361 ? 25.374 8.461 -1.502 1.00 88.62 361 GLY A N 1
ATOM 2947 C CA . GLY A 1 361 ? 25.227 9.010 -0.150 1.00 88.62 361 GLY A CA 1
ATOM 2948 C C . GLY A 1 361 ? 23.792 9.415 0.221 1.00 88.62 361 GLY A C 1
ATOM 2949 O O . GLY A 1 361 ? 23.587 10.416 0.905 1.00 88.62 361 GLY A O 1
ATOM 2950 N N . GLY A 1 362 ? 22.780 8.676 -0.245 1.00 88.38 362 GLY A N 1
ATOM 2951 C CA . GLY A 1 362 ? 21.367 8.983 0.009 1.00 88.38 362 GLY A CA 1
ATOM 2952 C C . GLY A 1 362 ? 20.735 9.968 -0.967 1.00 88.38 362 GLY A C 1
ATOM 2953 O O . GLY A 1 362 ? 19.514 10.129 -0.934 1.00 88.38 362 GLY A O 1
ATOM 2954 N N . ILE A 1 363 ? 21.510 10.592 -1.852 1.00 93.50 363 ILE A N 1
ATOM 2955 C CA . ILE A 1 363 ? 21.006 11.514 -2.870 1.00 93.50 363 ILE A CA 1
ATOM 2956 C C . ILE A 1 363 ? 20.742 10.725 -4.146 1.00 93.50 363 ILE A C 1
ATOM 2958 O O . ILE A 1 363 ? 21.636 10.060 -4.657 1.00 93.50 363 ILE A O 1
ATOM 2962 N N . THR A 1 364 ? 19.519 10.813 -4.670 1.00 96.44 364 THR A N 1
ATOM 2963 C CA . THR A 1 364 ? 19.136 10.177 -5.937 1.00 96.44 364 THR A CA 1
ATOM 2964 C C . THR A 1 364 ? 18.956 11.235 -7.016 1.00 96.44 364 THR A C 1
ATOM 2966 O O . THR A 1 364 ? 18.278 12.237 -6.787 1.00 96.44 364 THR A O 1
ATOM 2969 N N . LYS A 1 365 ? 19.547 11.005 -8.187 1.00 97.44 365 LYS A N 1
ATOM 2970 C CA . LYS A 1 365 ? 19.410 11.840 -9.383 1.00 97.44 365 LYS A CA 1
ATOM 2971 C C . LYS A 1 365 ? 19.058 10.958 -10.571 1.00 97.44 365 LYS A C 1
ATOM 2973 O O . LYS A 1 365 ? 19.536 9.833 -10.645 1.00 97.44 365 LYS A O 1
ATOM 2978 N N . ALA A 1 366 ? 18.270 11.473 -11.503 1.00 97.75 366 ALA A N 1
ATOM 2979 C CA . ALA A 1 366 ? 17.930 10.791 -12.743 1.00 97.75 366 ALA A CA 1
ATOM 2980 C C . ALA A 1 366 ? 18.194 11.716 -13.933 1.00 97.75 366 ALA A C 1
ATOM 2982 O O . ALA A 1 366 ? 18.001 12.927 -13.823 1.00 97.75 366 ALA A O 1
ATOM 2983 N N . HIS A 1 367 ? 18.618 11.142 -15.053 1.00 97.19 367 HIS A N 1
ATOM 2984 C CA . HIS A 1 367 ? 18.743 11.815 -16.346 1.00 97.19 367 HIS A CA 1
ATOM 2985 C C . HIS A 1 367 ? 18.452 10.830 -17.482 1.00 97.19 367 HIS A C 1
ATOM 2987 O O . HIS A 1 367 ? 18.517 9.619 -17.273 1.00 97.19 367 HIS A O 1
ATOM 2993 N N . PHE A 1 368 ? 18.110 11.347 -18.661 1.00 96.38 368 PHE A N 1
ATOM 2994 C CA . PHE A 1 368 ? 17.946 10.537 -19.870 1.00 96.38 368 PHE A CA 1
ATOM 2995 C C . PHE A 1 368 ? 19.284 10.381 -20.600 1.00 96.38 368 PHE A C 1
ATOM 2997 O O . PHE A 1 368 ? 20.083 11.320 -20.604 1.00 96.38 368 PHE A O 1
ATOM 3004 N N . ASP A 1 369 ? 19.519 9.208 -21.184 1.00 96.38 369 ASP A N 1
ATOM 3005 C CA . ASP A 1 369 ? 20.731 8.866 -21.936 1.00 96.38 369 ASP A CA 1
ATOM 3006 C C . ASP A 1 369 ? 20.403 7.860 -23.053 1.00 96.38 369 ASP A C 1
ATOM 3008 O O . ASP A 1 369 ? 20.467 6.652 -22.849 1.00 96.38 369 ASP A O 1
ATOM 3012 N N . ASP A 1 370 ? 20.029 8.360 -24.234 1.00 92.50 370 ASP A N 1
ATOM 3013 C CA . ASP A 1 370 ? 19.616 7.529 -25.381 1.00 92.50 370 ASP A CA 1
ATOM 3014 C C . ASP A 1 370 ? 20.779 6.776 -26.054 1.00 92.50 370 ASP A C 1
ATOM 3016 O O . ASP A 1 370 ? 20.548 5.889 -26.876 1.00 92.50 370 ASP A O 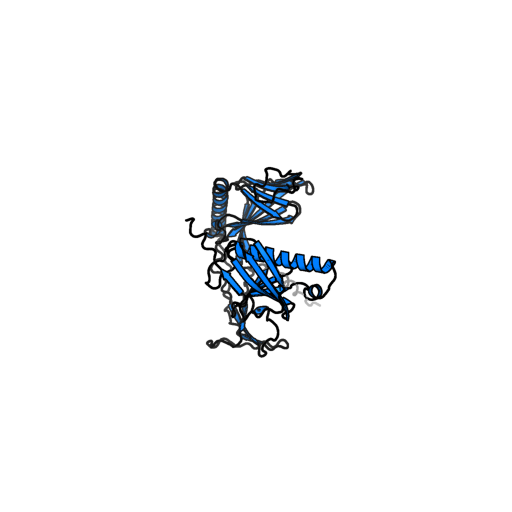1
ATOM 3020 N N . ASP A 1 371 ? 22.026 7.121 -25.721 1.00 94.31 371 ASP A N 1
ATOM 3021 C CA . ASP A 1 371 ? 23.230 6.497 -26.280 1.00 94.31 371 ASP A CA 1
ATOM 3022 C C . ASP A 1 371 ? 23.735 5.326 -25.412 1.00 94.31 371 ASP A C 1
ATOM 3024 O O . ASP A 1 371 ? 24.793 4.737 -25.676 1.00 94.31 371 ASP A O 1
ATOM 3028 N N . LEU A 1 372 ? 22.995 4.976 -24.357 1.00 93.00 372 LEU A N 1
ATOM 3029 C CA . LEU A 1 372 ? 23.402 3.972 -23.392 1.00 93.00 372 LEU A CA 1
ATOM 3030 C C . LEU A 1 372 ? 23.277 2.538 -23.937 1.00 93.00 372 LEU A C 1
ATOM 3032 O O . LEU A 1 372 ? 22.188 2.001 -24.120 1.00 93.00 372 LEU A O 1
ATOM 3036 N N . ASP A 1 373 ? 24.404 1.832 -24.055 1.00 91.56 373 ASP A N 1
ATOM 3037 C CA . ASP A 1 373 ? 24.395 0.379 -24.271 1.00 91.56 373 ASP A CA 1
ATOM 3038 C C . ASP A 1 373 ? 24.235 -0.372 -22.939 1.00 91.56 373 ASP A C 1
ATOM 3040 O O . ASP A 1 373 ? 25.198 -0.627 -22.211 1.00 91.56 373 ASP A O 1
ATOM 3044 N N . MET A 1 374 ? 22.998 -0.755 -22.621 1.00 84.75 374 MET A N 1
ATOM 3045 C CA . MET A 1 374 ? 22.676 -1.487 -21.392 1.00 84.75 374 MET A CA 1
ATOM 3046 C C . MET A 1 374 ? 23.187 -2.940 -21.367 1.00 84.75 374 MET A C 1
ATOM 3048 O O . MET A 1 374 ? 23.159 -3.572 -20.309 1.00 84.75 374 MET A O 1
ATOM 3052 N N . GLN A 1 375 ? 23.598 -3.527 -22.501 1.00 88.56 375 GLN A N 1
ATOM 3053 C CA . GLN A 1 375 ? 24.025 -4.938 -22.602 1.00 88.56 375 GLN A CA 1
ATOM 3054 C C . GLN A 1 375 ? 23.073 -5.939 -21.909 1.00 88.56 375 GLN A C 1
ATOM 3056 O O . GLN A 1 375 ? 23.495 -6.946 -21.330 1.00 88.56 375 GLN A O 1
ATOM 3061 N N . GLY A 1 376 ? 21.769 -5.647 -21.923 1.00 85.94 376 GLY A N 1
ATOM 3062 C CA . GLY A 1 376 ? 20.746 -6.488 -21.299 1.00 85.94 376 GLY A CA 1
ATOM 3063 C C . GLY A 1 376 ? 20.701 -6.446 -19.763 1.00 85.94 376 GLY A C 1
ATOM 3064 O O . GLY A 1 376 ? 20.089 -7.327 -19.159 1.00 85.94 376 GLY A O 1
ATOM 3065 N N . LYS A 1 377 ? 21.341 -5.469 -19.107 1.00 92.25 377 LYS A N 1
ATOM 3066 C CA . LYS A 1 377 ? 21.377 -5.339 -17.641 1.00 92.25 377 LYS A CA 1
ATOM 3067 C C . LYS A 1 377 ? 21.038 -3.920 -17.200 1.00 92.25 377 LYS A C 1
ATOM 3069 O O . LYS A 1 377 ? 21.470 -2.952 -17.805 1.00 92.25 377 LYS A O 1
ATOM 3074 N N . ASN A 1 378 ? 20.325 -3.794 -16.083 1.00 96.25 378 ASN A N 1
ATOM 3075 C CA . ASN A 1 378 ? 20.061 -2.487 -15.474 1.00 96.25 378 ASN A CA 1
ATOM 3076 C C . ASN A 1 378 ? 21.254 -1.926 -14.693 1.00 96.25 378 ASN A C 1
ATOM 3078 O O . ASN A 1 378 ? 21.393 -0.719 -14.533 1.00 96.25 378 ASN A O 1
ATOM 3082 N N . TRP A 1 379 ? 22.109 -2.798 -14.164 1.00 96.38 379 TRP A N 1
ATOM 3083 C CA . TRP A 1 379 ? 23.246 -2.39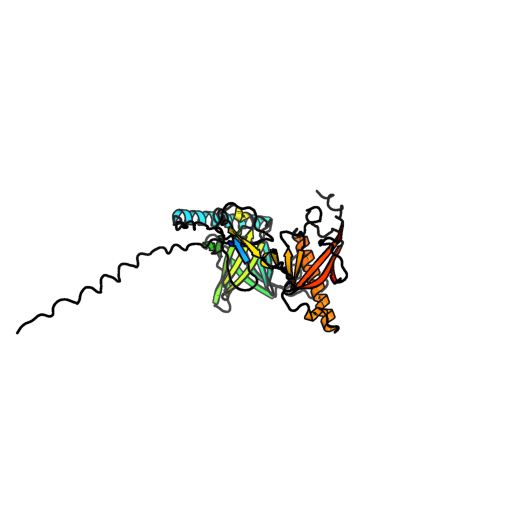5 -13.346 1.00 96.38 379 TRP A CA 1
ATOM 3084 C C . TRP A 1 379 ? 24.399 -1.900 -14.219 1.00 96.38 379 TRP A C 1
ATOM 3086 O O . TRP A 1 379 ? 25.065 -2.712 -14.859 1.00 96.38 379 TRP A O 1
ATOM 3096 N N . ILE A 1 380 ? 24.666 -0.591 -14.184 1.00 96.38 380 ILE A N 1
ATOM 3097 C CA . ILE A 1 380 ? 25.866 0.002 -14.794 1.00 96.38 380 ILE A CA 1
ATOM 3098 C C . ILE A 1 380 ? 27.040 -0.123 -13.816 1.00 96.38 380 ILE A C 1
ATOM 3100 O O . ILE A 1 380 ? 28.106 -0.627 -14.162 1.00 96.38 380 ILE A O 1
ATOM 3104 N N . SER A 1 381 ? 26.841 0.311 -12.568 1.00 96.81 381 SER A N 1
ATOM 3105 C CA . SER A 1 381 ? 27.840 0.195 -11.502 1.00 96.81 381 SER A CA 1
ATOM 3106 C C . SER A 1 381 ? 27.178 0.084 -10.131 1.00 96.81 381 SER A C 1
ATOM 3108 O O . SER A 1 381 ? 26.113 0.654 -9.897 1.00 96.81 381 SER A O 1
ATOM 3110 N N . PHE A 1 382 ? 27.819 -0.634 -9.211 1.00 96.94 382 PHE A N 1
ATOM 3111 C CA . PHE A 1 382 ? 27.373 -0.775 -7.826 1.00 96.94 382 PHE A CA 1
ATOM 3112 C C . PHE A 1 382 ? 28.582 -0.890 -6.898 1.00 96.94 382 PHE A C 1
ATOM 3114 O O . PHE A 1 382 ? 29.428 -1.767 -7.084 1.00 96.94 382 PHE A O 1
ATOM 3121 N N . GLU A 1 383 ? 28.630 -0.029 -5.890 1.00 96.50 383 GLU A N 1
ATOM 3122 C CA . GLU A 1 383 ? 29.607 -0.028 -4.812 1.00 96.50 383 GLU A CA 1
ATOM 3123 C C . GLU A 1 383 ? 28.861 0.001 -3.476 1.00 96.50 383 GLU A C 1
ATOM 3125 O O . GLU A 1 383 ? 28.181 0.967 -3.123 1.00 96.50 383 GLU A O 1
ATOM 3130 N N . GLN A 1 384 ? 28.969 -1.102 -2.739 1.00 93.25 384 GLN A N 1
ATOM 3131 C CA . GLN A 1 384 ? 28.387 -1.215 -1.410 1.00 93.25 384 GLN A CA 1
ATOM 3132 C C . GLN A 1 384 ? 29.224 -0.403 -0.428 1.00 93.25 384 GLN A C 1
ATOM 3134 O O . GLN A 1 384 ? 30.441 -0.591 -0.351 1.00 93.25 384 GLN A O 1
ATOM 3139 N N . ASN A 1 385 ? 28.587 0.466 0.351 1.00 90.38 385 ASN A N 1
ATOM 3140 C CA . ASN A 1 385 ? 29.318 1.271 1.318 1.00 90.38 385 ASN A CA 1
ATOM 3141 C C . ASN A 1 385 ? 29.644 0.420 2.564 1.00 90.38 385 ASN A C 1
ATOM 3143 O O . ASN A 1 385 ? 28.727 -0.012 3.270 1.00 90.38 385 ASN A O 1
ATOM 3147 N N . PRO A 1 386 ? 30.929 0.185 2.888 1.00 80.06 386 PRO A N 1
ATOM 3148 C CA . PRO A 1 386 ? 31.317 -0.721 3.971 1.00 80.06 386 PRO A CA 1
ATOM 3149 C C . PRO A 1 386 ? 31.016 -0.168 5.374 1.00 80.06 386 PRO A C 1
ATOM 3151 O O . PRO A 1 386 ? 31.091 -0.904 6.358 1.00 80.06 386 PRO A O 1
ATOM 3154 N N . LEU A 1 387 ? 30.683 1.122 5.495 1.00 66.81 387 LEU A N 1
ATOM 3155 C CA . LEU A 1 387 ? 30.634 1.834 6.775 1.00 66.81 387 LEU A CA 1
ATOM 3156 C C . LEU A 1 387 ? 29.471 1.446 7.706 1.00 66.81 387 LEU A C 1
ATOM 3158 O O . LEU A 1 387 ? 29.415 1.957 8.824 1.00 66.81 387 LEU A O 1
ATOM 3162 N N . LEU A 1 388 ? 28.580 0.531 7.309 1.00 57.09 388 LEU A N 1
ATOM 3163 C CA . LEU A 1 388 ? 27.443 0.110 8.139 1.00 57.09 388 LEU A CA 1
ATOM 3164 C C . LEU A 1 388 ? 27.525 -1.281 8.771 1.00 57.09 388 LEU A C 1
ATOM 3166 O O . LEU A 1 388 ? 26.681 -1.595 9.603 1.00 57.09 388 LEU A O 1
ATOM 3170 N N . HIS A 1 389 ? 28.589 -2.050 8.535 1.00 54.19 389 HIS A N 1
ATOM 3171 C CA . HIS A 1 389 ? 28.831 -3.282 9.305 1.00 54.19 389 HIS A CA 1
ATOM 3172 C C . HIS A 1 389 ? 29.463 -3.046 10.690 1.00 54.19 389 HIS A C 1
ATOM 3174 O O . HIS A 1 389 ? 29.776 -3.998 11.395 1.00 54.19 389 HIS A O 1
ATOM 3180 N N . LEU A 1 390 ? 29.665 -1.788 11.101 1.00 51.31 390 LEU A N 1
ATOM 3181 C CA . LEU A 1 390 ? 30.326 -1.430 12.367 1.00 51.31 390 LEU A CA 1
ATOM 3182 C C . LEU A 1 390 ? 29.360 -1.027 13.497 1.00 51.31 390 LEU A C 1
ATOM 3184 O O . LEU A 1 390 ? 29.802 -0.489 14.513 1.00 51.31 390 LEU A O 1
ATOM 3188 N N . LYS A 1 391 ? 28.054 -1.267 13.343 1.00 46.78 391 LYS A N 1
ATOM 3189 C CA . LYS A 1 391 ? 27.054 -1.042 14.398 1.00 46.78 391 LYS A CA 1
ATOM 3190 C C . LYS A 1 391 ? 26.094 -2.229 14.510 1.00 46.78 391 LYS A C 1
ATOM 3192 O O . LYS A 1 391 ? 24.913 -2.091 14.212 1.00 46.78 391 LYS A O 1
ATOM 3197 N N . GLU A 1 392 ? 26.616 -3.364 14.958 1.00 40.44 392 GLU A N 1
ATOM 3198 C CA . GLU A 1 392 ? 25.840 -4.386 15.674 1.00 40.44 392 GLU A CA 1
ATOM 3199 C C . GLU A 1 392 ? 26.429 -4.589 17.068 1.00 40.44 392 GLU A C 1
ATOM 3201 O O . GLU A 1 392 ? 27.679 -4.637 17.176 1.00 40.44 392 GLU A O 1
#

Sequence (392 aa):
MQRDAASLGLLWLCLLFSIFSMGTMATLLEPIYDIRYLTSFPELDPAIEYTVYEGIPQYQCLIPTVECASIENINVDPQELEHRKSEAQSLIHRFHDHYASTINMITLQTGYWHYILQFGRSFHQIHLEPSNNPTSQVELPIFQDAQVTQSYRLCKFSNNDEIELVNAKNGRRFTNQRVLKGQECDITMQDRVTTFEYTCNPKAEIPILKSVKEWRTCEYIVEIESNWFCQGSAWDTGKQKEKVDIFCVSSELPEKLQLSQISVIPFSRQFLFATHPETPMQFLLATNSFSEKLYVQSEEEISEVQKILEGISFHFQKLVRKGKLLSPKNEVVQTWDTLKYALPIYENGVWITDTVIELDGGITKAHFDDDLDMQGKNWISFEQNPLLHLKE

Radius of gyration: 28.96 Å; Cα contacts (8 Å, |Δi|>4): 668; chains: 1; bounding box: 113×65×61 Å

Foldseek 3Di:
DDDDDDDDPDDPPPPPPPPPPVPPPQPQQDAAAAEAEDQDDDPDDDQPWDFDDDDPFTKTKRFHDDPSPRPPPCPPPPVNQVVLQVLLLVLLLVLLVVCCVPVQWDWDDDPQWIWIDGRQFFIKIWGWDPAPDPPDDDDDPPPPGTDTPDMWTQFTHDSPWDKDWDQDSQLFTWIKTKGWDIPQQPVPRGHQIEIETEAEDLPAPDKDFDDWDDPDRSYIYTYIYDNSCVVGPSRCSDPRRPHHYMYMYTPDDDPFDDPSQWDWDDQFPQWIWIQGPVARAIAIEGPDPVLVLPPDDDPVSVVVVQVVQVSNQVSVLVCLVVQNDADPVRHRHHQAWWFWFKHFYDYRRHTRWIKIWTGHGNGIGIDTDRPDDCVRHGGPDTGGDPVPVPPD

Solvent-accessible surface area (backbone atoms only — not comparable to full-atom values): 23208 Å² total; per-residue (Å²): 136,90,81,90,90,84,89,89,84,85,84,84,81,81,82,83,82,75,84,79,65,86,68,76,77,67,75,76,75,77,83,54,71,42,69,41,65,39,95,60,82,75,100,64,78,93,62,62,78,42,76,57,90,73,67,89,73,58,41,42,33,41,53,71,86,70,79,77,72,73,65,67,73,78,76,65,50,68,67,57,52,50,51,41,48,53,51,47,52,52,51,51,50,52,48,23,56,53,39,36,74,73,68,35,55,52,68,40,78,59,91,80,39,35,36,40,41,34,41,68,48,34,33,35,42,32,30,67,49,82,50,95,60,90,80,68,76,90,69,89,65,90,64,82,72,47,51,72,81,44,78,44,45,36,20,36,57,60,99,82,51,49,73,47,84,44,75,46,95,87,56,50,31,28,38,37,39,46,30,46,73,16,44,69,27,90,86,78,72,41,57,12,32,32,33,37,38,43,32,55,30,88,84,35,91,60,75,39,66,72,48,76,42,75,82,45,94,60,32,35,43,32,38,37,35,20,32,78,43,59,77,37,80,59,37,54,55,62,81,68,79,73,68,43,66,26,44,29,29,55,84,60,86,69,92,44,64,60,73,67,53,39,53,71,42,86,50,54,98,52,30,31,39,34,32,42,79,92,44,96,38,46,32,33,36,43,76,55,82,55,71,75,56,72,80,51,89,49,76,71,37,53,54,50,52,50,53,50,32,50,50,50,20,55,40,52,50,51,38,28,72,67,55,69,39,63,42,102,84,73,41,71,38,56,57,57,23,36,36,33,40,43,31,45,32,27,46,96,41,39,82,75,48,28,34,41,34,38,34,49,74,60,46,55,45,45,47,79,43,80,86,65,84,53,87,84,43,31,73,76,44,80,45,81,56,76,82,67,80,81,77,126

Nearest PDB structures (foldseek):
  3aih-assembly2_B  TM=8.141E-01  e=1.231E-09  Homo sapiens
  3aih-assembly1_A  TM=7.841E-01  e=6.577E-09  Homo sapiens
  6z30-assembly1_A  TM=3.648E-01  e=2.143E-05  Homo sapiens
  6z32-assembly2_B  TM=4.448E-01  e=1.619E-04  Homo sapiens
  6z32-assembly1_A  TM=4.329E-01  e=1.942E-03  Homo sapiens